Protein AF-A0A1H9I0F0-F1 (afdb_monomer_lite)

Sequence (388 aa):
MNNTLPYGNIDKQLNIGSDKSKDCIEISDKMSLHPHDIFDRIFKRIITLSSTTIVRFINGIFGTDYSLDSTITYNWTENVDDKLKKTIADTIITINGTDSYHLEAQMYKDDESILLRVFDYGYNHSKRHPEDIFDENGVRCGVKLLFPKQVVIYLDAAEYIPDEYQITLVVNEEKEFSFEITTIKFQNESMQEIISKHMIILLPFKLLKVRDKFRRAYEATIKEEQGSGLDCNPDNNCDNGSSTNSDNCSYNYSDYNSPGKSLQEAIQELRDIYQRDIIKTIEDSYKSSDITRNDMNLLLQLTTKLFDYLYSKYSSIEEVDTMLHDESLDLDVDRYIDTIEDLKTELNETNKTLDETNKALDESNKANVELMEEILRLKKELEQIKNS

Radius of gyration: 33.89 Å; chains: 1; bounding box: 85×113×98 Å

pLDDT: mean 76.88, std 23.53, range [24.97, 97.94]

Secondary structure (DSSP, 8-state):
-------------------TTHHHHHHHHTT---HHHHHHHHHHHHTTS-HHHHHHHHHHHHT----TT--EEEEE-TTS-S---S-SEEEEEEETTTEEEEEEEESS--SSHHHHHHHHHHHHHHHHSPEEEE-TTS-EEEEE--PPEEEEEE-S---S--SEEEEEEEETTTEEEEEEEEEEEGGGS-HHHHHHTTGGGGGGGGGHHHHHHHHHHHHHHHHHHHHSS----S-----------------------S-PPPHHHHHHHHHIIIIIIIIHHHHHHHHTTSS-HHHHHHHHHHHHHHHHHHHGGGTTSHHHHHHHS-TT--HHHHHHHHHHHHHHHHHHHHHHHHHHHHHHHHHHHHHHHHHHHHHHHHHHHHHHHHT-

Foldseek 3Di:
DDDDDDDDDDDDDPPPDDDPPVVVVVVVVVPPPPPLNLLLVLVVLLCPADQLLNVLLCCLVVVDDDDSPWDKDKDAPVPDDDDDDFFSGWIWIDTNNPAIEIETEGQEDDDPVPVVVLVVSQQVVQVVPWDFDADPVRHGDDTDGDGHQAEYEHLADYPPDDQKDKDWDQDPNPDIDIDIYGYHDPLPDDLVSCVNSSVLSSLLSVLRNLLVLLVVQVVVVVCVVVVPDDDDDPDDDDDDDDDDDPDDPPPPPPDPDDPRDHNVRSLVVSVCSLVPSRLVVLVVCCVVVSHDPVSSLSSLVSSLVSLCVRCVVVCVDVSSVCSNPVVPNPSVVVVVVVVVVVVVVVVVVVVVVVVVVVVVVVVVVVVVVVVVVVVVVVVVVVVVVVVD

Structure (mmCIF, N/CA/C/O backbone):
data_AF-A0A1H9I0F0-F1
#
_entry.id   AF-A0A1H9I0F0-F1
#
loop_
_atom_site.group_PDB
_atom_site.id
_atom_site.type_symbol
_atom_site.label_atom_id
_atom_site.label_alt_id
_atom_site.label_comp_id
_atom_site.label_asym_id
_atom_site.label_entity_id
_atom_site.label_seq_id
_atom_site.pdbx_PDB_ins_code
_atom_site.Cartn_x
_atom_site.Cartn_y
_atom_site.Cartn_z
_atom_site.occupancy
_atom_site.B_iso_or_equiv
_atom_site.auth_seq_id
_atom_site.auth_comp_id
_atom_site.auth_asym_id
_atom_site.auth_atom_id
_atom_site.pdbx_PDB_model_num
ATOM 1 N N . MET A 1 1 ? 57.409 26.199 65.746 1.00 39.25 1 MET A N 1
ATOM 2 C CA . MET A 1 1 ? 57.695 26.894 64.476 1.00 39.25 1 MET A CA 1
ATOM 3 C C . MET A 1 1 ? 56.408 27.570 64.049 1.00 39.25 1 MET A C 1
ATOM 5 O O . MET A 1 1 ? 55.471 26.891 63.660 1.00 39.25 1 MET A O 1
ATOM 9 N N . ASN A 1 2 ? 56.346 28.877 64.292 1.00 25.39 2 ASN A N 1
ATOM 10 C CA . ASN A 1 2 ? 55.283 29.772 63.847 1.00 25.39 2 ASN A CA 1
ATOM 11 C C . ASN A 1 2 ? 55.549 30.228 62.408 1.00 25.39 2 ASN A C 1
ATOM 13 O O . ASN A 1 2 ? 56.709 30.232 61.994 1.00 25.39 2 ASN A O 1
ATOM 17 N N . ASN A 1 3 ? 54.470 30.723 61.788 1.00 26.19 3 ASN A N 1
ATOM 18 C CA . ASN A 1 3 ? 54.355 31.766 60.754 1.00 26.19 3 ASN A CA 1
ATOM 19 C C . ASN A 1 3 ? 53.785 31.266 59.418 1.00 26.19 3 ASN A C 1
ATOM 21 O O . ASN A 1 3 ? 54.289 30.290 58.884 1.00 26.19 3 ASN A O 1
ATOM 25 N N . THR A 1 4 ? 52.819 31.896 58.743 1.00 27.66 4 THR A N 1
ATOM 26 C CA . THR A 1 4 ? 51.766 32.896 59.033 1.00 27.66 4 THR A CA 1
ATOM 27 C C . THR A 1 4 ? 50.861 32.879 57.778 1.00 27.66 4 THR A C 1
ATOM 29 O O . THR A 1 4 ? 51.366 32.668 56.677 1.00 27.66 4 THR A O 1
ATOM 32 N N . LEU A 1 5 ? 49.549 33.092 57.929 1.00 30.53 5 LEU A N 1
ATOM 33 C CA . LEU A 1 5 ? 48.552 33.378 56.861 1.00 30.53 5 LEU A CA 1
ATOM 34 C C . LEU A 1 5 ? 48.839 34.767 56.182 1.00 30.53 5 LEU A C 1
ATOM 36 O O . LEU A 1 5 ? 49.830 35.364 56.615 1.00 30.53 5 LEU A O 1
ATOM 40 N N . PRO A 1 6 ? 48.018 35.405 55.280 1.00 42.53 6 PRO A N 1
ATOM 41 C CA . PRO A 1 6 ? 46.635 35.105 54.807 1.00 42.53 6 PRO A CA 1
ATOM 42 C C . PRO A 1 6 ? 46.196 35.628 53.376 1.00 42.53 6 PRO A C 1
ATOM 44 O O . PRO A 1 6 ? 46.972 36.248 52.661 1.00 42.53 6 PRO A O 1
ATOM 47 N N . TYR A 1 7 ? 44.892 35.448 53.051 1.00 24.97 7 TYR A N 1
ATOM 48 C CA . TYR A 1 7 ? 43.980 36.190 52.120 1.00 24.97 7 TYR A CA 1
ATOM 49 C C . TYR A 1 7 ? 44.235 36.174 50.582 1.00 24.97 7 TYR A C 1
ATOM 51 O O . TYR A 1 7 ? 45.361 36.290 50.132 1.00 24.97 7 TYR A O 1
ATOM 59 N N . GLY A 1 8 ? 43.225 36.089 49.695 1.00 26.69 8 GLY A N 1
ATOM 60 C CA . GLY A 1 8 ? 41.782 36.266 49.893 1.00 26.69 8 GLY A CA 1
ATOM 61 C C . GLY A 1 8 ? 40.867 35.939 48.689 1.00 26.69 8 GLY A C 1
ATOM 62 O O . GLY A 1 8 ? 41.307 35.491 47.634 1.00 26.69 8 GLY A O 1
ATOM 63 N N . ASN A 1 9 ? 39.575 36.164 48.959 1.00 27.98 9 ASN A N 1
ATOM 64 C CA . ASN A 1 9 ? 38.357 36.136 48.133 1.00 27.98 9 ASN A CA 1
ATOM 65 C C . ASN A 1 9 ? 38.489 36.496 46.648 1.00 27.98 9 ASN A C 1
ATOM 67 O O . ASN A 1 9 ? 39.020 37.562 46.356 1.00 27.98 9 ASN A O 1
ATOM 71 N N . ILE A 1 10 ? 37.765 35.756 45.788 1.00 31.45 10 ILE A N 1
ATOM 72 C CA . ILE A 1 10 ? 36.778 36.340 44.855 1.00 31.45 10 ILE A CA 1
ATOM 73 C C . ILE A 1 10 ? 35.561 35.403 44.749 1.00 31.45 10 ILE A C 1
ATOM 75 O O . ILE A 1 10 ? 35.659 34.278 44.263 1.00 31.45 10 ILE A O 1
ATOM 79 N N . ASP A 1 11 ? 34.416 35.912 45.198 1.00 30.38 11 ASP A N 1
ATOM 80 C CA . ASP A 1 11 ? 33.072 35.393 44.966 1.00 30.38 11 ASP A CA 1
ATOM 81 C C . ASP A 1 11 ? 32.750 35.237 43.472 1.00 30.38 11 ASP A C 1
ATOM 83 O O . ASP A 1 11 ? 32.863 36.194 42.706 1.00 30.38 11 ASP A O 1
ATOM 87 N N . LYS A 1 12 ? 32.193 34.088 43.080 1.00 32.16 12 LYS A N 1
ATOM 88 C CA . LYS A 1 12 ? 31.104 34.038 42.092 1.00 32.16 12 LYS A CA 1
ATOM 89 C C . LYS A 1 12 ? 30.092 32.995 42.543 1.00 32.16 12 LYS A C 1
ATOM 91 O O . LYS A 1 12 ? 30.232 31.803 42.289 1.00 32.16 12 LYS A O 1
ATOM 96 N N . GLN A 1 13 ? 29.082 33.484 43.255 1.00 28.94 13 GLN A N 1
ATOM 97 C CA . GLN A 1 13 ? 27.859 32.756 43.547 1.00 28.94 13 GLN A CA 1
ATOM 98 C C . GLN A 1 13 ? 27.240 32.260 42.235 1.00 28.94 13 GLN A C 1
ATOM 100 O O . GLN A 1 13 ? 26.971 33.041 41.320 1.00 28.94 13 GLN A O 1
ATOM 105 N N . LEU A 1 14 ? 27.022 30.948 42.165 1.00 28.25 14 LEU A N 1
ATOM 106 C CA . LEU A 1 14 ? 26.086 30.312 41.249 1.00 28.25 14 LEU A CA 1
ATOM 107 C C . LEU A 1 14 ? 24.698 30.866 41.566 1.00 28.25 14 LEU A C 1
ATOM 109 O O . LEU A 1 14 ? 24.073 30.492 42.557 1.00 28.25 14 LEU A O 1
ATOM 113 N N . ASN A 1 15 ? 24.252 31.811 40.746 1.00 27.44 15 ASN A N 1
ATOM 114 C CA . ASN A 1 15 ? 22.908 32.349 40.817 1.00 27.44 15 ASN A CA 1
ATOM 115 C C . ASN A 1 15 ? 21.960 31.284 40.248 1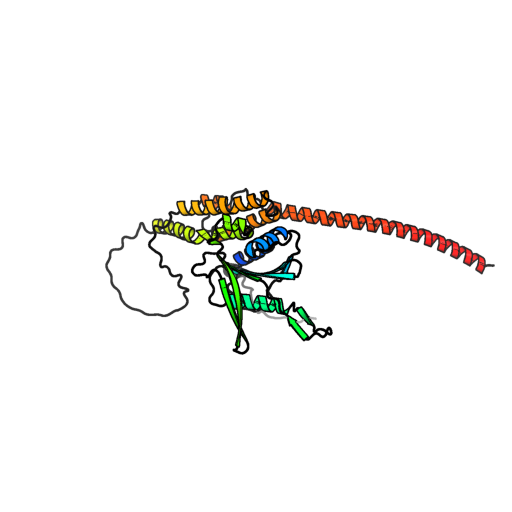.00 27.44 15 ASN A C 1
ATOM 117 O O . ASN A 1 15 ? 21.811 31.155 39.034 1.00 27.44 15 ASN A O 1
ATOM 121 N N . ILE A 1 16 ? 21.372 30.472 41.130 1.00 34.50 16 ILE A N 1
ATOM 122 C CA . ILE A 1 16 ? 20.272 29.560 40.803 1.00 34.50 16 ILE A CA 1
ATOM 123 C C . ILE A 1 16 ? 19.024 30.436 40.648 1.00 34.50 16 ILE A C 1
ATOM 125 O O . ILE A 1 16 ? 18.217 30.588 41.561 1.00 34.50 16 ILE A O 1
ATOM 129 N N . GLY A 1 17 ? 18.927 31.088 39.491 1.00 29.06 17 GLY A N 1
ATOM 130 C CA . GLY A 1 17 ? 17.730 31.766 39.020 1.00 29.06 17 GLY A CA 1
ATOM 131 C C . GLY A 1 17 ? 16.922 30.786 38.185 1.00 29.06 17 GLY A C 1
ATOM 132 O O . GLY A 1 17 ? 17.320 30.422 37.084 1.00 29.06 17 GLY A O 1
ATOM 133 N N . SER A 1 18 ? 15.809 30.326 38.743 1.00 40.84 18 SER A N 1
ATOM 134 C CA . SER A 1 18 ? 14.813 29.494 38.082 1.00 40.84 18 SER A CA 1
ATOM 135 C C . SER A 1 18 ? 14.245 30.186 36.840 1.00 40.84 18 SER A C 1
ATOM 137 O O . SER A 1 18 ? 13.458 31.121 36.977 1.00 40.84 18 SER A O 1
ATOM 139 N N . ASP A 1 19 ? 14.574 29.686 35.651 1.00 35.22 19 ASP A N 1
ATOM 140 C CA . ASP A 1 19 ? 13.853 30.015 34.421 1.00 35.22 19 ASP A CA 1
ATOM 141 C C . ASP A 1 19 ? 13.358 28.726 33.751 1.00 35.22 19 ASP A C 1
ATOM 143 O O . ASP A 1 19 ? 13.813 28.318 32.688 1.00 35.22 19 ASP A O 1
ATOM 147 N N . LYS A 1 20 ? 12.390 28.066 34.406 1.00 35.09 20 LYS A N 1
ATOM 148 C CA . LYS A 1 20 ? 11.655 26.908 33.858 1.00 35.09 20 LYS A CA 1
ATOM 149 C C . LYS A 1 20 ? 10.842 27.252 32.596 1.00 35.09 20 LYS A C 1
ATOM 151 O O . LYS A 1 20 ? 10.162 26.381 32.070 1.00 35.09 20 LYS A O 1
ATOM 156 N N . SER A 1 21 ? 10.856 28.506 32.136 1.00 32.88 21 SER A N 1
ATOM 157 C CA . SER A 1 21 ? 10.120 28.931 30.945 1.00 32.88 21 SER A CA 1
ATOM 158 C C . SER A 1 21 ? 10.908 28.722 29.649 1.00 32.88 21 SER A C 1
ATOM 160 O O . SER A 1 21 ? 10.292 28.493 28.616 1.00 32.88 21 SER A O 1
ATOM 162 N N . LYS A 1 22 ? 12.250 28.719 29.695 1.00 31.72 22 LYS A N 1
ATOM 163 C CA . LYS A 1 22 ? 13.092 28.555 28.495 1.00 31.72 22 LYS A CA 1
ATOM 164 C C . LYS A 1 22 ? 13.331 27.098 28.111 1.00 31.72 22 LYS A C 1
ATOM 166 O O . LYS A 1 22 ? 13.237 26.772 26.933 1.00 31.72 22 LYS A O 1
ATOM 171 N N . ASP A 1 23 ? 13.503 26.217 29.094 1.00 29.86 23 ASP A N 1
ATOM 172 C CA . ASP A 1 23 ? 13.644 24.776 28.836 1.00 29.86 23 ASP A CA 1
ATOM 173 C C . ASP A 1 23 ? 12.344 24.160 28.284 1.00 29.86 23 ASP A C 1
ATOM 175 O O . ASP A 1 23 ? 12.385 23.216 27.502 1.00 29.86 23 ASP A O 1
ATOM 179 N N . CYS A 1 24 ? 11.176 24.723 28.616 1.00 29.86 24 CYS A N 1
ATOM 180 C CA . CYS A 1 24 ? 9.896 24.288 28.044 1.00 29.86 24 CYS A CA 1
ATOM 181 C C . CYS A 1 24 ? 9.704 24.722 26.580 1.00 29.86 24 CYS A C 1
ATOM 183 O O . CYS A 1 24 ? 8.957 24.065 25.860 1.00 29.86 24 CYS A O 1
ATOM 185 N N . ILE A 1 25 ? 10.376 25.792 26.135 1.00 32.03 25 ILE A N 1
ATOM 186 C CA . ILE A 1 25 ? 10.288 26.298 24.755 1.00 32.03 25 ILE A CA 1
ATOM 187 C C . ILE A 1 25 ? 11.252 25.525 23.838 1.00 32.03 25 ILE A C 1
ATOM 189 O O . ILE A 1 25 ? 10.883 25.162 22.725 1.00 32.03 25 ILE A O 1
ATOM 193 N N . GLU A 1 26 ? 12.446 25.154 24.316 1.00 27.73 26 GLU A N 1
ATOM 194 C CA . GLU A 1 26 ? 13.366 24.317 23.523 1.00 27.73 26 GLU A CA 1
ATO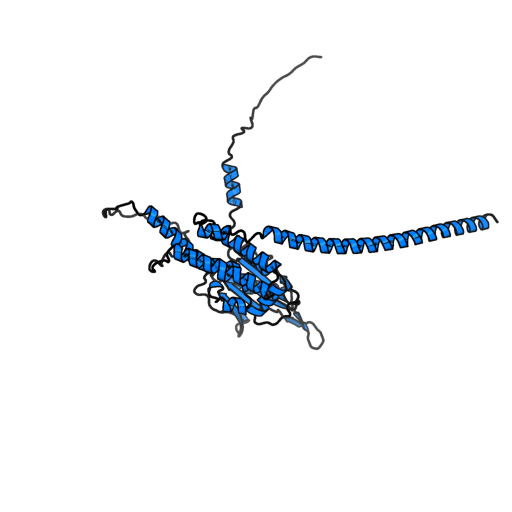M 195 C C . GLU A 1 26 ? 12.898 22.856 23.371 1.00 27.73 26 GLU A C 1
ATOM 197 O O . GLU A 1 26 ? 13.269 22.187 22.403 1.00 27.73 26 GLU A O 1
ATOM 202 N N . ILE A 1 27 ? 12.059 22.353 24.285 1.00 32.41 27 ILE A N 1
ATOM 203 C CA . ILE A 1 27 ? 11.468 21.009 24.175 1.00 32.41 27 ILE A CA 1
ATOM 204 C C . ILE A 1 27 ? 10.257 21.000 23.223 1.00 32.41 27 ILE A C 1
ATOM 206 O O . ILE A 1 27 ? 10.040 19.993 22.549 1.00 32.41 27 ILE A O 1
ATOM 210 N N . SER A 1 28 ? 9.501 22.102 23.095 1.00 28.94 28 SER A N 1
ATOM 211 C CA . SER A 1 28 ? 8.370 22.165 22.152 1.00 28.94 28 SER A CA 1
ATOM 212 C C . SER A 1 28 ? 8.811 22.276 20.692 1.00 28.94 28 SER A C 1
ATOM 214 O O . SER A 1 28 ? 8.168 21.692 19.821 1.00 28.94 28 SER A O 1
ATOM 216 N N . ASP A 1 29 ? 9.931 22.949 20.415 1.00 28.95 29 ASP A N 1
ATOM 217 C CA . ASP A 1 29 ? 10.409 23.143 19.038 1.00 28.95 29 ASP A CA 1
ATOM 218 C C . ASP A 1 29 ? 11.064 21.887 18.438 1.00 28.95 29 ASP A C 1
ATOM 220 O O . ASP A 1 29 ? 11.022 21.689 17.223 1.00 28.95 29 ASP A O 1
ATOM 224 N N . LYS A 1 30 ? 11.593 20.974 19.267 1.00 30.62 30 LYS A N 1
ATOM 225 C CA . LYS A 1 30 ? 12.171 19.693 18.807 1.00 30.62 30 LYS A CA 1
ATOM 226 C C . LYS A 1 30 ? 11.151 18.581 18.553 1.00 30.62 30 LYS A C 1
ATOM 228 O O . LYS A 1 30 ? 11.544 17.507 18.104 1.00 30.62 30 LYS A O 1
ATOM 233 N N . MET A 1 31 ? 9.866 18.820 18.818 1.00 32.31 31 MET A N 1
ATOM 234 C CA . MET A 1 31 ? 8.805 17.822 18.644 1.00 32.31 31 MET A CA 1
ATOM 235 C C . MET A 1 31 ? 7.650 18.317 17.768 1.00 32.31 31 MET A C 1
ATOM 237 O O . MET A 1 31 ? 6.554 17.758 17.805 1.00 32.31 31 MET A O 1
ATOM 241 N N . SER A 1 32 ? 7.900 19.332 16.934 1.00 31.91 32 SER A N 1
ATOM 242 C CA . SER A 1 32 ? 7.026 19.610 15.797 1.00 31.91 32 SER A CA 1
ATOM 243 C C . SER A 1 32 ? 7.268 18.542 14.722 1.00 31.91 32 SER A C 1
ATOM 245 O O . SER A 1 32 ? 8.105 18.698 13.840 1.00 31.91 32 SER A O 1
ATOM 247 N N . LEU A 1 33 ? 6.564 17.407 14.825 1.00 38.91 33 LEU A N 1
ATOM 248 C CA . LEU A 1 33 ? 6.409 16.502 13.683 1.00 38.91 33 LEU A CA 1
ATOM 249 C C . LEU A 1 33 ? 5.872 17.353 12.528 1.00 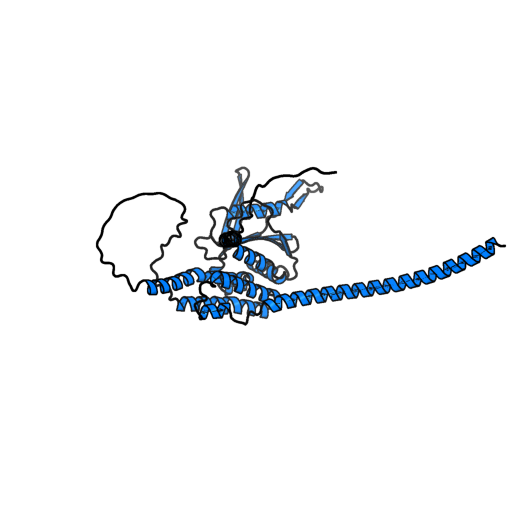38.91 33 LEU A C 1
ATOM 251 O O . LEU A 1 33 ? 4.780 17.924 12.639 1.00 38.91 33 LEU A O 1
ATOM 255 N N . HIS A 1 34 ? 6.615 17.461 11.430 1.00 52.91 34 HIS A N 1
ATOM 256 C CA . HIS A 1 34 ? 6.067 18.080 10.235 1.00 52.91 34 HIS A CA 1
ATOM 257 C C . HIS A 1 34 ? 4.861 17.225 9.810 1.00 52.91 34 HIS A C 1
ATOM 259 O O . HIS A 1 34 ? 4.940 16.000 9.885 1.00 52.91 34 HIS A O 1
ATOM 265 N N . PRO A 1 35 ? 3.738 17.802 9.342 1.00 52.97 35 PRO A N 1
ATOM 266 C CA . PRO A 1 35 ? 2.597 17.012 8.880 1.00 52.97 35 PRO A CA 1
ATOM 267 C C . PRO A 1 35 ? 2.926 15.867 7.915 1.00 52.97 35 PRO A C 1
ATOM 269 O O . PRO A 1 35 ? 2.242 14.852 7.918 1.00 52.97 35 PRO A O 1
ATOM 272 N N . HIS A 1 36 ? 3.993 15.993 7.125 1.00 60.38 36 HIS A N 1
ATOM 273 C CA . HIS A 1 36 ? 4.454 14.940 6.223 1.00 60.38 36 HIS A CA 1
ATOM 274 C C . HIS A 1 36 ? 5.020 13.714 6.958 1.00 60.38 36 HIS A C 1
ATOM 276 O O . HIS A 1 36 ? 4.857 12.605 6.461 1.00 60.38 36 HIS A O 1
ATOM 282 N N . ASP A 1 37 ? 5.570 13.874 8.163 1.00 71.69 37 ASP A N 1
ATOM 283 C CA . ASP A 1 37 ? 6.251 12.810 8.908 1.00 71.69 37 ASP A CA 1
ATOM 284 C C . ASP A 1 37 ? 5.284 11.729 9.402 1.00 71.69 37 ASP A C 1
ATOM 286 O O . ASP A 1 37 ? 5.638 10.553 9.474 1.00 71.69 37 ASP A O 1
ATOM 290 N N . ILE A 1 38 ? 4.044 12.089 9.756 1.00 81.25 38 ILE A N 1
ATOM 291 C CA . ILE A 1 38 ? 3.062 11.088 10.192 1.00 81.25 38 ILE A CA 1
ATOM 292 C C . ILE A 1 38 ? 2.496 10.305 9.008 1.00 81.25 38 ILE A C 1
ATOM 294 O O . ILE A 1 38 ? 2.383 9.082 9.095 1.00 81.25 38 ILE A O 1
ATOM 298 N N . PHE A 1 39 ? 2.182 10.979 7.896 1.00 85.88 39 PHE A N 1
ATOM 299 C CA . PHE A 1 39 ? 1.703 10.300 6.694 1.00 85.88 39 PHE A CA 1
ATOM 300 C C . PHE A 1 39 ? 2.794 9.385 6.125 1.00 85.88 39 PHE A C 1
ATOM 302 O O . PHE A 1 39 ? 2.482 8.256 5.753 1.00 85.88 39 PHE A O 1
ATOM 309 N N . ASP A 1 40 ? 4.059 9.829 6.146 1.00 80.12 40 ASP A N 1
ATOM 310 C CA . ASP A 1 40 ? 5.227 9.031 5.751 1.00 80.12 40 ASP A CA 1
ATOM 311 C C . ASP A 1 40 ? 5.343 7.756 6.577 1.00 80.12 40 ASP A C 1
ATOM 313 O O . ASP A 1 40 ? 5.302 6.641 6.051 1.00 80.12 40 ASP A O 1
ATOM 317 N N . ARG A 1 41 ? 5.361 7.908 7.902 1.00 82.62 41 ARG A N 1
ATOM 318 C CA . ARG A 1 41 ? 5.467 6.776 8.823 1.00 82.62 41 ARG A CA 1
ATOM 319 C C . ARG A 1 41 ? 4.308 5.797 8.690 1.00 82.62 41 ARG A C 1
ATOM 321 O O . ARG A 1 41 ? 4.532 4.590 8.769 1.00 82.62 41 ARG A O 1
ATOM 328 N N . ILE A 1 42 ? 3.082 6.290 8.504 1.00 86.69 42 ILE A N 1
ATOM 329 C CA . ILE A 1 42 ? 1.918 5.426 8.280 1.00 86.69 42 ILE A CA 1
ATOM 330 C C . ILE A 1 42 ? 2.072 4.681 6.956 1.00 86.69 42 ILE A C 1
ATOM 332 O O . ILE A 1 42 ? 1.898 3.464 6.946 1.00 86.69 42 ILE A O 1
ATOM 336 N N . PHE A 1 43 ? 2.442 5.366 5.870 1.00 89.94 43 PHE A N 1
ATOM 337 C CA . PHE A 1 43 ? 2.599 4.733 4.563 1.00 89.94 43 PHE A CA 1
ATOM 338 C C . PHE A 1 43 ? 3.692 3.651 4.579 1.00 89.94 43 PHE A C 1
ATOM 340 O O . PHE A 1 43 ? 3.457 2.511 4.179 1.00 89.94 43 PHE A O 1
ATOM 347 N N . LYS A 1 44 ? 4.874 3.961 5.125 1.00 84.56 44 LYS A N 1
ATOM 348 C CA . LYS A 1 44 ? 5.965 2.983 5.287 1.00 84.56 44 LYS A CA 1
ATOM 349 C C . LYS A 1 44 ? 5.543 1.787 6.141 1.00 84.56 44 LYS A C 1
ATOM 351 O O . LYS A 1 44 ? 5.982 0.659 5.909 1.00 84.56 44 LYS A O 1
ATOM 356 N N . ARG A 1 45 ? 4.662 2.000 7.123 1.00 87.62 45 ARG A N 1
ATOM 357 C CA . ARG A 1 45 ? 4.152 0.915 7.963 1.00 87.62 45 ARG A CA 1
ATOM 358 C C . ARG A 1 45 ? 3.106 0.048 7.257 1.00 87.62 45 ARG A C 1
ATOM 360 O O . ARG A 1 45 ? 3.150 -1.162 7.437 1.00 87.62 45 ARG A O 1
ATOM 367 N N . ILE A 1 46 ? 2.211 0.612 6.441 1.00 92.06 46 ILE A N 1
ATOM 368 C CA . ILE A 1 46 ? 1.254 -0.199 5.662 1.00 92.06 46 ILE A CA 1
ATOM 369 C C . ILE A 1 46 ? 1.931 -0.963 4.522 1.00 92.06 46 ILE A C 1
ATOM 371 O O . ILE A 1 46 ? 1.506 -2.065 4.198 1.00 92.06 46 ILE A O 1
ATOM 375 N N . ILE A 1 47 ? 3.006 -0.433 3.929 1.00 90.19 47 ILE A N 1
ATOM 376 C CA . ILE A 1 47 ? 3.714 -1.140 2.854 1.00 90.19 47 ILE A CA 1
ATOM 377 C C . ILE A 1 47 ? 4.618 -2.265 3.378 1.00 90.19 47 ILE A C 1
ATOM 379 O O . ILE A 1 47 ? 5.197 -3.007 2.597 1.00 90.19 47 ILE A O 1
ATOM 383 N N . THR A 1 48 ? 4.705 -2.420 4.702 1.00 86.56 48 THR A N 1
ATOM 384 C CA . THR A 1 48 ? 5.427 -3.500 5.391 1.00 86.56 48 THR A CA 1
ATOM 385 C C . THR A 1 48 ? 4.486 -4.456 6.131 1.00 86.56 48 THR A C 1
ATOM 387 O O . THR A 1 48 ? 4.897 -5.124 7.081 1.00 86.56 48 THR A O 1
ATOM 390 N N . LEU A 1 49 ? 3.218 -4.522 5.702 1.00 90.62 49 LEU A N 1
ATOM 391 C CA . LEU A 1 49 ? 2.281 -5.583 6.087 1.00 90.62 49 LEU A CA 1
ATOM 392 C C . LEU A 1 49 ? 2.790 -6.963 5.630 1.00 90.62 49 LEU A C 1
ATOM 394 O O . LEU A 1 49 ? 3.837 -7.080 4.986 1.00 90.62 49 LEU A O 1
ATOM 398 N N . SER A 1 50 ? 2.057 -8.024 5.970 1.00 92.25 50 SER A N 1
ATOM 399 C CA . SER A 1 50 ? 2.436 -9.390 5.600 1.00 92.25 50 SER A CA 1
ATOM 400 C C . SER A 1 50 ? 2.688 -9.545 4.094 1.00 92.25 50 SER A C 1
ATOM 402 O O . SER A 1 50 ? 2.036 -8.903 3.263 1.00 92.25 50 SER A O 1
ATOM 404 N N . SER A 1 51 ? 3.614 -10.441 3.728 1.00 92.88 51 SER A N 1
ATOM 405 C CA . SER A 1 51 ? 3.975 -10.678 2.324 1.00 92.88 51 SER A CA 1
ATOM 406 C C . SER A 1 51 ? 2.758 -11.012 1.464 1.00 92.88 51 SER A C 1
ATOM 408 O O . SER A 1 51 ? 2.598 -10.447 0.389 1.00 92.88 51 SER A O 1
ATOM 410 N N . THR A 1 52 ? 1.845 -11.844 1.970 1.00 94.81 52 THR A N 1
ATOM 411 C CA . THR A 1 52 ? 0.579 -12.175 1.303 1.00 94.81 52 THR A CA 1
ATOM 412 C C . THR A 1 52 ? -0.217 -10.924 0.932 1.00 94.81 52 THR A C 1
ATOM 414 O O . THR A 1 52 ? -0.651 -10.779 -0.211 1.00 94.81 52 THR A O 1
ATOM 417 N N . THR A 1 53 ? -0.388 -10.001 1.880 1.00 96.50 53 THR A N 1
ATOM 418 C CA . THR A 1 53 ? -1.145 -8.759 1.681 1.00 96.50 53 THR A CA 1
ATOM 419 C C . THR A 1 53 ? -0.463 -7.844 0.663 1.00 96.50 53 THR A C 1
ATOM 421 O O . THR A 1 53 ? -1.126 -7.300 -0.222 1.00 96.50 53 THR A O 1
ATOM 424 N N . ILE A 1 54 ? 0.864 -7.712 0.726 1.00 96.81 54 ILE A N 1
ATOM 425 C CA . ILE A 1 54 ? 1.619 -6.876 -0.217 1.00 96.81 54 ILE A CA 1
ATOM 426 C C . ILE A 1 54 ? 1.648 -7.488 -1.623 1.00 96.81 54 ILE A C 1
ATOM 428 O O . ILE A 1 54 ? 1.467 -6.759 -2.596 1.00 96.81 54 ILE A O 1
ATOM 432 N N . VAL A 1 55 ? 1.786 -8.811 -1.764 1.00 97.69 55 VAL A N 1
ATOM 433 C CA . VAL A 1 55 ? 1.678 -9.485 -3.069 1.00 97.69 55 VAL A CA 1
ATOM 434 C C . VAL A 1 55 ? 0.296 -9.256 -3.684 1.00 97.69 55 VAL A C 1
ATOM 436 O O . VAL A 1 55 ? 0.214 -8.911 -4.862 1.00 97.69 55 VAL A O 1
ATOM 439 N N . ARG A 1 56 ? -0.790 -9.377 -2.903 1.00 97.50 56 ARG A N 1
ATOM 440 C CA . ARG A 1 56 ? -2.150 -9.069 -3.387 1.00 97.50 56 ARG A CA 1
ATOM 441 C C . ARG A 1 56 ? -2.266 -7.632 -3.878 1.00 97.50 56 ARG A C 1
ATOM 443 O O . ARG A 1 56 ? -2.821 -7.407 -4.950 1.00 97.50 56 ARG A O 1
ATOM 450 N N . PHE A 1 57 ? -1.730 -6.678 -3.120 1.00 97.69 57 PHE A N 1
ATOM 451 C CA . PHE A 1 57 ? -1.720 -5.271 -3.507 1.00 97.69 57 PHE A CA 1
ATOM 452 C C . PHE A 1 57 ? -0.962 -5.048 -4.825 1.00 97.69 57 PHE A C 1
ATOM 454 O O . PHE A 1 57 ? -1.505 -4.426 -5.736 1.00 97.69 57 PHE A O 1
ATOM 461 N N . ILE A 1 58 ? 0.241 -5.615 -4.975 1.00 97.75 58 ILE A N 1
ATOM 462 C CA . ILE A 1 58 ? 1.029 -5.538 -6.218 1.00 97.75 58 ILE A CA 1
ATOM 463 C C . ILE A 1 58 ? 0.276 -6.166 -7.397 1.00 97.75 58 ILE A C 1
ATOM 465 O O . ILE A 1 58 ? 0.170 -5.537 -8.451 1.00 97.75 58 ILE A O 1
ATOM 469 N N . ASN A 1 59 ? -0.303 -7.355 -7.212 1.00 97.94 59 ASN A N 1
ATOM 470 C CA . ASN A 1 59 ? -1.142 -8.006 -8.219 1.00 97.94 59 ASN A CA 1
ATOM 471 C C . ASN A 1 59 ? -2.313 -7.120 -8.648 1.00 97.94 59 ASN A C 1
ATOM 473 O O . ASN A 1 59 ? -2.545 -6.948 -9.844 1.00 97.94 59 ASN A O 1
ATOM 477 N N . GLY A 1 60 ? -3.004 -6.508 -7.685 1.00 97.00 60 GLY A N 1
ATOM 478 C CA . GLY A 1 60 ? -4.157 -5.652 -7.939 1.00 97.00 60 GLY A CA 1
ATOM 479 C C . GLY A 1 60 ? -3.818 -4.366 -8.696 1.00 97.00 60 GLY A C 1
ATOM 480 O O . GLY A 1 60 ? -4.501 -4.036 -9.664 1.00 97.00 60 GLY A O 1
ATOM 481 N N . ILE A 1 61 ? -2.759 -3.651 -8.302 1.00 96.19 61 ILE A N 1
ATOM 482 C CA . ILE A 1 61 ? -2.432 -2.349 -8.910 1.00 96.19 61 ILE A CA 1
ATOM 483 C C . ILE A 1 61 ? -1.634 -2.465 -10.216 1.00 96.19 61 ILE A C 1
ATOM 485 O O . ILE A 1 61 ? -1.745 -1.584 -11.064 1.00 96.19 61 ILE A O 1
ATOM 489 N N . PHE A 1 62 ? -0.849 -3.533 -10.404 1.00 96.31 62 PHE A N 1
ATOM 490 C CA . PHE A 1 62 ? -0.051 -3.748 -11.621 1.00 96.31 62 PHE A CA 1
ATOM 491 C C . PHE A 1 62 ? -0.632 -4.805 -12.569 1.00 96.31 62 PHE A C 1
ATOM 493 O O . PHE A 1 62 ? -0.029 -5.077 -13.610 1.00 96.31 62 PHE A O 1
ATOM 500 N N . GLY A 1 63 ? -1.774 -5.409 -12.226 1.00 96.06 63 GLY A N 1
ATOM 501 C CA . GLY A 1 63 ? -2.419 -6.444 -13.037 1.00 96.06 63 GLY A CA 1
ATOM 502 C C . GLY A 1 63 ? -1.564 -7.703 -13.193 1.00 96.06 63 GLY A C 1
ATOM 503 O O . GLY A 1 63 ? -1.535 -8.299 -14.270 1.00 96.06 63 GLY A O 1
ATOM 504 N N . THR A 1 64 ? -0.815 -8.071 -12.153 1.00 96.94 64 THR A N 1
ATOM 505 C CA . THR A 1 64 ? -0.004 -9.297 -12.122 1.00 96.94 64 THR A CA 1
ATOM 506 C C . THR A 1 64 ? -0.701 -10.419 -11.362 1.00 96.94 64 THR A C 1
ATOM 508 O O . THR A 1 64 ? -1.732 -10.207 -10.733 1.00 96.94 64 THR A O 1
ATOM 511 N N . ASP A 1 65 ? -0.136 -11.623 -11.433 1.00 97.06 65 ASP A N 1
ATOM 512 C CA . ASP A 1 65 ? -0.695 -12.830 -10.815 1.00 97.06 65 ASP A CA 1
ATOM 513 C C . ASP A 1 65 ? 0.410 -13.654 -10.137 1.00 97.06 65 ASP A C 1
ATOM 515 O O . ASP A 1 65 ? 0.660 -14.817 -10.453 1.00 97.06 65 ASP A O 1
ATOM 519 N N . TYR A 1 66 ? 1.172 -13.009 -9.251 1.00 97.88 66 TYR A N 1
ATOM 520 C CA . TYR A 1 66 ? 2.150 -13.711 -8.424 1.00 97.88 66 TYR A CA 1
ATOM 521 C C . TYR A 1 66 ? 1.454 -14.574 -7.378 1.00 97.88 66 TYR A C 1
ATOM 523 O O . TYR A 1 66 ? 0.449 -14.167 -6.789 1.00 97.88 66 TYR A O 1
ATOM 531 N N . SER A 1 67 ? 2.051 -15.728 -7.082 1.00 97.25 67 SER A N 1
ATOM 532 C CA . SER A 1 67 ? 1.613 -16.570 -5.972 1.00 97.25 67 SER A CA 1
ATOM 533 C C . SER A 1 67 ? 1.734 -15.820 -4.646 1.00 97.25 67 SER A C 1
ATOM 535 O O . SER A 1 67 ? 2.704 -15.097 -4.424 1.00 97.25 67 SER A O 1
ATOM 537 N N . LEU A 1 68 ? 0.768 -16.006 -3.749 1.00 95.00 68 LEU A N 1
ATOM 538 C CA . LEU A 1 68 ? 0.685 -15.277 -2.479 1.00 95.00 68 LEU A CA 1
ATOM 539 C C . LEU A 1 68 ? 1.807 -15.614 -1.485 1.00 95.00 68 LEU A C 1
ATOM 541 O O . LEU A 1 68 ? 2.028 -14.864 -0.540 1.00 95.00 68 LEU A O 1
ATOM 545 N N . ASP A 1 69 ? 2.520 -16.716 -1.707 1.00 93.81 69 ASP A N 1
ATOM 546 C CA . ASP A 1 69 ? 3.723 -17.120 -0.973 1.00 93.81 69 ASP A CA 1
ATOM 547 C C . ASP A 1 69 ? 5.025 -16.572 -1.591 1.00 93.81 69 ASP A C 1
ATOM 549 O O . ASP A 1 69 ? 6.117 -16.920 -1.137 1.00 93.81 69 ASP A O 1
ATOM 553 N N . SER A 1 70 ? 4.926 -15.711 -2.614 1.00 95.81 70 SER A N 1
ATOM 554 C CA . SER A 1 70 ? 6.093 -15.100 -3.254 1.00 95.81 70 SER A CA 1
ATOM 555 C C . SER A 1 70 ? 6.929 -14.314 -2.251 1.00 95.81 70 SER A C 1
ATOM 557 O O . SER A 1 70 ? 6.417 -13.630 -1.359 1.00 95.81 70 SER A O 1
ATOM 559 N N . THR A 1 71 ? 8.246 -14.377 -2.427 1.00 93.81 71 THR A N 1
ATOM 560 C CA . THR A 1 71 ? 9.171 -13.649 -1.561 1.00 93.81 71 THR A CA 1
ATOM 561 C C . THR A 1 71 ? 9.203 -12.176 -1.945 1.00 93.81 71 THR A C 1
ATOM 563 O O . THR A 1 71 ? 9.148 -11.822 -3.125 1.00 93.81 71 THR A O 1
ATOM 566 N N . ILE A 1 72 ? 9.304 -11.313 -0.935 1.00 92.88 72 ILE A N 1
ATOM 567 C CA . ILE A 1 72 ? 9.372 -9.865 -1.114 1.00 92.88 72 ILE A CA 1
ATOM 568 C C . ILE A 1 72 ? 10.718 -9.355 -0.618 1.00 92.88 72 ILE A C 1
ATOM 570 O O . ILE A 1 72 ? 11.130 -9.649 0.501 1.00 92.88 72 ILE A O 1
ATOM 574 N N . THR A 1 73 ? 11.379 -8.544 -1.441 1.00 91.31 73 THR A N 1
ATOM 575 C CA . THR A 1 73 ? 12.548 -7.754 -1.043 1.00 91.31 73 THR A CA 1
ATOM 576 C C . THR A 1 73 ? 12.211 -6.270 -1.104 1.00 91.31 73 THR A C 1
ATOM 578 O O . THR A 1 73 ? 11.808 -5.766 -2.152 1.00 91.31 73 THR A O 1
ATOM 581 N N . TYR A 1 74 ? 12.409 -5.564 0.008 1.00 87.75 74 TYR A N 1
ATOM 582 C CA . TYR A 1 74 ? 12.228 -4.115 0.095 1.00 87.75 74 TYR A CA 1
ATOM 583 C C . TYR A 1 74 ? 13.563 -3.408 -0.136 1.00 87.75 74 TYR A C 1
ATOM 585 O O . TYR A 1 74 ? 14.516 -3.587 0.621 1.00 87.75 74 TYR A O 1
ATOM 593 N N . ASN A 1 75 ? 13.630 -2.588 -1.180 1.00 81.75 75 ASN A N 1
ATOM 594 C CA . ASN A 1 75 ? 14.802 -1.807 -1.555 1.00 81.75 75 ASN A CA 1
ATOM 595 C C . ASN A 1 75 ? 14.553 -0.337 -1.203 1.00 81.75 75 ASN A C 1
ATOM 597 O O . ASN A 1 75 ? 14.171 0.461 -2.061 1.00 81.75 75 ASN A O 1
ATOM 601 N N . TRP A 1 76 ? 14.742 0.007 0.071 1.00 69.94 76 TRP A N 1
ATOM 602 C CA . TRP A 1 76 ? 14.605 1.383 0.546 1.00 69.94 76 TRP A CA 1
ATOM 603 C C . TRP A 1 76 ? 15.598 2.311 -0.162 1.00 69.94 76 TRP A C 1
ATOM 605 O O . TRP A 1 76 ? 16.772 1.984 -0.365 1.00 69.94 76 TRP A O 1
ATOM 615 N N . THR A 1 77 ? 15.114 3.479 -0.551 1.00 59.03 77 THR A N 1
ATOM 616 C CA . THR A 1 77 ? 15.805 4.460 -1.398 1.00 59.03 77 THR A CA 1
ATOM 617 C C . THR A 1 77 ? 16.553 5.533 -0.602 1.00 59.03 77 THR A C 1
ATOM 619 O O . THR A 1 77 ? 17.177 6.395 -1.217 1.00 59.03 77 THR A O 1
ATOM 622 N N . GLU A 1 78 ? 16.617 5.421 0.734 1.00 55.50 78 GLU A N 1
ATOM 623 C CA . GLU A 1 78 ? 17.178 6.400 1.698 1.00 55.50 78 GLU A CA 1
ATOM 624 C C . GLU A 1 78 ? 18.683 6.744 1.536 1.00 55.50 78 GLU A C 1
ATOM 626 O O . GLU A 1 78 ? 19.265 7.423 2.375 1.00 55.50 78 GLU A O 1
ATOM 631 N N . ASN A 1 79 ? 19.339 6.333 0.448 1.00 43.62 79 ASN A N 1
ATOM 632 C CA . ASN A 1 79 ? 20.747 6.624 0.162 1.00 43.62 79 ASN A CA 1
ATOM 633 C C . ASN A 1 79 ? 20.969 7.704 -0.920 1.00 43.62 79 ASN A C 1
ATOM 635 O O . ASN A 1 79 ? 22.025 7.696 -1.558 1.00 43.62 79 ASN A O 1
ATOM 639 N N . VAL A 1 80 ? 20.020 8.618 -1.173 1.00 41.72 80 VAL A N 1
ATOM 640 C CA . VAL A 1 80 ? 20.222 9.708 -2.152 1.00 41.72 80 VAL A CA 1
ATOM 641 C C . VAL A 1 80 ? 19.642 11.057 -1.676 1.00 41.72 80 VAL A C 1
ATOM 643 O O . VAL A 1 80 ? 18.443 11.288 -1.753 1.00 41.72 80 VAL A O 1
ATOM 646 N N . ASP A 1 81 ? 20.560 11.942 -1.270 1.00 41.28 81 ASP A N 1
ATOM 647 C CA . ASP A 1 81 ? 20.518 13.419 -1.259 1.00 41.28 81 ASP A CA 1
ATOM 648 C C . ASP A 1 81 ? 19.701 14.206 -0.200 1.00 41.28 81 ASP A C 1
ATOM 650 O O . ASP A 1 81 ? 18.543 13.937 0.114 1.00 41.28 81 ASP A O 1
ATOM 654 N N . ASP A 1 82 ? 20.336 15.279 0.293 1.00 41.16 82 ASP A N 1
ATOM 655 C CA . ASP A 1 82 ? 20.001 16.142 1.444 1.00 41.16 82 ASP A CA 1
ATOM 656 C C . ASP A 1 82 ? 18.773 17.069 1.234 1.00 41.16 82 ASP A C 1
ATOM 658 O O . ASP A 1 82 ? 18.647 18.132 1.854 1.00 41.16 82 ASP A O 1
ATOM 662 N N . LYS A 1 83 ? 17.838 16.718 0.341 1.00 45.94 83 LYS A N 1
ATOM 663 C CA . LYS A 1 83 ? 16.655 17.548 0.028 1.00 45.94 83 LYS A CA 1
ATOM 664 C C . LYS A 1 83 ? 15.359 16.748 -0.137 1.00 45.94 83 LYS A C 1
ATOM 666 O O . LYS A 1 83 ? 14.601 16.962 -1.079 1.00 45.94 83 LYS A O 1
ATOM 671 N N . LEU A 1 84 ? 15.033 15.899 0.831 1.00 50.78 84 LEU A N 1
ATOM 672 C CA . LEU A 1 84 ? 13.682 15.347 0.983 1.00 50.78 84 LEU A CA 1
ATOM 673 C C . LEU A 1 84 ? 12.798 16.361 1.723 1.00 50.78 84 LEU A C 1
ATOM 675 O O . LEU A 1 84 ? 12.873 16.477 2.942 1.00 50.78 84 LEU A O 1
ATOM 679 N N . LYS A 1 85 ? 11.983 17.145 1.002 1.00 48.81 85 LYS A N 1
ATOM 680 C CA . LYS A 1 85 ? 11.059 18.107 1.643 1.00 48.81 85 LYS A CA 1
ATOM 681 C C . LYS A 1 85 ? 9.570 17.945 1.329 1.00 48.81 85 LYS A C 1
ATOM 683 O O . LYS A 1 85 ? 8.801 18.754 1.837 1.00 48.81 85 LYS A O 1
ATOM 688 N N . LYS A 1 86 ? 9.120 16.957 0.540 1.00 52.97 86 LYS A N 1
ATOM 689 C CA . LYS A 1 86 ? 7.694 16.918 0.125 1.00 52.97 86 LYS A CA 1
ATOM 690 C C . LYS A 1 86 ? 7.025 15.549 -0.074 1.00 52.97 86 LYS A C 1
ATOM 692 O O . LYS A 1 86 ? 5.835 15.526 -0.374 1.00 52.97 86 LYS A O 1
ATOM 697 N N . THR A 1 87 ? 7.717 14.427 0.107 1.00 52.06 87 THR A N 1
ATOM 698 C CA . THR A 1 87 ? 7.166 13.089 -0.193 1.00 52.06 87 THR A CA 1
ATOM 699 C C . THR A 1 87 ? 6.997 12.245 1.048 1.00 52.06 87 THR A C 1
ATOM 701 O O . THR A 1 87 ? 7.748 12.416 2.001 1.00 52.06 87 THR A O 1
ATOM 704 N N . ILE A 1 88 ? 5.976 11.382 1.025 1.00 55.59 88 ILE A N 1
ATOM 705 C CA . ILE A 1 88 ? 5.622 10.515 2.154 1.00 55.59 88 ILE A CA 1
ATOM 706 C C . ILE A 1 88 ? 6.236 9.121 2.006 1.00 55.59 88 ILE A C 1
ATOM 708 O O . ILE A 1 88 ? 6.432 8.454 3.004 1.00 55.59 88 ILE A O 1
ATOM 712 N N . ALA A 1 89 ? 6.516 8.623 0.802 1.00 62.41 89 ALA A N 1
ATOM 713 C CA . ALA A 1 89 ? 7.297 7.394 0.663 1.00 62.41 89 ALA A CA 1
ATOM 714 C C . ALA A 1 89 ? 7.725 7.146 -0.778 1.00 62.41 89 ALA A C 1
ATOM 716 O O . ALA A 1 89 ? 6.937 7.326 -1.705 1.00 62.41 89 ALA A O 1
ATOM 717 N N . ASP A 1 90 ? 8.930 6.620 -0.907 1.00 75.38 90 ASP A N 1
ATOM 718 C CA . ASP A 1 90 ? 9.543 6.057 -2.094 1.00 75.38 90 ASP A CA 1
ATOM 719 C C . ASP A 1 90 ? 10.003 4.635 -1.733 1.00 75.38 90 ASP A C 1
ATOM 721 O O . ASP A 1 90 ? 10.813 4.411 -0.833 1.00 75.38 90 ASP A O 1
ATOM 725 N N . THR A 1 91 ? 9.396 3.610 -2.328 1.00 85.06 91 THR A N 1
ATOM 726 C CA . THR A 1 91 ? 9.745 2.218 -2.000 1.00 85.06 91 THR A CA 1
ATOM 727 C C . THR A 1 91 ? 9.779 1.368 -3.247 1.00 85.06 91 THR A C 1
ATOM 729 O O . THR A 1 91 ? 8.809 1.312 -4.002 1.00 85.06 91 THR A O 1
ATOM 732 N N . ILE A 1 92 ? 10.895 0.661 -3.443 1.00 90.56 92 ILE A N 1
ATOM 733 C CA . ILE A 1 92 ? 11.013 -0.333 -4.506 1.00 90.56 92 ILE A CA 1
ATOM 734 C C . ILE A 1 92 ? 10.864 -1.732 -3.921 1.00 90.56 92 ILE A C 1
ATOM 736 O O . ILE A 1 92 ? 11.664 -2.170 -3.096 1.00 90.56 92 ILE A O 1
ATOM 740 N N . ILE A 1 93 ? 9.855 -2.450 -4.391 1.00 93.44 93 ILE A N 1
ATOM 741 C CA . ILE A 1 93 ? 9.520 -3.811 -3.988 1.00 93.44 93 ILE A CA 1
ATOM 742 C C . ILE A 1 93 ? 9.942 -4.758 -5.106 1.00 93.44 93 ILE A C 1
ATOM 744 O O . ILE A 1 93 ? 9.544 -4.568 -6.250 1.00 93.44 93 ILE A O 1
ATOM 748 N N . THR A 1 94 ? 10.732 -5.782 -4.788 1.00 94.88 94 THR A N 1
ATOM 749 C CA . THR A 1 94 ? 11.069 -6.856 -5.732 1.00 94.88 94 THR A CA 1
ATOM 750 C C . THR A 1 94 ? 10.365 -8.141 -5.326 1.00 94.88 94 THR A C 1
ATOM 752 O O . THR A 1 94 ? 10.540 -8.606 -4.198 1.00 94.88 94 THR A O 1
ATOM 755 N N . ILE A 1 95 ? 9.611 -8.729 -6.254 1.00 96.12 95 ILE A N 1
ATOM 756 C CA . ILE A 1 95 ? 8.943 -10.020 -6.082 1.00 96.12 95 ILE A CA 1
ATOM 757 C C . ILE A 1 95 ? 9.836 -11.127 -6.650 1.00 96.12 95 ILE A C 1
ATOM 759 O O . ILE A 1 95 ? 10.363 -10.998 -7.754 1.00 96.12 95 ILE A O 1
ATOM 763 N N . ASN A 1 96 ? 10.044 -12.199 -5.877 1.00 93.88 96 ASN A N 1
ATOM 764 C CA . ASN A 1 96 ? 10.841 -13.380 -6.249 1.00 93.88 96 ASN A CA 1
ATOM 765 C C . ASN A 1 96 ? 12.276 -13.082 -6.729 1.00 93.88 96 ASN A C 1
ATOM 767 O O . ASN A 1 96 ? 12.896 -13.894 -7.412 1.00 93.88 96 ASN A O 1
ATOM 771 N N . GLY A 1 97 ? 12.820 -11.920 -6.360 1.00 89.25 97 GLY A N 1
ATOM 772 C CA . GLY A 1 97 ? 14.152 -11.476 -6.774 1.00 89.25 97 GLY A CA 1
ATOM 773 C C . GLY A 1 97 ? 14.268 -11.060 -8.246 1.00 89.25 97 GLY A C 1
ATOM 774 O O . GLY A 1 97 ? 15.377 -10.758 -8.678 1.00 89.25 97 GLY A O 1
ATOM 775 N N . THR A 1 98 ? 13.167 -11.027 -9.005 1.00 87.88 98 THR A N 1
ATOM 776 C CA . THR A 1 98 ? 13.178 -10.775 -10.456 1.00 87.88 98 THR A CA 1
ATOM 777 C C . THR A 1 98 ? 12.486 -9.474 -10.833 1.00 87.88 98 THR A C 1
ATOM 779 O O . THR A 1 98 ? 13.085 -8.620 -11.480 1.00 87.88 98 THR A O 1
ATOM 782 N N . ASP A 1 99 ? 11.232 -9.306 -10.419 1.00 94.25 99 ASP A N 1
ATOM 783 C CA . ASP A 1 99 ? 10.371 -8.237 -10.916 1.00 94.25 99 ASP A CA 1
ATOM 784 C C . ASP A 1 99 ? 10.264 -7.114 -9.892 1.00 94.25 99 ASP A C 1
ATOM 786 O O . ASP A 1 99 ? 9.825 -7.329 -8.760 1.00 94.25 99 ASP A O 1
ATOM 790 N N . SER A 1 100 ? 10.672 -5.907 -10.286 1.00 95.00 100 SER A N 1
ATOM 791 C CA . SER A 1 100 ? 10.716 -4.743 -9.400 1.00 95.00 100 SER A CA 1
ATOM 792 C C . SER A 1 100 ? 9.612 -3.730 -9.692 1.00 95.00 100 SER A C 1
ATOM 794 O O . SER A 1 100 ? 9.304 -3.413 -10.843 1.00 95.00 100 SER A O 1
ATOM 796 N N . TYR A 1 101 ? 9.062 -3.179 -8.615 1.00 95.50 101 TYR A N 1
ATOM 797 C CA . TYR A 1 101 ? 7.942 -2.249 -8.589 1.00 95.50 101 TYR A CA 1
ATOM 798 C C . TYR A 1 101 ? 8.298 -1.044 -7.740 1.00 95.50 101 TYR A C 1
ATOM 800 O O . TYR A 1 101 ? 8.657 -1.200 -6.579 1.00 95.50 101 TYR A O 1
ATOM 808 N N . HIS A 1 102 ? 8.196 0.151 -8.302 1.00 93.81 102 HIS A N 1
ATOM 809 C CA . HIS A 1 102 ? 8.436 1.396 -7.598 1.00 93.81 102 HIS A CA 1
ATOM 810 C C . HIS A 1 102 ? 7.102 2.049 -7.235 1.00 93.81 102 HIS A C 1
ATOM 812 O O . HIS A 1 102 ? 6.296 2.365 -8.114 1.00 93.81 102 HIS A O 1
ATOM 818 N N . LEU A 1 103 ? 6.886 2.230 -5.936 1.00 93.00 103 LEU A N 1
ATOM 819 C CA . LEU A 1 103 ? 5.723 2.888 -5.364 1.00 93.00 103 LEU A CA 1
ATOM 820 C C . LEU A 1 103 ? 6.145 4.252 -4.823 1.00 93.00 103 LEU A C 1
ATOM 822 O O . LEU A 1 103 ? 6.991 4.324 -3.932 1.00 93.00 103 LEU A O 1
ATOM 826 N N . GLU A 1 104 ? 5.520 5.307 -5.331 1.00 90.19 104 GLU A N 1
ATOM 827 C CA . GLU A 1 104 ? 5.794 6.686 -4.931 1.00 90.19 104 GLU A CA 1
ATOM 828 C C . GLU A 1 104 ? 4.510 7.321 -4.379 1.00 90.19 104 GLU A C 1
ATOM 830 O O . GLU A 1 104 ? 3.545 7.524 -5.117 1.00 90.19 104 GLU A O 1
ATOM 835 N N . ALA A 1 105 ? 4.471 7.650 -3.088 1.00 89.56 105 ALA A N 1
ATOM 836 C CA . ALA A 1 105 ? 3.285 8.195 -2.427 1.00 89.56 105 ALA A CA 1
ATOM 837 C C . ALA A 1 105 ? 3.388 9.707 -2.170 1.00 89.56 105 ALA A C 1
ATOM 839 O O . ALA A 1 105 ? 4.337 10.193 -1.549 1.00 89.56 105 ALA A O 1
ATOM 840 N N . GLN A 1 106 ? 2.367 10.457 -2.595 1.00 85.62 106 GLN A N 1
ATOM 841 C CA . GLN A 1 106 ? 2.295 11.917 -2.486 1.00 85.62 106 GLN A CA 1
ATOM 842 C C . GLN A 1 106 ? 1.021 12.378 -1.771 1.00 85.62 106 GLN A C 1
ATOM 844 O O . GLN A 1 106 ? -0.054 11.812 -1.966 1.00 85.62 106 GLN A O 1
ATOM 849 N N . MET A 1 107 ? 1.118 13.460 -0.989 1.00 83.00 107 MET A N 1
ATOM 850 C CA . MET A 1 107 ? -0.075 14.131 -0.449 1.00 83.00 107 MET A CA 1
ATOM 851 C C . MET A 1 107 ? -0.712 15.030 -1.507 1.00 83.00 107 MET A C 1
ATOM 853 O O . MET A 1 107 ? -1.922 15.017 -1.688 1.00 83.00 107 MET A O 1
ATOM 857 N N . TYR A 1 108 ? 0.108 15.814 -2.204 1.00 75.50 108 TYR A N 1
ATOM 858 C CA . TYR A 1 108 ? -0.340 16.876 -3.100 1.00 75.50 108 TYR A CA 1
ATOM 859 C C . TYR A 1 108 ? 0.438 16.823 -4.412 1.00 75.50 108 TYR A C 1
ATOM 861 O O . TYR A 1 108 ? 1.483 16.177 -4.506 1.00 75.50 108 TYR A O 1
ATOM 869 N N . LYS A 1 109 ? -0.060 17.533 -5.427 1.00 70.25 109 LYS A N 1
ATOM 870 C CA . LYS A 1 109 ? 0.702 17.786 -6.649 1.00 70.25 109 LYS A CA 1
ATOM 871 C C . LYS A 1 109 ? 1.973 18.560 -6.290 1.00 70.25 109 LYS A C 1
ATOM 873 O O . LYS A 1 109 ? 1.881 19.616 -5.671 1.00 70.25 109 LYS A O 1
ATOM 878 N N . ASP A 1 110 ? 3.129 18.037 -6.678 1.00 66.12 110 ASP A N 1
ATOM 879 C CA . ASP A 1 110 ? 4.389 18.779 -6.641 1.00 66.12 110 ASP A CA 1
ATOM 880 C C . ASP A 1 110 ? 4.773 19.201 -8.061 1.00 66.12 110 ASP A C 1
ATOM 882 O O . ASP A 1 110 ? 4.483 18.494 -9.034 1.00 66.12 110 ASP A O 1
ATOM 886 N N . ASP A 1 111 ? 5.407 20.363 -8.166 1.00 57.09 111 ASP A N 1
ATOM 887 C CA . ASP A 1 111 ? 5.804 20.966 -9.433 1.00 57.09 111 ASP A CA 1
ATOM 888 C C . ASP A 1 111 ? 7.043 20.235 -9.974 1.00 57.09 111 ASP A C 1
ATOM 890 O O . ASP A 1 111 ? 8.128 20.340 -9.407 1.00 57.09 111 ASP A O 1
ATOM 894 N N . GLU A 1 112 ? 6.850 19.456 -11.047 1.00 60.19 112 GLU A N 1
ATOM 895 C CA . GLU A 1 112 ? 7.841 18.812 -11.943 1.00 60.19 112 GLU A CA 1
ATOM 896 C C . GLU A 1 112 ? 8.856 17.820 -11.323 1.00 60.19 112 GLU A C 1
ATOM 898 O O . GLU A 1 112 ? 9.321 16.910 -12.011 1.00 60.19 112 GLU A O 1
ATOM 903 N N . SER A 1 113 ? 9.143 17.898 -10.020 1.00 74.56 113 SER A N 1
ATOM 904 C CA . SER A 1 113 ? 10.146 17.076 -9.327 1.00 74.56 113 SER A CA 1
ATOM 905 C C . SER A 1 113 ? 9.790 15.587 -9.294 1.00 74.56 113 SER A C 1
ATOM 907 O O . SER A 1 113 ? 10.673 14.737 -9.207 1.00 74.56 113 SER A O 1
ATOM 909 N N . ILE A 1 114 ? 8.497 15.256 -9.347 1.00 82.94 114 ILE A N 1
ATOM 910 C CA . ILE A 1 114 ? 8.010 13.888 -9.153 1.00 82.94 114 ILE A CA 1
ATOM 911 C C . ILE A 1 114 ? 8.492 12.944 -10.256 1.00 82.94 114 ILE A C 1
ATOM 913 O O . ILE A 1 114 ? 8.945 11.844 -9.963 1.00 82.94 114 ILE A O 1
ATOM 917 N N . LEU A 1 115 ? 8.471 13.394 -11.514 1.00 85.94 115 LEU A N 1
ATOM 918 C CA . LEU A 1 115 ? 8.890 12.578 -12.656 1.00 85.94 115 LEU A CA 1
ATOM 919 C C . LEU A 1 115 ? 10.388 12.314 -12.630 1.00 85.94 115 LEU A C 1
ATOM 921 O O . LEU A 1 115 ? 10.817 11.184 -12.847 1.00 85.94 115 LEU A O 1
ATOM 925 N N . LEU A 1 116 ? 11.173 13.340 -12.300 1.00 85.38 116 LEU A N 1
ATOM 926 C CA . LEU A 1 116 ? 12.618 13.203 -12.169 1.00 85.38 116 LEU A CA 1
ATOM 927 C C . LEU A 1 116 ? 12.981 12.253 -11.029 1.00 85.38 116 LEU A C 1
ATOM 929 O O . LEU A 1 116 ? 13.818 11.384 -11.223 1.00 85.38 116 LEU A O 1
ATOM 933 N N . ARG A 1 117 ? 12.301 12.336 -9.881 1.00 84.19 117 ARG A N 1
ATOM 934 C CA . ARG A 1 117 ? 12.551 11.431 -8.749 1.00 84.19 117 ARG A CA 1
ATOM 935 C C . ARG A 1 117 ? 12.175 9.991 -9.052 1.00 84.19 117 ARG A C 1
ATOM 937 O O . ARG A 1 117 ? 12.971 9.088 -8.815 1.00 84.19 117 ARG A O 1
ATOM 944 N N . VAL A 1 118 ? 11.001 9.781 -9.640 1.00 87.69 118 VAL A N 1
ATOM 945 C CA . VAL A 1 118 ? 10.540 8.453 -10.056 1.00 87.69 118 VAL A CA 1
ATOM 946 C C . VAL A 1 118 ? 11.523 7.820 -11.048 1.00 87.69 118 VAL A C 1
ATOM 948 O O . VAL A 1 118 ? 11.915 6.662 -10.868 1.00 87.69 118 VAL A O 1
ATOM 951 N N . PHE A 1 119 ? 12.018 8.607 -12.007 1.00 89.50 119 PHE A N 1
ATOM 952 C CA . PHE A 1 119 ? 13.078 8.184 -12.918 1.00 89.50 119 PHE A CA 1
ATOM 953 C C . PHE A 1 119 ? 14.409 7.909 -12.208 1.00 89.50 119 PHE A C 1
ATOM 955 O O . PHE A 1 119 ? 15.002 6.853 -12.425 1.00 89.50 119 PHE A O 1
ATOM 962 N N . ASP A 1 120 ? 14.875 8.816 -11.349 1.00 87.38 120 ASP A N 1
ATOM 963 C CA . ASP A 1 120 ? 16.158 8.712 -10.649 1.00 87.38 120 ASP A CA 1
ATOM 964 C C . ASP A 1 120 ? 16.207 7.483 -9.738 1.00 87.38 120 ASP A C 1
ATOM 966 O O . ASP A 1 120 ? 17.214 6.767 -9.709 1.00 87.38 120 ASP A O 1
ATOM 970 N N . TYR A 1 121 ? 15.125 7.192 -9.015 1.00 87.19 121 TYR A N 1
ATOM 971 C CA . TYR A 1 121 ? 15.035 5.997 -8.180 1.00 87.19 121 TYR A CA 1
ATOM 972 C C . TYR A 1 121 ? 15.015 4.722 -9.024 1.00 87.19 121 TYR A C 1
ATOM 974 O O . TYR A 1 121 ? 15.786 3.798 -8.741 1.00 87.19 121 TYR A O 1
ATOM 982 N N . GLY A 1 122 ? 14.225 4.691 -10.104 1.00 89.88 122 GLY A N 1
ATOM 983 C CA . GLY A 1 122 ? 14.205 3.566 -11.040 1.00 89.88 122 GLY A CA 1
ATOM 984 C C . GLY A 1 122 ? 15.573 3.307 -11.678 1.00 89.88 122 GLY A C 1
ATOM 985 O O . GLY A 1 122 ? 16.054 2.169 -11.704 1.00 89.88 122 GLY A O 1
ATOM 986 N N . TYR A 1 123 ? 16.259 4.368 -12.105 1.00 89.75 123 TYR A N 1
ATOM 987 C CA . TYR A 1 123 ? 17.603 4.293 -12.667 1.00 89.75 123 TYR A CA 1
ATOM 988 C C . TYR A 1 123 ? 18.622 3.792 -11.643 1.00 89.75 123 TYR A C 1
ATOM 990 O O . TYR A 1 123 ? 19.404 2.884 -11.930 1.00 89.75 123 TYR A O 1
ATOM 998 N N . ASN A 1 124 ? 18.619 4.357 -10.432 1.00 87.62 124 ASN A N 1
ATOM 999 C CA . ASN A 1 124 ? 19.553 3.968 -9.380 1.00 87.62 124 ASN A CA 1
ATOM 1000 C C . ASN A 1 124 ? 19.357 2.516 -8.937 1.00 87.62 124 ASN A C 1
ATOM 1002 O O . ASN A 1 124 ? 20.348 1.842 -8.652 1.00 87.62 124 ASN A O 1
ATOM 1006 N N . HIS A 1 125 ? 18.119 2.020 -8.906 1.00 88.81 125 HIS A N 1
ATOM 1007 C CA . HIS A 1 125 ? 17.835 0.608 -8.652 1.00 88.81 125 HIS A CA 1
ATOM 1008 C C . HIS A 1 125 ? 18.366 -0.290 -9.772 1.00 88.81 125 HIS A C 1
ATOM 1010 O O . HIS A 1 125 ? 19.146 -1.202 -9.489 1.00 88.81 125 HIS A O 1
ATOM 1016 N N . SER A 1 126 ? 18.057 0.042 -11.028 1.00 90.88 126 SER A N 1
ATOM 1017 C CA . SER A 1 126 ? 18.522 -0.706 -12.206 1.00 90.88 126 SER A CA 1
ATOM 1018 C C . SER A 1 126 ? 20.049 -0.769 -12.276 1.00 90.88 126 SER A C 1
ATOM 1020 O O . SER A 1 126 ? 20.638 -1.807 -12.557 1.00 90.88 126 SER A O 1
ATOM 1022 N N . LYS A 1 127 ? 20.720 0.348 -11.970 1.00 90.19 127 LYS A N 1
ATOM 1023 C CA . LYS A 1 127 ? 22.185 0.465 -11.959 1.00 90.19 127 LYS A CA 1
ATOM 1024 C C . LYS A 1 127 ? 22.849 -0.442 -10.919 1.00 90.19 127 LYS A C 1
ATOM 1026 O O . LYS A 1 127 ? 23.991 -0.847 -11.123 1.00 90.19 127 LYS A O 1
ATOM 1031 N N . ARG A 1 128 ? 22.174 -0.744 -9.803 1.00 87.88 128 ARG A N 1
ATOM 1032 C CA . ARG A 1 128 ? 22.674 -1.682 -8.779 1.00 87.88 128 ARG A CA 1
ATOM 1033 C C . ARG A 1 128 ? 22.495 -3.149 -9.190 1.00 87.88 128 ARG A C 1
ATOM 1035 O O . ARG A 1 128 ? 23.209 -3.992 -8.659 1.00 87.88 128 ARG A O 1
ATOM 1042 N N . HIS A 1 129 ? 21.609 -3.431 -10.147 1.00 85.00 129 HIS A N 1
ATOM 1043 C CA . HIS A 1 129 ? 21.276 -4.780 -10.618 1.00 85.00 129 HIS A CA 1
ATOM 1044 C C . HIS A 1 129 ? 21.353 -4.895 -12.156 1.00 85.00 129 HIS A C 1
ATOM 1046 O O . HIS A 1 129 ? 20.350 -5.190 -12.806 1.00 85.00 129 HIS A O 1
ATOM 1052 N N . PRO A 1 130 ? 22.521 -4.632 -12.774 1.00 90.50 130 PRO A N 1
ATOM 1053 C CA . PRO A 1 130 ? 22.675 -4.764 -14.217 1.00 90.50 130 PRO A CA 1
ATOM 1054 C C . PRO A 1 130 ? 22.634 -6.234 -14.658 1.00 90.50 130 PRO A C 1
ATOM 1056 O O . PRO A 1 130 ? 23.271 -7.087 -14.041 1.00 90.50 130 PRO A O 1
ATOM 1059 N N . GLU A 1 131 ? 21.964 -6.517 -15.775 1.00 91.88 131 GLU A N 1
ATOM 1060 C CA . GLU A 1 131 ? 22.076 -7.805 -16.465 1.00 91.88 131 GLU A CA 1
ATOM 1061 C C . GLU A 1 131 ? 23.196 -7.742 -17.507 1.00 91.88 131 GLU A C 1
ATOM 1063 O O . GLU A 1 131 ? 23.243 -6.823 -18.328 1.00 91.88 131 GLU A O 1
ATOM 1068 N N . ASP A 1 132 ? 24.093 -8.725 -17.512 1.00 95.00 132 ASP A N 1
ATOM 1069 C CA . ASP A 1 132 ? 25.148 -8.806 -18.519 1.00 95.00 132 ASP A CA 1
ATOM 1070 C C . ASP A 1 132 ? 24.613 -9.332 -19.855 1.00 95.00 132 ASP A C 1
ATOM 1072 O O . ASP A 1 132 ? 23.873 -10.314 -19.916 1.00 95.00 132 ASP A O 1
ATOM 1076 N N . ILE A 1 133 ? 25.033 -8.690 -20.945 1.00 95.94 133 ILE A N 1
ATOM 1077 C CA . ILE A 1 133 ? 24.778 -9.148 -22.312 1.00 95.94 133 ILE A CA 1
ATOM 1078 C C . ILE A 1 133 ? 26.038 -9.852 -22.810 1.00 95.94 133 ILE A C 1
ATOM 1080 O O . ILE A 1 133 ? 27.132 -9.280 -22.761 1.00 95.94 133 ILE A O 1
ATOM 1084 N N . PHE A 1 134 ? 25.874 -11.075 -23.311 1.00 96.25 134 PHE A N 1
ATOM 1085 C CA . PHE A 1 134 ? 26.943 -11.886 -23.889 1.00 96.25 134 PHE A CA 1
ATOM 1086 C C . PHE A 1 134 ? 26.707 -12.086 -25.387 1.00 96.25 134 PHE A C 1
ATOM 1088 O O . PHE A 1 134 ? 25.564 -12.203 -25.830 1.00 96.25 134 PHE A O 1
ATOM 1095 N N . ASP A 1 135 ? 27.785 -12.115 -26.167 1.00 95.44 135 ASP A N 1
ATOM 1096 C CA . ASP A 1 135 ? 27.726 -12.505 -27.575 1.00 95.44 135 ASP A CA 1
ATOM 1097 C C . ASP A 1 135 ? 27.610 -14.033 -27.751 1.00 95.44 135 ASP A C 1
ATOM 1099 O O . ASP A 1 135 ? 27.597 -14.802 -26.786 1.00 95.44 135 ASP A O 1
ATOM 1103 N N . GLU A 1 136 ? 27.543 -14.487 -29.004 1.00 94.44 136 GLU A N 1
ATOM 1104 C CA . GLU A 1 136 ? 27.449 -15.912 -29.359 1.00 94.44 136 GLU A CA 1
ATOM 1105 C C . GLU A 1 136 ? 28.638 -16.765 -28.879 1.00 94.44 136 GLU A C 1
ATOM 1107 O O . GLU A 1 136 ? 28.514 -17.984 -28.768 1.00 94.44 136 GLU A O 1
ATOM 1112 N N . ASN A 1 137 ? 29.773 -16.138 -28.556 1.00 95.12 137 ASN A N 1
ATOM 1113 C CA . ASN A 1 137 ? 30.983 -16.795 -28.066 1.00 95.12 137 ASN A CA 1
ATOM 1114 C C . ASN A 1 137 ? 31.112 -16.727 -26.533 1.00 95.12 137 ASN A C 1
ATOM 1116 O O . ASN A 1 137 ? 32.120 -17.174 -25.982 1.00 95.12 137 ASN A O 1
ATOM 1120 N N . GLY A 1 138 ? 30.115 -16.174 -25.833 1.00 94.19 138 GLY A N 1
ATOM 1121 C CA . GLY A 1 138 ? 30.125 -16.015 -24.379 1.00 94.19 138 GLY A CA 1
ATOM 1122 C C . GLY A 1 138 ? 30.977 -14.844 -23.881 1.00 94.19 138 GLY A C 1
ATOM 1123 O O . GLY A 1 138 ? 31.311 -14.793 -22.697 1.00 94.19 138 GLY A O 1
ATOM 1124 N N . VAL A 1 139 ? 31.345 -13.896 -24.748 1.00 95.75 139 VAL A N 1
ATOM 1125 C CA . VAL A 1 139 ? 32.074 -12.684 -24.353 1.00 95.75 139 VAL A CA 1
ATOM 1126 C C . VAL A 1 139 ? 31.078 -11.621 -23.904 1.00 95.75 139 VAL A C 1
ATOM 1128 O O . VAL A 1 139 ? 30.144 -11.284 -24.630 1.00 95.75 139 VAL A O 1
ATOM 1131 N N . ARG A 1 140 ? 31.288 -11.058 -22.708 1.00 95.44 140 ARG A N 1
ATOM 1132 C CA . ARG A 1 140 ? 30.485 -9.936 -22.203 1.00 95.44 140 ARG A CA 1
ATOM 1133 C C . ARG A 1 140 ? 30.660 -8.726 -23.123 1.00 95.44 140 ARG A C 1
ATOM 1135 O O . ARG A 1 140 ? 31.759 -8.183 -23.225 1.00 95.44 140 ARG A O 1
ATOM 1142 N N . CYS A 1 141 ? 29.581 -8.293 -23.763 1.00 95.50 141 CYS A N 1
ATOM 1143 C CA . CYS A 1 141 ? 29.583 -7.237 -24.776 1.00 95.50 141 CYS A CA 1
ATOM 1144 C C . CYS A 1 141 ? 28.641 -6.069 -24.447 1.00 95.50 141 CYS A C 1
ATOM 1146 O O . CYS A 1 141 ? 28.635 -5.067 -25.161 1.00 95.50 141 CYS A O 1
ATOM 1148 N N . GLY A 1 142 ? 27.880 -6.153 -23.353 1.00 94.88 142 GLY A N 1
ATOM 1149 C CA . GLY A 1 142 ? 27.012 -5.063 -22.923 1.00 94.88 142 GLY A CA 1
ATOM 1150 C C . GLY A 1 142 ? 26.377 -5.281 -21.557 1.00 94.88 142 GLY A C 1
ATOM 1151 O O . GLY A 1 142 ? 26.643 -6.270 -20.873 1.00 94.88 142 GLY A O 1
ATOM 1152 N N . VAL A 1 143 ? 25.527 -4.327 -21.184 1.00 94.94 143 VAL A N 1
ATOM 1153 C CA . VAL A 1 143 ? 24.709 -4.346 -19.971 1.00 94.94 143 VAL A CA 1
ATOM 1154 C C . VAL A 1 143 ? 23.285 -3.950 -20.341 1.00 94.94 143 VAL A C 1
ATOM 1156 O O . VAL A 1 143 ? 23.079 -3.023 -21.125 1.00 94.94 143 VAL A O 1
ATOM 1159 N N . LYS A 1 144 ? 22.309 -4.630 -19.750 1.00 93.44 144 LYS A N 1
ATOM 1160 C CA . LYS A 1 144 ? 20.889 -4.308 -19.812 1.00 93.44 144 LYS A CA 1
ATOM 1161 C C . LYS A 1 144 ? 20.430 -3.827 -18.437 1.00 93.44 144 LYS A C 1
ATOM 1163 O O . LYS A 1 144 ? 20.683 -4.469 -17.422 1.00 93.44 144 LYS A O 1
ATOM 1168 N N . LEU A 1 145 ? 19.778 -2.668 -18.420 1.00 92.56 145 LEU A N 1
ATOM 1169 C CA . LEU A 1 145 ? 19.191 -2.078 -17.221 1.00 92.56 145 LEU A CA 1
ATOM 1170 C C . LEU A 1 145 ? 17.683 -2.319 -17.253 1.00 92.56 145 LEU A C 1
ATOM 1172 O O . LEU A 1 145 ? 17.008 -1.881 -18.184 1.00 92.56 145 LEU A O 1
ATOM 1176 N N . LEU A 1 146 ? 17.173 -3.031 -16.252 1.00 90.94 146 LEU A N 1
ATOM 1177 C CA . LEU A 1 146 ? 15.749 -3.294 -16.091 1.00 90.94 146 LEU A CA 1
ATOM 1178 C C . LEU A 1 146 ? 15.143 -2.278 -15.130 1.00 90.94 146 LEU A C 1
ATOM 1180 O O . LEU A 1 146 ? 15.352 -2.366 -13.924 1.00 90.94 146 LEU A O 1
ATOM 1184 N N . PHE A 1 147 ? 14.386 -1.326 -15.674 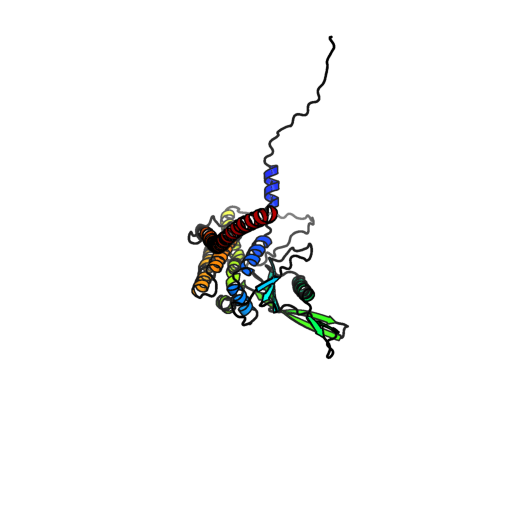1.00 91.38 147 PHE A N 1
ATOM 1185 C CA . PHE A 1 147 ? 13.653 -0.366 -14.855 1.00 91.38 147 PHE A CA 1
ATOM 1186 C C . PHE A 1 147 ? 12.473 -1.030 -14.139 1.00 91.38 147 PHE A C 1
ATOM 1188 O O . PHE A 1 147 ? 11.771 -1.839 -14.753 1.00 91.38 147 PHE A O 1
ATOM 1195 N N . PRO A 1 148 ? 12.202 -0.655 -12.874 1.00 93.44 148 PRO A N 1
ATOM 1196 C CA . PRO A 1 148 ? 11.007 -1.111 -12.186 1.00 93.44 148 PRO A CA 1
ATOM 1197 C C . PRO A 1 148 ? 9.745 -0.556 -12.857 1.00 93.44 148 PRO A C 1
ATOM 1199 O O . PRO A 1 148 ? 9.742 0.562 -13.388 1.00 93.44 148 PRO A O 1
ATOM 1202 N N . LYS A 1 149 ? 8.641 -1.305 -12.780 1.00 94.31 149 LYS A N 1
ATOM 1203 C CA . LYS A 1 149 ? 7.309 -0.766 -13.095 1.00 94.31 149 LYS A CA 1
ATOM 1204 C C . LYS A 1 149 ? 6.942 0.270 -12.038 1.00 94.31 149 LYS A C 1
ATOM 1206 O O . LYS A 1 149 ? 7.138 0.020 -10.855 1.00 94.31 149 LYS A O 1
ATOM 1211 N N . GLN A 1 150 ? 6.449 1.432 -12.446 1.00 92.62 150 GLN A N 1
ATOM 1212 C CA . GLN A 1 150 ? 6.308 2.593 -11.563 1.00 92.62 150 GLN A CA 1
ATOM 1213 C C . GLN A 1 150 ? 4.842 3.000 -11.414 1.00 92.62 150 GLN A C 1
ATOM 1215 O O . GLN A 1 150 ? 4.094 2.986 -12.390 1.00 92.62 150 GLN A O 1
ATOM 1220 N N . VAL A 1 151 ? 4.452 3.398 -10.202 1.00 94.50 151 VAL A N 1
ATOM 1221 C CA . VAL A 1 151 ? 3.144 3.999 -9.918 1.00 94.50 151 VAL A CA 1
ATOM 1222 C C . VAL A 1 151 ? 3.293 5.153 -8.931 1.00 94.50 151 VAL A C 1
ATOM 1224 O O . VAL A 1 151 ? 4.028 5.051 -7.946 1.00 94.50 151 VAL A O 1
ATOM 1227 N N . VAL A 1 152 ? 2.573 6.245 -9.186 1.00 93.38 152 VAL A N 1
ATOM 1228 C CA . VAL A 1 152 ? 2.464 7.381 -8.263 1.00 93.38 152 VAL A CA 1
ATOM 1229 C C . VAL A 1 152 ? 1.086 7.367 -7.611 1.00 93.38 152 VAL A C 1
ATOM 1231 O O . VAL A 1 152 ? 0.066 7.436 -8.292 1.00 93.38 152 VAL A O 1
ATOM 1234 N N . ILE A 1 153 ? 1.038 7.296 -6.286 1.00 93.81 153 ILE A N 1
ATOM 1235 C CA . ILE A 1 153 ? -0.198 7.224 -5.507 1.00 93.81 153 ILE A CA 1
ATOM 1236 C C . ILE A 1 153 ? -0.414 8.559 -4.797 1.00 93.81 153 ILE A C 1
ATOM 1238 O O . ILE A 1 153 ? 0.335 8.931 -3.896 1.00 93.81 153 ILE A O 1
ATOM 1242 N N . TYR A 1 154 ? -1.474 9.267 -5.170 1.00 92.62 154 TYR A N 1
ATOM 1243 C CA . TYR A 1 154 ? -1.924 10.469 -4.478 1.00 92.62 154 TYR A CA 1
ATOM 1244 C C . TYR A 1 154 ? -2.897 10.085 -3.362 1.00 92.62 154 TYR A C 1
ATOM 1246 O O . TYR A 1 154 ? -3.996 9.586 -3.625 1.00 92.62 154 TYR A O 1
ATOM 1254 N N . LEU A 1 155 ? -2.472 10.299 -2.114 1.00 92.00 155 LEU A N 1
ATOM 1255 C CA . LEU A 1 155 ? -3.209 9.897 -0.915 1.00 92.00 155 LEU A CA 1
ATOM 1256 C C . LEU A 1 155 ? -4.290 10.897 -0.499 1.00 92.00 155 LEU A C 1
ATOM 1258 O O . LEU A 1 155 ? -5.222 10.489 0.184 1.00 92.00 155 LEU A O 1
ATOM 1262 N N . ASP A 1 156 ? -4.202 12.171 -0.884 1.00 88.81 156 ASP A N 1
ATOM 1263 C CA . ASP A 1 156 ? -5.216 13.198 -0.591 1.00 88.81 156 ASP A CA 1
ATOM 1264 C C . ASP A 1 156 ? -5.965 13.628 -1.869 1.00 88.81 156 ASP A C 1
ATOM 1266 O O . ASP A 1 156 ? -5.789 13.049 -2.945 1.00 88.81 156 ASP A O 1
ATOM 1270 N N . ALA A 1 157 ? -6.846 14.624 -1.752 1.00 79.94 157 ALA A N 1
ATOM 1271 C CA . ALA A 1 157 ? -7.534 15.236 -2.877 1.00 79.94 157 ALA A CA 1
ATOM 1272 C C . ALA A 1 157 ? -6.524 15.762 -3.907 1.00 79.94 157 ALA A C 1
ATOM 1274 O O . ALA A 1 157 ? -5.700 16.632 -3.623 1.00 79.94 157 ALA A O 1
ATOM 1275 N N . ALA A 1 158 ? -6.616 15.229 -5.123 1.00 72.44 158 ALA A N 1
ATOM 1276 C CA . ALA A 1 158 ? -5.695 15.531 -6.201 1.00 72.44 158 ALA A CA 1
ATOM 1277 C C . ALA A 1 158 ? -6.483 15.980 -7.437 1.00 72.44 158 ALA A C 1
ATOM 1279 O O . ALA A 1 158 ? -6.968 15.168 -8.230 1.00 72.44 158 ALA A O 1
ATOM 1280 N N . GLU A 1 159 ? -6.647 17.294 -7.572 1.00 75.56 159 GLU A N 1
ATOM 1281 C CA . GLU A 1 159 ? -7.231 17.904 -8.764 1.00 75.56 159 GLU A CA 1
ATOM 1282 C C . GLU A 1 159 ? -6.157 18.095 -9.842 1.00 75.56 159 GLU A C 1
ATOM 1284 O O . GLU A 1 159 ? -4.984 18.334 -9.547 1.00 75.56 159 GLU A O 1
ATOM 1289 N N . TYR A 1 160 ? -6.553 18.003 -11.115 1.00 81.88 160 TYR A N 1
ATOM 1290 C CA . TYR A 1 160 ? -5.665 18.254 -12.261 1.00 81.88 160 TYR A CA 1
ATOM 1291 C C . TYR A 1 160 ? -4.393 17.376 -12.292 1.00 81.88 160 TYR A C 1
ATOM 1293 O O . TYR A 1 160 ? -3.320 17.827 -12.720 1.00 81.88 160 TYR A O 1
ATOM 1301 N N . ILE A 1 161 ? -4.515 16.125 -11.835 1.00 86.75 161 ILE A N 1
ATOM 1302 C CA . ILE A 1 161 ? -3.530 15.052 -12.033 1.00 86.75 161 ILE A CA 1
ATOM 1303 C C . ILE A 1 161 ? -3.956 14.225 -13.259 1.00 86.75 161 ILE A C 1
ATOM 1305 O O . ILE A 1 161 ? -5.121 13.815 -13.315 1.00 86.75 161 ILE A O 1
ATOM 1309 N N . PRO A 1 162 ? -3.081 13.999 -14.256 1.00 90.75 162 PRO A N 1
ATOM 1310 C CA . PRO A 1 162 ? -3.387 13.116 -15.384 1.00 90.75 162 PRO A CA 1
ATOM 1311 C C . PRO A 1 162 ? -3.446 11.659 -14.915 1.00 90.75 162 PRO A C 1
ATOM 1313 O O . PRO A 1 162 ? -2.862 11.348 -13.891 1.00 90.75 162 PRO A O 1
ATOM 1316 N N . ASP A 1 163 ? -4.140 10.768 -15.625 1.00 92.06 163 ASP A N 1
ATOM 1317 C CA . ASP A 1 163 ? -4.168 9.341 -15.248 1.00 92.06 163 ASP A CA 1
ATOM 1318 C C . ASP A 1 163 ? -2.792 8.680 -15.412 1.00 92.06 163 ASP A C 1
ATOM 1320 O O . ASP A 1 163 ? -2.419 7.818 -14.618 1.00 92.06 163 ASP A O 1
ATOM 1324 N N . GLU A 1 164 ? -2.000 9.167 -16.364 1.00 93.62 164 GLU A N 1
ATOM 1325 C CA . GLU A 1 164 ? -0.638 8.721 -16.630 1.00 93.62 164 GLU A CA 1
ATOM 1326 C C . GLU A 1 164 ? 0.280 9.926 -16.834 1.00 93.62 164 GLU A C 1
ATOM 1328 O O . GLU A 1 164 ? -0.089 10.932 -17.448 1.00 93.62 164 GLU A O 1
ATOM 1333 N N . TYR A 1 165 ? 1.500 9.811 -16.328 1.00 92.25 165 TYR A N 1
ATOM 1334 C CA . TYR A 1 165 ? 2.607 10.666 -16.724 1.00 92.25 165 TYR A CA 1
ATOM 1335 C C . TYR A 1 165 ? 3.454 9.978 -17.789 1.00 92.25 165 TYR A C 1
ATOM 1337 O O . TYR A 1 165 ? 3.476 8.754 -17.876 1.00 92.25 165 TYR A O 1
ATOM 1345 N N . GLN A 1 166 ? 4.205 10.762 -18.558 1.00 91.94 166 GLN A N 1
ATOM 1346 C CA . GLN A 1 166 ? 5.136 10.250 -19.556 1.00 91.94 166 GLN A CA 1
ATOM 1347 C C . GLN A 1 166 ? 6.514 10.873 -19.355 1.00 91.94 166 GLN A C 1
ATOM 1349 O O . GLN A 1 166 ? 6.634 12.083 -19.154 1.00 91.94 166 GLN A O 1
ATOM 1354 N N . ILE A 1 167 ? 7.549 10.040 -19.438 1.00 90.56 167 ILE A N 1
ATOM 1355 C CA . ILE A 1 167 ? 8.941 10.481 -19.518 1.00 90.56 167 ILE A CA 1
ATOM 1356 C C . ILE A 1 167 ? 9.491 10.039 -20.866 1.00 90.56 167 ILE A C 1
ATOM 1358 O O . ILE A 1 167 ? 9.441 8.856 -21.202 1.00 90.56 167 ILE A O 1
ATOM 1362 N N . THR A 1 168 ? 10.036 10.995 -21.616 1.00 91.62 168 THR A N 1
ATOM 1363 C CA . THR A 1 168 ? 10.662 10.762 -22.919 1.00 91.62 168 THR A CA 1
ATOM 1364 C C . THR A 1 168 ? 12.148 11.069 -22.838 1.00 91.62 168 THR A C 1
ATOM 1366 O O . THR A 1 168 ? 12.556 12.186 -22.524 1.00 91.62 168 THR A O 1
ATOM 1369 N N . LEU A 1 169 ? 12.963 10.065 -23.142 1.00 90.56 169 LEU A N 1
ATOM 1370 C CA . LEU A 1 169 ? 14.407 10.175 -23.269 1.00 90.56 169 LEU A CA 1
ATOM 1371 C C . LEU A 1 169 ? 14.766 10.305 -24.747 1.00 90.56 169 LEU A C 1
ATOM 1373 O O . LEU A 1 169 ? 14.494 9.400 -25.535 1.00 90.56 169 LEU A O 1
ATOM 1377 N N . VAL A 1 170 ? 15.415 11.409 -25.109 1.00 90.06 170 VAL A N 1
ATOM 1378 C CA . VAL A 1 170 ? 15.949 11.625 -26.458 1.00 90.06 170 VAL A CA 1
ATOM 1379 C C . VAL A 1 170 ? 17.447 11.337 -26.435 1.00 90.06 170 VAL A C 1
ATOM 1381 O O . VAL A 1 170 ? 18.215 12.033 -25.772 1.00 90.06 170 VAL A O 1
ATOM 1384 N N . VAL A 1 171 ? 17.875 10.298 -27.150 1.00 87.44 171 VAL A N 1
ATOM 1385 C CA . VAL A 1 171 ? 19.274 9.861 -27.222 1.00 87.44 171 VAL A CA 1
ATOM 1386 C C . VAL A 1 171 ? 19.830 10.154 -28.612 1.00 87.44 171 VAL A C 1
ATOM 1388 O O . VAL A 1 171 ? 19.302 9.672 -29.616 1.00 87.44 171 VAL A O 1
ATOM 1391 N N . ASN A 1 172 ? 20.933 10.909 -28.663 1.00 85.44 172 ASN A N 1
ATOM 1392 C CA . ASN A 1 172 ? 21.637 11.293 -29.895 1.00 85.44 172 ASN A CA 1
ATOM 1393 C C . ASN A 1 172 ? 20.725 11.938 -30.959 1.00 85.44 172 ASN A C 1
ATOM 1395 O O . ASN A 1 172 ? 20.896 11.667 -32.141 1.00 85.44 172 ASN A O 1
ATOM 1399 N N . GLU A 1 173 ? 19.743 12.742 -30.534 1.00 77.81 173 GLU A N 1
ATOM 1400 C CA . GLU A 1 173 ? 18.830 13.532 -31.391 1.00 77.81 173 GLU A CA 1
ATOM 1401 C C . GLU A 1 173 ? 17.957 12.741 -32.394 1.00 77.81 173 GLU A C 1
ATOM 1403 O O . GLU A 1 173 ? 17.187 13.343 -33.135 1.00 77.81 173 GLU A O 1
ATOM 1408 N N . GLU A 1 174 ? 18.008 11.404 -32.394 1.00 77.69 174 GLU A N 1
ATOM 1409 C CA . GLU A 1 174 ? 17.280 10.564 -33.364 1.00 77.69 174 GLU A CA 1
ATOM 1410 C C . GLU A 1 174 ? 16.496 9.408 -32.729 1.00 77.69 174 GLU A C 1
ATOM 1412 O O . GLU A 1 174 ? 15.580 8.867 -33.351 1.00 77.69 174 GLU A O 1
ATOM 1417 N N . LYS A 1 175 ? 16.852 8.987 -31.507 1.00 84.19 175 LYS A N 1
ATOM 1418 C CA . LYS A 1 175 ? 16.193 7.868 -30.824 1.00 84.19 175 LYS A CA 1
ATOM 1419 C C . LYS A 1 175 ? 15.429 8.360 -29.613 1.00 84.19 175 LYS A C 1
ATOM 1421 O O . LYS A 1 175 ? 16.028 8.754 -28.617 1.00 84.19 175 LYS A O 1
ATOM 1426 N N . GLU A 1 176 ? 14.112 8.274 -29.700 1.00 89.31 176 GLU A N 1
ATOM 1427 C CA . GLU A 1 176 ? 13.214 8.558 -28.590 1.00 89.31 176 GLU A CA 1
ATOM 1428 C C . GLU A 1 176 ? 12.797 7.256 -27.910 1.00 89.31 176 GLU A C 1
ATOM 1430 O O . GLU A 1 176 ? 12.425 6.277 -28.563 1.00 89.31 176 GLU A O 1
ATOM 1435 N N . PHE A 1 177 ? 12.868 7.248 -26.585 1.00 88.69 177 PHE A N 1
ATOM 1436 C CA . PHE A 1 177 ? 12.302 6.206 -25.746 1.00 88.69 177 PHE A CA 1
ATOM 1437 C C . PHE A 1 177 ? 11.358 6.856 -24.744 1.00 88.69 177 PHE A C 1
ATOM 1439 O O . PHE A 1 177 ? 11.797 7.643 -23.906 1.00 88.69 177 PHE A O 1
ATOM 1446 N N . SER A 1 178 ? 10.076 6.520 -24.830 1.00 90.62 178 SER A N 1
ATOM 1447 C CA . SER A 1 178 ? 9.051 7.010 -23.912 1.00 90.62 178 SER A CA 1
ATOM 1448 C C . SER A 1 178 ? 8.522 5.864 -23.068 1.00 90.62 178 SER A C 1
ATOM 1450 O O . SER A 1 178 ? 8.298 4.769 -23.584 1.00 90.62 178 SER A O 1
ATOM 1452 N N . PHE A 1 179 ? 8.287 6.126 -21.788 1.00 90.25 179 PHE A N 1
ATOM 1453 C CA . PHE A 1 179 ? 7.572 5.205 -20.914 1.00 90.25 179 PHE A CA 1
ATOM 1454 C C . PHE A 1 179 ? 6.559 5.955 -20.051 1.00 90.25 179 PHE A C 1
ATOM 1456 O O . PHE A 1 179 ? 6.721 7.143 -19.751 1.00 90.25 179 PHE A O 1
ATOM 1463 N N . GLU A 1 180 ? 5.499 5.239 -19.696 1.00 92.50 180 GLU A N 1
ATOM 1464 C CA . GLU A 1 180 ? 4.355 5.755 -18.953 1.00 92.50 180 GLU A CA 1
ATOM 1465 C C . GLU A 1 180 ? 4.458 5.377 -17.475 1.00 92.50 180 GLU A C 1
ATOM 1467 O O . GLU A 1 180 ? 4.976 4.318 -17.110 1.00 92.50 180 GLU A O 1
ATOM 1472 N N . ILE A 1 181 ? 3.969 6.272 -16.623 1.00 93.19 181 ILE A N 1
ATOM 1473 C CA . ILE A 1 181 ? 3.899 6.097 -15.177 1.00 93.19 181 ILE A CA 1
ATOM 1474 C C . ILE A 1 181 ? 2.442 6.285 -14.775 1.00 93.19 181 ILE A C 1
ATOM 1476 O O . ILE A 1 181 ? 1.906 7.393 -14.854 1.00 93.19 181 ILE A O 1
ATOM 1480 N N . THR A 1 182 ? 1.807 5.206 -14.329 1.00 94.44 182 THR A N 1
ATOM 1481 C CA . THR A 1 182 ? 0.414 5.232 -13.879 1.00 94.44 182 THR A CA 1
ATOM 1482 C C . THR A 1 182 ? 0.274 6.067 -12.611 1.00 94.44 182 THR A C 1
ATOM 1484 O O . THR A 1 182 ? 1.125 6.020 -11.717 1.00 94.44 182 THR A O 1
ATOM 1487 N N . THR A 1 183 ? -0.826 6.807 -12.504 1.00 94.44 183 THR A N 1
ATOM 1488 C CA . THR A 1 183 ? -1.199 7.515 -11.281 1.00 94.44 183 THR A CA 1
ATOM 1489 C C . THR A 1 183 ? -2.461 6.921 -10.666 1.00 94.44 183 THR A C 1
ATOM 1491 O O . THR A 1 183 ? -3.397 6.537 -11.363 1.00 94.44 183 THR A O 1
ATOM 1494 N N . ILE A 1 184 ? -2.504 6.873 -9.338 1.00 94.88 184 ILE A N 1
ATOM 1495 C CA . ILE A 1 184 ? -3.682 6.465 -8.572 1.00 94.88 184 ILE A CA 1
ATOM 1496 C C . ILE A 1 184 ? -4.129 7.656 -7.732 1.00 94.88 184 ILE A C 1
ATOM 1498 O O . ILE A 1 184 ? -3.393 8.126 -6.866 1.00 94.88 184 ILE A O 1
ATOM 1502 N N . LYS A 1 185 ? -5.354 8.140 -7.961 1.00 94.81 185 LYS A N 1
ATOM 1503 C CA . LYS A 1 185 ? -5.984 9.195 -7.149 1.00 94.81 185 LYS A CA 1
ATOM 1504 C C . LYS A 1 185 ? -6.858 8.545 -6.083 1.00 94.81 185 LYS A C 1
ATOM 1506 O O . LYS A 1 185 ? -8.074 8.450 -6.246 1.00 94.81 185 LYS A O 1
ATOM 1511 N N . PHE A 1 186 ? -6.257 8.093 -4.985 1.00 95.31 186 PHE A N 1
ATOM 1512 C CA . PHE A 1 186 ? -6.912 7.192 -4.028 1.00 95.31 186 PHE A CA 1
ATOM 1513 C C . PHE A 1 186 ? -8.255 7.718 -3.481 1.00 95.31 186 PHE A C 1
ATOM 1515 O O . PHE A 1 186 ? -9.216 6.965 -3.286 1.00 95.31 186 PHE A O 1
ATOM 1522 N N . GLN A 1 187 ? -8.377 9.032 -3.273 1.00 94.38 187 GLN A N 1
ATOM 1523 C CA . GLN A 1 187 ? -9.622 9.625 -2.775 1.00 94.38 187 GLN A CA 1
ATOM 1524 C C . GLN A 1 187 ? -10.784 9.550 -3.779 1.00 94.38 187 GLN A C 1
ATOM 1526 O O . GLN A 1 187 ? -11.946 9.450 -3.351 1.00 94.38 187 GLN A O 1
ATOM 1531 N N . ASN A 1 188 ? -10.466 9.517 -5.077 1.00 93.56 188 ASN A N 1
ATOM 1532 C CA . ASN A 1 188 ? -11.418 9.433 -6.186 1.00 93.56 188 ASN A CA 1
ATOM 1533 C C . ASN A 1 188 ? -11.868 7.993 -6.460 1.00 93.56 188 ASN A C 1
ATOM 1535 O O . ASN A 1 188 ? -12.924 7.796 -7.059 1.00 93.56 188 ASN A O 1
ATOM 1539 N N . GLU A 1 189 ? -11.119 7.001 -5.979 1.00 94.44 189 GLU A N 1
ATOM 1540 C CA . GLU A 1 189 ? -11.478 5.594 -6.121 1.00 94.44 189 GLU A CA 1
ATOM 1541 C C . GLU A 1 189 ? -12.752 5.259 -5.336 1.00 94.44 189 GLU A C 1
ATOM 1543 O O . GLU A 1 189 ? -12.950 5.671 -4.176 1.00 94.44 189 GLU A O 1
ATOM 1548 N N . SER A 1 190 ? -13.625 4.492 -5.992 1.00 96.06 190 SER A N 1
ATOM 1549 C CA . SER A 1 190 ? -14.819 3.929 -5.370 1.00 96.06 190 SER A CA 1
ATOM 1550 C C . SER A 1 190 ? -14.436 2.793 -4.418 1.00 96.06 190 SER A C 1
ATOM 1552 O O . SER A 1 190 ? -13.390 2.167 -4.572 1.00 96.06 190 SER A O 1
ATOM 1554 N N . MET A 1 191 ? -15.301 2.473 -3.452 1.00 96.31 191 MET A N 1
ATOM 1555 C CA . MET A 1 191 ? -15.051 1.331 -2.560 1.00 96.31 191 MET A CA 1
ATOM 1556 C C . MET A 1 191 ? -14.945 0.003 -3.324 1.00 96.31 191 MET A C 1
ATOM 1558 O O . MET A 1 191 ? -14.162 -0.859 -2.941 1.00 96.31 191 MET A O 1
ATOM 1562 N N . GLN A 1 192 ? -15.683 -0.148 -4.429 1.00 96.38 192 GLN A N 1
ATOM 1563 C CA . GLN A 1 192 ? -15.602 -1.331 -5.292 1.00 96.38 192 GLN A CA 1
ATOM 1564 C C . GLN A 1 192 ? -14.231 -1.438 -5.967 1.00 96.38 192 GLN A C 1
ATOM 1566 O O . GLN A 1 192 ? -13.619 -2.503 -5.936 1.00 96.38 192 GLN A O 1
ATOM 1571 N N . GLU A 1 193 ? -13.723 -0.329 -6.512 1.00 96.62 193 GLU A N 1
ATOM 1572 C CA . GLU A 1 193 ? -12.389 -0.272 -7.122 1.00 96.62 193 GLU A CA 1
ATOM 1573 C C . GLU A 1 193 ? -11.295 -0.560 -6.089 1.00 96.62 193 GLU A C 1
ATOM 1575 O O . GLU A 1 193 ? -10.434 -1.400 -6.337 1.00 96.62 193 GLU A O 1
ATOM 1580 N N . ILE A 1 194 ? -11.382 0.045 -4.898 1.00 97.69 194 ILE A N 1
ATOM 1581 C CA . ILE A 1 194 ? -10.438 -0.188 -3.793 1.00 97.69 194 ILE A CA 1
ATOM 1582 C C . ILE A 1 194 ? -10.347 -1.673 -3.437 1.00 97.69 194 ILE A C 1
ATOM 1584 O O . ILE A 1 194 ? -9.243 -2.196 -3.296 1.00 97.69 194 ILE A O 1
ATOM 1588 N N . ILE A 1 195 ? -11.484 -2.360 -3.315 1.00 96.44 195 ILE A N 1
ATOM 1589 C CA . ILE A 1 195 ? -11.514 -3.789 -2.984 1.00 96.44 195 ILE A CA 1
ATOM 1590 C C . ILE A 1 195 ? -10.984 -4.621 -4.158 1.00 96.44 195 ILE A C 1
ATOM 1592 O O . ILE A 1 195 ? -10.111 -5.463 -3.965 1.00 96.44 195 ILE A O 1
ATOM 1596 N N . SER A 1 196 ? -11.465 -4.363 -5.379 1.00 95.44 196 SER A N 1
ATOM 1597 C CA . SER A 1 196 ? -11.111 -5.161 -6.563 1.00 95.44 196 SER A CA 1
ATOM 1598 C C . SER A 1 196 ? -9.632 -5.071 -6.950 1.00 95.44 196 SER A C 1
ATOM 1600 O O . SER A 1 196 ? -9.054 -6.063 -7.381 1.00 95.44 196 SER A O 1
ATOM 1602 N N . LYS A 1 197 ? -9.002 -3.908 -6.746 1.00 96.12 197 LYS A N 1
ATOM 1603 C CA . LYS A 1 197 ? -7.566 -3.686 -6.971 1.00 96.12 197 LYS A CA 1
ATOM 1604 C C . LYS A 1 197 ? -6.727 -3.930 -5.715 1.00 96.12 197 LYS A C 1
ATOM 1606 O O . LYS A 1 197 ? -5.565 -3.538 -5.675 1.00 96.12 197 LYS A O 1
ATOM 1611 N N . HIS A 1 198 ? -7.306 -4.537 -4.677 1.00 96.38 198 HIS A N 1
ATOM 1612 C CA . HIS A 1 198 ? -6.631 -4.864 -3.419 1.00 96.38 198 HIS A CA 1
ATOM 1613 C C . HIS A 1 198 ? -5.930 -3.670 -2.740 1.00 96.38 198 HIS A C 1
ATOM 1615 O O . HIS A 1 198 ? -4.942 -3.834 -2.030 1.00 96.38 198 HIS A O 1
ATOM 1621 N N . MET A 1 199 ? -6.473 -2.458 -2.883 1.00 97.56 199 MET A N 1
ATOM 1622 C CA . MET A 1 199 ? -5.947 -1.220 -2.285 1.00 97.56 199 MET A CA 1
ATOM 1623 C C . MET A 1 199 ? -6.365 -1.029 -0.815 1.00 97.56 199 MET A C 1
ATOM 1625 O O . MET A 1 199 ? -6.272 0.072 -0.274 1.00 97.56 199 MET A O 1
ATOM 1629 N N . ILE A 1 200 ? -6.827 -2.094 -0.153 1.00 96.81 200 ILE A N 1
ATOM 1630 C CA . ILE A 1 200 ? -7.331 -2.095 1.233 1.00 96.81 200 ILE A CA 1
ATOM 1631 C C . ILE A 1 200 ? -6.283 -1.545 2.212 1.00 96.81 200 ILE A C 1
ATOM 1633 O O . ILE A 1 200 ? -6.633 -0.862 3.173 1.00 96.81 200 ILE A O 1
ATOM 1637 N N . ILE A 1 201 ? -4.992 -1.754 1.929 1.00 96.56 201 ILE A N 1
ATOM 1638 C CA . ILE A 1 201 ? -3.892 -1.249 2.761 1.00 96.56 201 ILE A CA 1
ATOM 1639 C C . ILE A 1 201 ? -3.878 0.287 2.874 1.00 96.56 201 ILE A C 1
ATOM 1641 O O . ILE A 1 201 ? -3.360 0.827 3.846 1.00 96.56 201 ILE A O 1
ATOM 1645 N N . LEU A 1 202 ? -4.463 0.998 1.901 1.00 97.44 202 LEU A N 1
ATOM 1646 C CA . LEU A 1 202 ? -4.519 2.462 1.854 1.00 97.44 202 LEU A CA 1
ATOM 1647 C C . LEU A 1 202 ? -5.738 3.041 2.596 1.00 97.44 202 LEU A C 1
ATOM 1649 O O . LEU A 1 202 ? -5.821 4.258 2.760 1.00 97.44 202 LEU A O 1
ATOM 1653 N N . LEU A 1 203 ? -6.676 2.208 3.072 1.00 97.38 203 LEU A N 1
ATOM 1654 C CA . LEU A 1 203 ? -7.915 2.657 3.726 1.00 97.38 203 LEU A CA 1
ATOM 1655 C C . LEU A 1 203 ? -7.739 3.651 4.881 1.00 97.38 203 LEU A C 1
ATOM 1657 O O . LEU A 1 203 ? -8.572 4.558 4.946 1.00 97.38 203 LEU A O 1
ATOM 1661 N N . PRO A 1 204 ? -6.688 3.590 5.730 1.00 96.06 204 PRO A N 1
ATOM 1662 C CA . PRO A 1 204 ? -6.472 4.621 6.745 1.00 96.06 204 PRO A CA 1
ATOM 1663 C C . PRO A 1 204 ? -6.517 6.041 6.157 1.00 96.06 204 PRO A C 1
ATOM 1665 O O . PRO A 1 204 ? -7.139 6.944 6.717 1.00 96.06 204 PRO A O 1
ATOM 1668 N N . PHE A 1 205 ? -5.951 6.239 4.961 1.00 96.06 205 PHE A N 1
ATOM 1669 C CA . PHE A 1 205 ? -5.911 7.539 4.292 1.00 96.06 205 PHE A CA 1
ATOM 1670 C C . PHE A 1 205 ? -7.278 8.016 3.786 1.00 96.06 205 PHE A C 1
ATOM 1672 O O . PHE A 1 205 ? -7.418 9.192 3.451 1.00 96.06 205 PHE A O 1
ATOM 1679 N N . LYS A 1 206 ? -8.331 7.185 3.771 1.00 95.88 206 LYS A N 1
ATOM 1680 C CA . LYS A 1 206 ? -9.684 7.617 3.365 1.00 95.88 206 LYS A CA 1
ATOM 1681 C C . LYS A 1 206 ? -10.260 8.685 4.308 1.00 95.88 206 LYS A C 1
ATOM 1683 O O . LYS A 1 206 ? -11.096 9.479 3.882 1.00 95.88 206 LYS A O 1
ATOM 1688 N N . LEU A 1 207 ? -9.734 8.790 5.535 1.00 94.44 207 LEU A N 1
ATOM 1689 C CA . LEU A 1 207 ? -10.022 9.874 6.486 1.00 94.44 207 LEU A CA 1
ATOM 1690 C C . LEU A 1 207 ? -9.737 11.277 5.930 1.00 94.44 207 LEU A C 1
ATOM 1692 O O . LEU A 1 207 ? -10.378 12.247 6.342 1.00 94.44 207 LEU A O 1
ATOM 1696 N N . LEU A 1 208 ? -8.802 11.398 4.985 1.00 93.31 208 LEU A N 1
ATOM 1697 C CA . LEU A 1 208 ? -8.443 12.673 4.362 1.00 93.31 208 LEU A CA 1
ATOM 1698 C C . LEU A 1 208 ? -9.579 13.251 3.510 1.00 93.31 208 LEU A C 1
ATOM 1700 O O . LEU A 1 208 ? -9.735 14.470 3.454 1.00 93.31 208 LEU A O 1
ATOM 1704 N N . LYS A 1 209 ? -10.444 12.396 2.941 1.00 92.50 209 LYS A N 1
ATOM 1705 C CA . LYS A 1 209 ? -11.540 12.787 2.038 1.00 92.50 209 LYS A CA 1
ATOM 1706 C C . LYS A 1 209 ? -12.458 13.874 2.598 1.00 92.50 209 LYS A C 1
ATOM 1708 O O . LYS A 1 209 ? -13.010 14.676 1.843 1.00 92.50 209 LYS A O 1
ATOM 1713 N N . VAL A 1 210 ? -12.675 13.860 3.913 1.00 90.25 210 VAL A N 1
ATOM 1714 C CA . VAL A 1 210 ? -13.618 14.755 4.601 1.00 90.25 210 VAL A CA 1
ATOM 1715 C C . VAL A 1 210 ? -12.942 15.805 5.465 1.00 90.25 210 VAL A C 1
ATOM 1717 O O . VAL A 1 210 ? -13.615 16.759 5.850 1.00 90.25 210 VAL A O 1
ATOM 1720 N N . ARG A 1 211 ? -11.626 15.710 5.691 1.00 90.44 211 ARG A N 1
ATOM 1721 C CA . ARG A 1 211 ? -10.858 16.589 6.589 1.00 90.44 211 ARG A CA 1
ATOM 1722 C C . ARG A 1 211 ? -11.169 18.069 6.370 1.00 90.44 211 ARG A C 1
ATOM 1724 O O . ARG A 1 211 ? -11.547 18.777 7.302 1.00 90.44 211 ARG A O 1
ATOM 1731 N N . ASP A 1 212 ? -11.050 18.539 5.130 1.00 88.31 212 ASP A N 1
ATOM 1732 C CA . ASP A 1 212 ? -11.197 19.965 4.816 1.00 88.31 212 ASP A CA 1
ATOM 1733 C C . ASP A 1 212 ? -12.657 20.435 4.817 1.00 88.31 212 ASP A C 1
ATOM 1735 O O . ASP A 1 212 ? -12.932 21.608 5.079 1.00 88.31 212 ASP A O 1
ATOM 1739 N N . LYS A 1 213 ? -13.613 19.541 4.538 1.00 89.38 213 LYS A N 1
ATOM 1740 C CA . LYS A 1 213 ? -15.047 19.845 4.675 1.00 89.38 213 LYS A CA 1
ATOM 1741 C C . LYS A 1 213 ? -15.434 19.935 6.147 1.00 89.38 213 LYS A C 1
ATOM 1743 O O . LYS A 1 213 ? -16.083 20.900 6.536 1.00 89.38 213 LYS A O 1
ATOM 1748 N N . PHE A 1 214 ? -14.973 18.979 6.951 1.00 91.00 214 PHE A N 1
ATOM 1749 C CA . PHE A 1 214 ? -15.205 18.929 8.388 1.00 91.00 214 PHE A CA 1
ATOM 1750 C C . PHE A 1 214 ? -14.649 20.172 9.083 1.00 91.00 214 PHE A C 1
ATOM 1752 O O . PHE A 1 214 ? -15.389 20.875 9.768 1.00 91.00 214 PHE A O 1
ATOM 1759 N N . ARG A 1 215 ? -13.376 20.511 8.822 1.00 91.44 215 ARG A N 1
ATOM 1760 C CA . ARG A 1 215 ? -12.739 21.728 9.349 1.00 91.44 215 ARG A CA 1
ATOM 1761 C C . ARG A 1 215 ? -13.568 22.975 9.046 1.00 91.44 215 ARG A C 1
ATOM 1763 O O . ARG A 1 215 ? -13.829 23.763 9.946 1.00 91.44 215 ARG A O 1
ATOM 1770 N N . ARG A 1 216 ? -14.001 23.146 7.790 1.00 89.94 216 ARG A N 1
ATOM 1771 C CA . ARG A 1 216 ? -14.798 24.311 7.372 1.00 89.94 216 ARG A CA 1
ATOM 1772 C C . ARG A 1 216 ? -16.154 24.374 8.073 1.00 89.94 216 ARG A C 1
ATOM 1774 O O . ARG A 1 216 ? -16.548 25.454 8.500 1.00 89.94 216 ARG A O 1
ATOM 1781 N N . ALA A 1 217 ? -16.845 23.241 8.198 1.00 90.00 217 ALA A N 1
ATOM 1782 C CA . ALA A 1 217 ? -18.133 23.177 8.881 1.00 90.00 217 ALA A CA 1
ATOM 1783 C C . ALA A 1 217 ? -17.998 23.532 10.372 1.00 90.00 217 ALA A C 1
ATOM 1785 O O . ALA A 1 217 ? -18.805 24.292 10.893 1.00 90.00 217 ALA A O 1
ATOM 1786 N N . TYR A 1 218 ? -16.938 23.057 11.032 1.00 88.94 218 TYR A N 1
ATOM 1787 C CA . TYR A 1 218 ? -16.641 23.389 12.426 1.00 88.94 218 TYR A CA 1
ATOM 1788 C C . TYR A 1 218 ? -16.238 24.858 12.627 1.00 88.94 218 TYR A C 1
ATOM 1790 O O . TYR A 1 218 ? -16.690 25.526 13.548 1.00 88.94 218 TYR A O 1
ATOM 1798 N N . GLU A 1 219 ? -15.400 25.411 11.751 1.00 88.50 219 GLU A N 1
ATOM 1799 C CA . GLU A 1 219 ? -15.004 26.821 11.844 1.00 88.50 219 GLU A CA 1
ATOM 1800 C C . GLU A 1 219 ? -16.178 27.782 11.601 1.00 88.50 219 GLU A C 1
ATOM 1802 O O . GLU A 1 219 ? -16.181 28.892 12.137 1.00 88.50 219 GLU A O 1
ATOM 1807 N N . ALA A 1 220 ? -17.176 27.374 10.810 1.00 87.81 220 ALA A N 1
ATOM 1808 C CA . ALA A 1 220 ? -18.390 28.154 10.595 1.00 87.81 220 ALA A CA 1
ATOM 1809 C C . ALA A 1 220 ? -19.227 28.291 11.879 1.00 87.81 220 ALA A C 1
ATOM 1811 O O . ALA A 1 220 ? -19.676 29.398 12.170 1.00 87.81 220 ALA A O 1
ATOM 1812 N N . THR A 1 221 ? -19.356 27.234 12.693 1.00 84.81 221 THR A N 1
ATOM 1813 C CA . THR A 1 221 ? -20.131 27.299 13.949 1.00 84.81 221 THR A CA 1
ATOM 1814 C C . THR A 1 221 ? -19.496 28.253 14.959 1.00 84.81 221 THR A C 1
ATOM 1816 O O . THR A 1 221 ? -20.191 29.054 15.575 1.00 84.81 221 THR A O 1
ATOM 1819 N N . ILE A 1 222 ? -18.163 28.263 15.057 1.00 82.94 222 ILE A N 1
ATOM 1820 C CA . ILE A 1 222 ? -17.435 29.198 15.931 1.00 82.94 222 ILE A CA 1
ATOM 1821 C C . ILE A 1 222 ? -17.639 30.655 15.480 1.00 82.94 222 ILE A C 1
ATOM 1823 O O . ILE A 1 222 ? -17.768 31.557 16.308 1.00 82.94 222 ILE A O 1
ATOM 1827 N N . LYS A 1 223 ? -17.669 30.913 14.165 1.00 78.50 223 LYS A N 1
ATOM 1828 C CA . LYS A 1 223 ? -17.887 32.265 13.621 1.00 78.50 223 LYS A CA 1
ATOM 1829 C C . LYS A 1 223 ? -19.314 32.763 13.849 1.00 78.50 223 LYS A C 1
ATOM 1831 O O . LYS A 1 223 ? -19.488 33.953 14.096 1.00 78.50 223 LYS A O 1
ATOM 1836 N N . GLU A 1 224 ? -20.314 31.887 13.793 1.00 69.38 224 GLU A N 1
ATOM 1837 C CA . GLU A 1 224 ? -21.705 32.229 14.122 1.00 69.38 224 GLU A CA 1
ATOM 1838 C C . GLU A 1 224 ? -21.860 32.606 15.603 1.00 69.38 224 GLU A C 1
ATOM 1840 O O . GLU A 1 224 ? -22.519 33.597 15.918 1.00 69.38 224 GLU A O 1
ATOM 1845 N N . GLU A 1 225 ? -21.171 31.897 16.502 1.00 60.88 225 GLU A N 1
ATOM 1846 C CA . GLU A 1 225 ? -21.148 32.197 17.941 1.00 60.88 225 GLU A CA 1
ATOM 1847 C C . GLU A 1 225 ? -20.406 33.505 18.281 1.00 60.88 225 GLU A C 1
ATOM 1849 O O . GLU A 1 225 ? -20.753 34.185 19.247 1.00 60.88 225 GLU A O 1
ATOM 1854 N N . GLN A 1 226 ? -19.399 33.889 17.487 1.00 59.16 226 GLN A N 1
ATOM 1855 C CA . GLN A 1 226 ? -18.607 35.115 17.688 1.00 59.16 226 GLN A CA 1
ATOM 1856 C C . GLN A 1 226 ? -19.141 36.339 16.916 1.00 59.16 226 GLN A C 1
ATOM 1858 O O . GLN A 1 226 ? -18.784 37.472 17.239 1.00 59.16 226 GLN A O 1
ATOM 1863 N N . GLY A 1 227 ? -19.992 36.137 15.904 1.00 51.88 227 GLY A N 1
ATOM 1864 C CA . GLY A 1 227 ? -20.531 37.179 15.021 1.00 51.88 227 GLY A CA 1
ATOM 1865 C C . GLY A 1 227 ? -21.839 37.831 15.487 1.00 51.88 227 GLY A C 1
ATOM 1866 O O . GLY A 1 227 ? -22.277 38.810 14.887 1.00 51.88 227 GLY A O 1
ATOM 1867 N N . SER A 1 228 ? -22.467 37.355 16.566 1.00 43.38 228 SER A N 1
ATOM 1868 C CA . SER A 1 228 ? -23.744 37.884 17.074 1.00 43.38 228 SER A CA 1
ATOM 1869 C C . SER A 1 228 ? -23.602 39.130 17.965 1.00 43.38 228 SER A C 1
ATOM 1871 O O . SER A 1 228 ? -24.382 39.320 18.901 1.00 43.38 228 SER A O 1
ATOM 1873 N N . GLY A 1 229 ? -22.601 39.979 17.720 1.00 42.88 229 GLY A N 1
ATOM 1874 C CA . GLY A 1 229 ? -22.337 41.122 18.589 1.00 42.88 229 GLY A CA 1
ATOM 1875 C C . GLY A 1 229 ? -21.350 42.143 18.051 1.00 42.88 229 GLY A C 1
ATOM 1876 O O . GLY A 1 229 ? -20.438 42.486 18.782 1.00 42.88 229 GLY A O 1
ATOM 1877 N N . LEU A 1 230 ? -21.521 42.644 16.826 1.00 34.56 230 LEU A N 1
ATOM 1878 C CA . LEU A 1 230 ? -20.935 43.918 16.384 1.00 34.56 230 LEU A CA 1
ATOM 1879 C C . LEU A 1 230 ? -21.803 44.497 15.254 1.00 34.56 230 LEU A C 1
ATOM 1881 O O . LEU A 1 230 ? -21.708 44.098 14.096 1.00 34.56 230 LEU A O 1
ATOM 1885 N N . ASP A 1 231 ? -22.685 45.422 15.630 1.00 38.84 231 ASP A N 1
ATOM 1886 C CA . ASP A 1 231 ? -23.361 46.341 14.716 1.00 38.84 231 ASP A CA 1
ATOM 1887 C C . ASP A 1 231 ? -22.325 47.376 14.249 1.00 38.84 231 ASP A C 1
ATOM 1889 O O . ASP A 1 231 ? -21.855 48.200 15.039 1.00 38.84 231 ASP A O 1
ATOM 1893 N N . CYS A 1 232 ? -21.900 47.291 12.987 1.00 30.69 232 CYS A N 1
ATOM 1894 C CA . CYS A 1 232 ? -20.949 48.226 12.391 1.00 30.69 232 CYS A CA 1
ATOM 1895 C C . CYS A 1 232 ? -21.677 49.108 11.374 1.00 30.69 232 CYS A C 1
ATOM 1897 O O . CYS A 1 232 ? -21.892 48.725 10.224 1.00 30.69 232 CYS A O 1
ATOM 1899 N N . ASN A 1 233 ? -22.015 50.310 11.829 1.00 31.72 233 ASN A N 1
ATOM 1900 C CA . ASN A 1 233 ? -22.440 51.464 11.043 1.00 31.72 233 ASN A CA 1
ATOM 1901 C C . ASN A 1 233 ? -21.482 51.722 9.847 1.00 31.72 233 ASN A C 1
ATOM 1903 O O . ASN A 1 233 ? -20.264 51.721 10.055 1.00 31.72 233 ASN A O 1
ATOM 1907 N N . PRO A 1 234 ? -21.969 51.967 8.614 1.00 38.03 234 PRO A N 1
ATOM 1908 C CA . PRO A 1 234 ? -21.111 52.121 7.448 1.00 38.03 234 PRO A CA 1
ATOM 1909 C C . PRO A 1 234 ? -20.731 53.590 7.265 1.00 38.03 234 PRO A C 1
ATOM 1911 O O . PRO A 1 234 ? -21.350 54.282 6.475 1.00 38.03 234 PRO A O 1
ATOM 1914 N N . ASP A 1 235 ? -19.718 54.064 7.985 1.00 36.34 235 ASP A N 1
ATOM 1915 C CA . ASP A 1 235 ? -19.047 55.329 7.671 1.00 36.34 235 ASP A CA 1
ATOM 1916 C C . ASP A 1 235 ? -17.654 55.341 8.308 1.00 36.34 235 ASP A C 1
ATOM 1918 O O . ASP A 1 235 ? -17.513 55.552 9.512 1.00 36.34 235 ASP A O 1
ATOM 1922 N N . ASN A 1 236 ? -16.616 55.081 7.506 1.00 32.41 236 ASN A N 1
ATOM 1923 C CA . ASN A 1 236 ? -15.428 55.936 7.417 1.00 32.41 236 ASN A CA 1
ATOM 1924 C C . ASN A 1 236 ? -14.391 55.358 6.445 1.00 32.41 236 ASN A C 1
ATOM 1926 O O . ASN A 1 236 ? -13.793 54.304 6.645 1.00 32.41 236 ASN A O 1
ATOM 1930 N N . ASN A 1 237 ? -14.188 56.137 5.393 1.00 33.25 237 ASN A N 1
ATOM 1931 C CA . ASN A 1 237 ? -13.107 56.084 4.428 1.00 33.25 237 ASN A CA 1
ATOM 1932 C C . ASN A 1 237 ? -11.770 56.441 5.104 1.00 33.25 237 ASN A C 1
ATOM 1934 O O . ASN A 1 237 ? -11.729 57.466 5.779 1.00 33.25 237 ASN A O 1
ATOM 1938 N N . CYS A 1 238 ? -10.698 55.672 4.883 1.00 29.17 238 CYS A N 1
ATOM 1939 C CA . CYS A 1 238 ? -9.313 56.131 5.044 1.00 29.17 238 CYS A CA 1
ATOM 1940 C C . CYS A 1 238 ? -8.350 55.302 4.184 1.00 29.17 238 CYS A C 1
ATOM 1942 O O . CYS A 1 238 ? -8.485 54.093 4.025 1.00 29.17 238 CYS A O 1
ATOM 1944 N N . ASP A 1 239 ? -7.378 56.026 3.656 1.00 28.78 239 ASP A N 1
ATOM 1945 C CA . ASP A 1 239 ? -6.603 55.806 2.447 1.00 28.78 239 ASP A CA 1
ATOM 1946 C C . ASP A 1 239 ? -5.121 55.515 2.785 1.00 28.78 239 ASP A C 1
ATOM 1948 O O . ASP A 1 239 ? -4.619 55.982 3.807 1.00 28.78 239 ASP A O 1
ATOM 1952 N N . ASN A 1 240 ? -4.435 54.822 1.867 1.00 30.11 240 ASN A N 1
ATOM 1953 C CA . ASN A 1 240 ? -2.978 54.683 1.658 1.00 30.11 240 ASN A CA 1
ATOM 1954 C C . ASN A 1 240 ? -2.038 54.019 2.695 1.00 30.11 240 ASN A C 1
ATOM 1956 O O . ASN A 1 240 ? -1.909 54.446 3.838 1.00 30.11 240 ASN A O 1
ATOM 1960 N N . GLY A 1 241 ? -1.180 53.112 2.188 1.00 27.09 241 GLY A N 1
ATOM 1961 C CA . GLY A 1 241 ? 0.160 52.875 2.755 1.00 27.09 241 GLY A CA 1
ATOM 1962 C C . GLY A 1 241 ? 0.794 51.505 2.483 1.00 27.09 241 GLY A C 1
ATOM 1963 O O . GLY A 1 241 ? 0.637 50.579 3.265 1.00 27.09 241 GLY A O 1
ATOM 1964 N N . SER A 1 242 ? 1.569 51.403 1.404 1.00 31.33 242 SER A N 1
ATOM 1965 C CA . SER A 1 242 ? 2.422 50.275 0.987 1.00 31.33 242 SER A CA 1
ATOM 1966 C C . SER A 1 242 ? 3.415 49.753 2.042 1.00 31.33 242 SER A C 1
ATOM 1968 O O . SER A 1 242 ? 4.138 50.550 2.639 1.00 31.33 242 SER A O 1
ATOM 1970 N N . SER A 1 243 ? 3.583 48.427 2.135 1.00 30.08 243 SER A N 1
ATOM 1971 C CA . SER A 1 243 ? 4.841 47.775 2.542 1.00 30.08 243 SER A CA 1
ATOM 1972 C C . SER A 1 243 ? 4.830 46.288 2.167 1.00 30.08 243 SER A C 1
ATOM 1974 O O . SER A 1 243 ? 3.890 45.557 2.463 1.00 30.08 243 SER A O 1
ATOM 1976 N N . THR A 1 244 ? 5.879 45.874 1.468 1.00 34.28 244 THR A N 1
ATOM 1977 C CA . THR A 1 244 ? 6.162 44.542 0.930 1.00 34.28 244 THR A CA 1
ATOM 1978 C C . THR A 1 244 ? 6.601 43.555 2.012 1.00 34.28 244 THR A C 1
ATOM 1980 O O . THR A 1 244 ? 7.539 43.851 2.748 1.00 34.28 244 THR A O 1
ATOM 1983 N N . ASN A 1 245 ? 6.021 42.353 2.029 1.00 27.88 245 ASN A N 1
ATOM 1984 C CA . ASN A 1 245 ? 6.746 41.131 2.384 1.00 27.88 245 ASN A CA 1
ATOM 1985 C C . ASN A 1 245 ? 6.061 39.920 1.738 1.00 27.88 245 ASN A C 1
ATOM 1987 O O . ASN A 1 245 ? 4.961 39.517 2.113 1.00 27.88 245 ASN A O 1
ATOM 1991 N N . SER A 1 246 ? 6.717 39.395 0.708 1.00 34.69 246 SER A N 1
ATOM 1992 C CA . SER A 1 246 ? 6.399 38.143 0.037 1.00 34.69 246 SER A CA 1
ATOM 1993 C C . SER A 1 246 ? 6.972 36.998 0.862 1.00 34.69 246 SER A C 1
ATOM 1995 O O . SER A 1 246 ? 8.163 36.745 0.775 1.00 34.69 246 SER A O 1
ATOM 1997 N N . ASP A 1 247 ? 6.131 36.376 1.681 1.00 29.88 247 ASP A N 1
ATOM 1998 C CA . ASP A 1 247 ? 6.261 34.996 2.164 1.00 29.88 247 ASP A CA 1
ATOM 1999 C C . ASP A 1 247 ? 4.917 34.621 2.792 1.00 29.88 247 ASP A C 1
ATOM 2001 O O . ASP A 1 247 ? 4.733 34.546 4.001 1.00 29.88 247 ASP A O 1
ATOM 2005 N N . ASN A 1 248 ? 3.920 34.470 1.927 1.00 27.86 248 ASN A N 1
ATOM 2006 C CA . ASN A 1 248 ? 2.661 33.834 2.266 1.00 27.86 248 ASN A CA 1
ATOM 2007 C C . ASN A 1 248 ? 2.337 32.923 1.090 1.00 27.86 248 ASN A C 1
ATOM 2009 O O . ASN A 1 248 ? 1.987 33.402 0.011 1.00 27.86 248 ASN A O 1
ATOM 2013 N N . CYS A 1 249 ? 2.471 31.611 1.294 1.00 26.94 249 CYS A N 1
ATOM 2014 C CA . CYS A 1 249 ? 1.756 30.645 0.473 1.00 26.94 249 CYS A CA 1
ATOM 2015 C C . CYS A 1 249 ? 0.273 30.994 0.598 1.00 26.94 249 CYS A C 1
ATOM 2017 O O . CYS A 1 249 ? -0.370 30.680 1.602 1.00 26.94 249 CYS A O 1
ATOM 2019 N N . SER A 1 250 ? -0.248 31.723 -0.388 1.00 25.22 250 SER A N 1
ATOM 2020 C CA . SER A 1 250 ? -1.660 32.032 -0.469 1.00 25.22 250 SER A CA 1
ATOM 2021 C C . SER A 1 250 ? -2.382 30.722 -0.750 1.00 25.22 250 SER A C 1
ATOM 2023 O O . SER A 1 250 ? -2.460 30.264 -1.889 1.00 25.22 250 SER A O 1
ATOM 2025 N N . TYR A 1 251 ? -2.916 30.107 0.300 1.00 28.48 251 TYR A N 1
ATOM 2026 C CA . TYR A 1 251 ? -4.081 29.257 0.141 1.00 28.48 251 TYR A CA 1
ATOM 2027 C C . TYR A 1 251 ? -5.139 30.127 -0.536 1.00 28.48 251 TYR A C 1
ATOM 2029 O O . TYR A 1 251 ? -5.642 31.071 0.074 1.00 28.48 251 TYR A O 1
ATOM 2037 N N . ASN A 1 252 ? -5.400 29.878 -1.820 1.00 26.55 252 ASN A N 1
ATOM 2038 C CA . ASN A 1 252 ? -6.448 30.571 -2.554 1.00 26.55 252 ASN A CA 1
ATOM 2039 C C . ASN A 1 252 ? -7.792 30.248 -1.889 1.00 26.55 252 ASN A C 1
ATOM 2041 O O . ASN A 1 252 ? -8.415 29.222 -2.142 1.00 26.55 252 ASN A O 1
ATOM 2045 N N . TYR A 1 253 ? -8.217 31.145 -1.000 1.00 36.25 253 TYR A N 1
ATOM 2046 C CA . TYR A 1 253 ? -9.560 31.237 -0.443 1.00 36.25 253 TYR A CA 1
ATOM 2047 C C . TYR A 1 253 ? -10.489 31.823 -1.511 1.00 36.25 253 TYR A C 1
ATOM 2049 O O . TYR A 1 253 ? -10.920 32.970 -1.427 1.00 36.25 253 TYR A O 1
ATOM 2057 N N . SER A 1 254 ? -10.784 31.051 -2.550 1.00 31.39 254 SER A N 1
ATOM 2058 C CA . SER A 1 254 ? -11.752 31.444 -3.574 1.00 31.39 254 SER A CA 1
ATOM 2059 C C . SER A 1 254 ? -12.676 30.279 -3.896 1.00 31.39 254 SER A C 1
ATOM 2061 O O . SER A 1 254 ? -12.636 29.745 -4.992 1.00 31.39 254 SER A O 1
ATOM 2063 N N . ASP A 1 255 ? -13.481 29.875 -2.914 1.00 31.50 255 ASP A N 1
ATOM 2064 C CA . ASP A 1 255 ? -14.689 29.076 -3.149 1.00 31.50 255 ASP A CA 1
ATOM 2065 C C . ASP A 1 255 ? -15.691 29.304 -2.005 1.00 31.50 255 ASP A C 1
ATOM 2067 O O . ASP A 1 255 ? -16.029 28.428 -1.209 1.00 31.50 255 ASP A O 1
ATOM 2071 N N . TYR A 1 256 ? -16.143 30.553 -1.891 1.00 42.09 256 TYR A N 1
ATOM 2072 C CA . TYR A 1 256 ? -17.327 30.924 -1.120 1.00 42.09 256 TYR A CA 1
ATOM 2073 C C . TYR A 1 256 ? -18.481 31.090 -2.103 1.00 42.09 256 TYR A C 1
ATOM 2075 O O . TYR A 1 256 ? -18.680 32.199 -2.580 1.00 42.09 256 TYR A O 1
ATOM 2083 N N . ASN A 1 257 ? -19.166 29.999 -2.469 1.00 38.84 257 ASN A N 1
ATOM 2084 C CA . ASN A 1 257 ? -20.551 30.009 -2.986 1.00 38.84 257 ASN A CA 1
ATOM 2085 C C . ASN A 1 257 ? -21.090 28.589 -3.262 1.00 38.84 257 ASN A C 1
ATOM 2087 O O . ASN A 1 257 ? -21.649 28.291 -4.315 1.00 38.84 257 ASN A O 1
ATOM 2091 N N . SER A 1 258 ? -20.976 27.700 -2.281 1.00 42.84 258 SER A N 1
ATOM 2092 C CA . SER A 1 258 ? -21.923 26.590 -2.128 1.00 42.84 258 SER A CA 1
ATOM 2093 C C . SER A 1 258 ? -22.454 26.650 -0.700 1.00 42.84 258 SER A C 1
ATOM 2095 O O . SER A 1 258 ? -21.663 26.995 0.183 1.00 42.84 258 SER A O 1
ATOM 2097 N N . PRO A 1 259 ? -23.743 26.358 -0.436 1.00 46.41 259 PRO A N 1
ATOM 2098 C CA . PRO A 1 259 ? -24.201 26.206 0.937 1.00 46.41 259 PRO A CA 1
ATOM 2099 C C . PRO A 1 259 ? -23.346 25.102 1.558 1.00 46.41 259 PRO A C 1
ATOM 2101 O O . PRO A 1 259 ? -23.414 23.946 1.139 1.00 46.41 259 PRO A O 1
ATOM 2104 N N . GLY A 1 260 ? -22.435 25.484 2.455 1.00 60.41 260 GLY A N 1
ATOM 2105 C CA . GLY A 1 260 ? -21.555 24.535 3.119 1.00 60.41 260 GLY A CA 1
ATOM 2106 C C . GLY A 1 260 ? -22.410 23.519 3.865 1.00 60.41 260 GLY A C 1
ATOM 2107 O O . GLY A 1 260 ? -23.428 23.890 4.447 1.00 60.41 260 GLY A O 1
ATOM 2108 N N . LYS A 1 261 ? -22.013 22.242 3.828 1.00 67.81 261 LYS A N 1
ATOM 2109 C CA . LYS A 1 261 ? -22.623 21.222 4.687 1.00 67.81 261 LYS A CA 1
ATOM 2110 C C . LYS A 1 261 ? -22.623 21.719 6.132 1.00 67.81 261 LYS A C 1
ATOM 2112 O O . LYS A 1 261 ? -21.619 22.268 6.592 1.00 67.81 261 LYS A O 1
ATOM 2117 N N . SER A 1 262 ? -23.727 21.503 6.835 1.00 88.12 262 SER A N 1
ATOM 2118 C CA . SER A 1 262 ? -23.808 21.750 8.274 1.00 88.12 262 SER A CA 1
ATOM 2119 C C . SER A 1 262 ? -22.782 20.895 9.028 1.00 88.12 262 SER A C 1
ATOM 2121 O O . SER A 1 262 ? -22.353 19.844 8.542 1.00 88.12 262 SER A O 1
ATOM 2123 N N . LEU A 1 263 ? -22.408 21.310 10.243 1.00 88.69 263 LEU A N 1
ATOM 2124 C CA . LEU A 1 263 ? -21.511 20.517 11.093 1.00 88.69 263 LEU A CA 1
ATOM 2125 C C . LEU A 1 263 ? -22.055 19.096 11.322 1.00 88.69 263 LEU A C 1
ATOM 2127 O O . LEU A 1 263 ? -21.298 18.135 11.261 1.00 88.69 263 LEU A O 1
ATOM 2131 N N . GLN A 1 264 ? -23.371 18.954 11.482 1.00 89.94 264 GLN A N 1
ATOM 2132 C CA . GLN A 1 264 ? -24.033 17.657 11.647 1.00 89.94 264 GLN A CA 1
ATOM 2133 C C . GLN A 1 264 ? -23.883 16.754 10.412 1.00 89.94 264 GLN A C 1
ATOM 2135 O O . GLN A 1 264 ? -23.543 15.579 10.534 1.00 89.94 264 GLN A O 1
ATOM 2140 N N . GLU A 1 265 ? -24.046 17.298 9.205 1.00 92.12 265 GLU A N 1
ATOM 2141 C CA . GLU A 1 265 ? -23.805 16.539 7.970 1.00 92.12 265 GLU A CA 1
ATOM 2142 C C . GLU A 1 265 ? -22.331 16.148 7.807 1.00 92.12 265 GLU A C 1
ATOM 2144 O O . GLU A 1 265 ? -22.037 15.070 7.290 1.00 92.12 265 GLU A O 1
ATOM 2149 N N . ALA A 1 266 ? -21.400 17.000 8.246 1.00 91.88 266 ALA A N 1
ATOM 2150 C CA . ALA A 1 266 ? -19.972 16.697 8.217 1.00 91.88 266 ALA A CA 1
ATOM 2151 C C . ALA A 1 266 ? -19.589 15.596 9.223 1.00 91.88 266 ALA A C 1
ATOM 2153 O O . ALA A 1 266 ? -18.806 14.710 8.879 1.00 91.88 266 ALA A O 1
ATOM 2154 N N . ILE A 1 267 ? -20.170 15.611 10.429 1.00 91.38 267 ILE A N 1
ATOM 2155 C CA . ILE A 1 267 ? -20.016 14.548 11.436 1.00 91.38 267 ILE A CA 1
ATOM 2156 C C . ILE A 1 267 ? -20.557 13.223 10.901 1.00 91.38 267 ILE A C 1
ATOM 2158 O O . ILE A 1 267 ? -19.887 12.198 11.026 1.00 91.38 267 ILE A O 1
ATOM 2162 N N . GLN A 1 268 ? -21.730 13.230 10.262 1.00 92.50 268 GLN A N 1
ATOM 2163 C CA . GLN A 1 268 ? -22.294 12.012 9.686 1.00 92.50 268 GLN A CA 1
ATOM 2164 C C . GLN A 1 268 ? -21.436 11.468 8.534 1.00 92.50 268 GLN A C 1
ATOM 2166 O O . GLN A 1 268 ? -21.210 10.265 8.460 1.00 92.50 268 GLN A O 1
ATOM 2171 N N . GLU A 1 269 ? -20.909 12.331 7.659 1.00 94.06 269 GLU A N 1
ATOM 2172 C CA . GLU A 1 269 ? -20.012 11.901 6.574 1.00 94.06 269 GLU A CA 1
ATOM 2173 C C . GLU A 1 269 ? -18.708 11.298 7.124 1.00 94.06 269 GLU A C 1
ATOM 2175 O O . GLU A 1 269 ? -18.247 10.273 6.621 1.00 94.06 269 GLU A O 1
ATOM 2180 N N . LEU A 1 270 ? -18.134 11.893 8.178 1.00 94.31 270 LEU A N 1
ATOM 2181 C CA . LEU A 1 270 ? -16.966 11.342 8.868 1.00 94.31 270 LEU A CA 1
ATOM 2182 C C . LEU A 1 270 ? -17.277 9.981 9.502 1.00 94.31 270 LEU A C 1
ATOM 2184 O O . LEU A 1 270 ? -16.497 9.045 9.324 1.00 94.31 270 LEU A O 1
ATOM 2188 N N . ARG A 1 271 ? -18.429 9.850 10.175 1.00 92.69 271 ARG A N 1
ATOM 2189 C CA . ARG A 1 271 ? -18.900 8.584 10.758 1.00 92.69 271 ARG A CA 1
ATOM 2190 C C . ARG A 1 271 ? -19.007 7.491 9.703 1.00 92.69 271 ARG A C 1
ATOM 2192 O O . ARG A 1 271 ? -18.502 6.392 9.912 1.00 92.69 271 ARG A O 1
ATOM 2199 N N . ASP A 1 272 ? -19.649 7.799 8.579 1.00 93.62 272 ASP A N 1
ATOM 2200 C CA . ASP A 1 272 ? -19.852 6.852 7.485 1.00 93.62 272 ASP A CA 1
ATOM 2201 C C . ASP A 1 272 ? -18.509 6.394 6.904 1.00 93.62 272 ASP A C 1
ATOM 2203 O O . ASP A 1 272 ? -18.296 5.197 6.716 1.00 93.62 272 ASP A O 1
ATOM 2207 N N . ILE A 1 273 ? -17.572 7.318 6.669 1.00 94.62 273 ILE A N 1
ATOM 2208 C CA . ILE A 1 273 ? -16.236 6.958 6.181 1.00 94.62 273 ILE A CA 1
ATOM 2209 C C . ILE A 1 273 ? -15.507 6.082 7.195 1.00 94.62 273 ILE A C 1
ATOM 2211 O O . ILE A 1 273 ? -14.977 5.037 6.829 1.00 94.62 273 ILE A O 1
ATOM 2215 N N . TYR A 1 274 ? -15.488 6.484 8.463 1.00 93.06 274 TYR A N 1
ATOM 2216 C CA . TYR A 1 274 ? -14.760 5.756 9.490 1.00 93.06 274 TYR A CA 1
ATOM 2217 C C . TYR A 1 274 ? -15.353 4.360 9.708 1.00 93.06 274 TYR A C 1
ATOM 2219 O O . TYR A 1 274 ? -14.691 3.359 9.451 1.00 93.06 274 TYR A O 1
ATOM 2227 N N . GLN A 1 275 ? -16.623 4.265 10.098 1.00 91.19 275 GLN A N 1
ATOM 2228 C CA . GLN A 1 275 ? -17.226 2.995 10.505 1.00 91.19 275 GLN A CA 1
ATOM 2229 C C . GLN A 1 275 ? -17.529 2.073 9.318 1.00 91.19 275 GLN A C 1
ATOM 2231 O O . GLN A 1 275 ? -17.240 0.876 9.369 1.00 91.19 275 GLN A O 1
ATOM 2236 N N . ARG A 1 276 ? -18.128 2.605 8.244 1.00 92.94 276 ARG A N 1
ATOM 2237 C CA . ARG A 1 276 ? -18.593 1.785 7.117 1.00 92.94 276 ARG A CA 1
ATOM 2238 C C . ARG A 1 276 ? -17.504 1.579 6.073 1.00 92.94 276 ARG A C 1
ATOM 2240 O O . ARG A 1 276 ? -17.321 0.450 5.634 1.00 92.94 276 ARG A O 1
ATOM 2247 N N . ASP A 1 277 ? -16.824 2.639 5.647 1.00 95.44 277 ASP A N 1
ATOM 2248 C CA . ASP A 1 277 ? -15.887 2.526 4.526 1.00 95.44 277 ASP A CA 1
ATOM 2249 C C . ASP A 1 277 ? -14.519 1.987 4.980 1.00 95.44 277 ASP A C 1
ATOM 2251 O O . ASP A 1 277 ? -13.925 1.187 4.261 1.00 95.44 277 ASP A O 1
ATOM 2255 N N . ILE A 1 278 ? -14.030 2.358 6.169 1.00 95.88 278 ILE A N 1
ATOM 2256 C CA . ILE A 1 278 ? -12.719 1.919 6.677 1.00 95.88 278 ILE A CA 1
ATOM 2257 C C . ILE A 1 278 ? -12.844 0.670 7.555 1.00 95.88 278 ILE A C 1
ATOM 2259 O O . ILE A 1 278 ? -12.440 -0.409 7.119 1.00 95.88 278 ILE A O 1
ATOM 2263 N N . ILE A 1 279 ? -13.405 0.796 8.765 1.00 93.81 279 ILE A N 1
ATOM 2264 C CA . ILE A 1 279 ? -13.376 -0.264 9.791 1.00 93.81 279 ILE A CA 1
ATOM 2265 C C . ILE A 1 279 ? -14.029 -1.545 9.265 1.00 93.81 279 ILE A C 1
ATOM 2267 O O . ILE A 1 279 ? -13.384 -2.591 9.199 1.00 93.81 279 ILE A O 1
ATOM 2271 N N . LYS A 1 280 ? -15.276 -1.453 8.788 1.00 94.00 280 LYS A N 1
ATOM 2272 C CA . LYS A 1 280 ? -15.994 -2.616 8.258 1.00 94.00 280 LYS A CA 1
ATOM 2273 C C . LYS A 1 280 ? -15.288 -3.264 7.062 1.00 94.00 280 LYS A C 1
ATOM 2275 O O . LYS A 1 280 ? -15.239 -4.487 6.988 1.00 94.00 280 LYS A O 1
ATOM 2280 N N . THR A 1 281 ? -14.720 -2.483 6.141 1.00 97.19 281 THR A N 1
ATOM 2281 C CA . THR A 1 281 ? -14.001 -3.046 4.983 1.00 97.19 281 THR A CA 1
ATOM 2282 C C . THR A 1 281 ? -12.738 -3.788 5.415 1.00 97.19 281 THR A C 1
ATOM 2284 O O . THR A 1 281 ? -12.456 -4.859 4.882 1.00 97.19 281 THR A O 1
ATOM 2287 N N . ILE A 1 282 ? -11.994 -3.265 6.395 1.00 96.06 282 ILE A N 1
ATOM 2288 C CA . ILE A 1 282 ? -10.820 -3.941 6.967 1.00 96.06 282 ILE A CA 1
ATOM 2289 C C . ILE A 1 282 ? -11.236 -5.272 7.613 1.00 96.06 282 ILE A C 1
ATOM 2291 O O . ILE A 1 282 ? -10.652 -6.313 7.309 1.00 96.06 282 ILE A O 1
ATOM 2295 N N . GLU A 1 283 ? -12.286 -5.271 8.436 1.00 92.88 283 GLU A N 1
ATOM 2296 C CA . GLU A 1 283 ? -12.807 -6.493 9.059 1.00 92.88 283 GLU A CA 1
ATOM 2297 C C . GLU A 1 283 ? -13.303 -7.520 8.036 1.00 92.88 283 GLU A C 1
ATOM 2299 O O . GLU A 1 283 ? -13.047 -8.716 8.173 1.00 92.88 283 GLU A O 1
ATOM 2304 N N . ASP A 1 284 ? -14.031 -7.079 7.011 1.00 95.62 284 ASP A N 1
ATOM 2305 C CA . ASP A 1 284 ? -14.567 -7.963 5.977 1.00 95.62 284 ASP A CA 1
ATOM 2306 C C . ASP A 1 284 ? -13.440 -8.536 5.097 1.00 95.62 284 ASP A C 1
ATOM 2308 O O . ASP A 1 284 ? -13.510 -9.700 4.693 1.00 95.62 284 ASP A O 1
ATOM 2312 N N . SER A 1 285 ? -12.358 -7.778 4.888 1.00 95.38 285 SER A N 1
ATOM 2313 C CA . SER A 1 285 ? -11.140 -8.253 4.214 1.00 95.38 285 SER A CA 1
ATOM 2314 C C . SER A 1 285 ? -10.415 -9.319 5.040 1.00 95.38 285 SER A C 1
ATOM 2316 O O . SER A 1 285 ? -9.936 -10.313 4.493 1.00 95.38 285 SER A O 1
ATOM 2318 N N . TYR A 1 286 ? -10.383 -9.171 6.369 1.00 93.81 286 TYR A N 1
ATOM 2319 C CA . TYR A 1 286 ? -9.869 -10.210 7.264 1.00 93.81 286 TYR A CA 1
ATOM 2320 C C . TYR A 1 286 ? -10.742 -11.470 7.229 1.00 93.81 286 TYR A C 1
ATOM 2322 O O . TYR A 1 286 ? -10.233 -12.573 7.025 1.00 93.81 286 TYR A O 1
ATOM 2330 N N . LYS A 1 287 ? -12.070 -11.323 7.343 1.00 94.00 287 LYS A N 1
ATOM 2331 C CA . LYS A 1 287 ? -13.021 -12.451 7.255 1.00 94.00 287 LYS A CA 1
ATOM 2332 C C . LYS A 1 287 ? -12.903 -13.198 5.923 1.00 94.00 287 LYS A C 1
ATOM 2334 O O . LYS A 1 287 ? -13.072 -14.415 5.892 1.00 94.00 28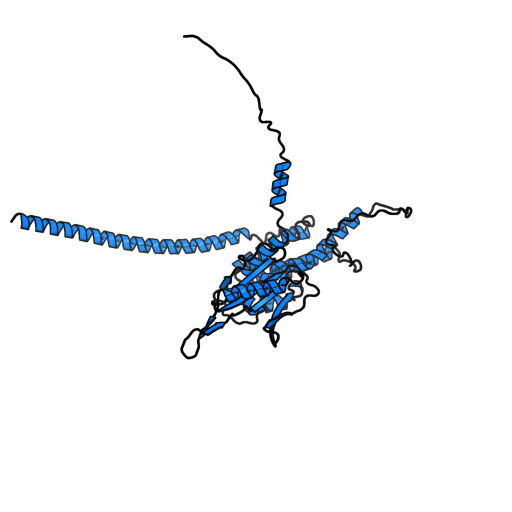7 LYS A O 1
ATOM 2339 N N . SER A 1 288 ? -12.586 -12.482 4.846 1.00 93.56 288 SER A N 1
ATOM 2340 C CA . SER A 1 288 ? -12.389 -13.040 3.502 1.00 93.56 288 SER A CA 1
ATOM 2341 C C . SER A 1 288 ? -10.980 -13.601 3.267 1.00 93.56 288 SER A C 1
ATOM 2343 O O . SER A 1 288 ? -10.719 -14.149 2.202 1.00 93.56 288 SER A O 1
ATOM 2345 N N . SER A 1 289 ? -10.082 -13.532 4.261 1.00 90.50 289 SER A N 1
ATOM 2346 C CA . SER A 1 289 ? -8.675 -13.962 4.157 1.00 90.50 289 SER A CA 1
ATOM 2347 C C . SER A 1 289 ? -7.866 -13.217 3.080 1.00 90.50 289 SER A C 1
ATOM 2349 O O . SER A 1 289 ? -6.888 -13.743 2.534 1.00 90.50 289 SER A O 1
ATOM 2351 N N . ASP A 1 290 ? -8.259 -11.978 2.779 1.00 92.38 290 ASP A N 1
ATOM 2352 C CA . ASP A 1 290 ? -7.485 -11.073 1.926 1.00 92.38 290 ASP A CA 1
ATOM 2353 C C . ASP A 1 290 ? -6.318 -10.449 2.693 1.00 92.38 290 ASP A C 1
ATOM 2355 O O . ASP A 1 290 ? -5.272 -10.183 2.106 1.00 92.38 290 ASP A O 1
ATOM 2359 N N . ILE A 1 291 ? -6.480 -10.278 4.007 1.00 94.62 291 ILE A N 1
ATOM 2360 C CA . ILE A 1 291 ? -5.442 -9.818 4.933 1.00 94.62 291 ILE A CA 1
ATOM 2361 C C . ILE A 1 291 ? -5.348 -10.750 6.145 1.00 94.62 291 ILE A C 1
ATOM 2363 O O . ILE A 1 291 ? -6.307 -11.448 6.487 1.00 94.62 291 ILE A O 1
ATOM 2367 N N . THR A 1 292 ? -4.197 -10.759 6.816 1.00 90.94 292 THR A N 1
ATOM 2368 C CA . THR A 1 292 ? -4.023 -11.514 8.067 1.00 90.94 292 THR A CA 1
ATOM 2369 C C . THR A 1 292 ? -4.667 -10.790 9.254 1.00 90.94 292 THR A C 1
ATOM 2371 O O . THR A 1 292 ? -5.015 -9.611 9.171 1.00 90.94 292 THR A O 1
ATOM 2374 N N . ARG A 1 293 ? -4.804 -11.478 10.396 1.00 86.50 293 ARG A N 1
ATOM 2375 C CA . ARG A 1 293 ? -5.278 -10.841 11.637 1.00 86.50 293 ARG A CA 1
ATOM 2376 C C . ARG A 1 293 ? -4.350 -9.702 12.072 1.00 86.50 293 ARG A C 1
ATOM 2378 O O . ARG A 1 293 ? -4.822 -8.642 12.470 1.00 86.50 293 ARG A O 1
ATOM 2385 N N . ASN A 1 294 ? -3.044 -9.903 11.936 1.00 86.06 294 ASN A N 1
ATOM 2386 C CA . ASN A 1 294 ? -2.036 -8.928 12.345 1.00 86.06 294 ASN A CA 1
ATOM 2387 C C . ASN A 1 294 ? -2.081 -7.706 11.425 1.00 86.06 294 ASN A C 1
ATOM 2389 O O . ASN A 1 294 ? -1.994 -6.575 11.898 1.00 86.06 294 ASN A O 1
ATOM 2393 N N . ASP A 1 295 ? -2.311 -7.924 10.125 1.00 93.69 295 ASP A N 1
ATOM 2394 C CA . ASP A 1 295 ? -2.520 -6.838 9.165 1.00 93.69 295 ASP A CA 1
ATOM 2395 C C . ASP A 1 295 ? -3.777 -6.030 9.492 1.00 93.69 295 ASP A C 1
ATOM 2397 O O . ASP A 1 295 ? -3.729 -4.803 9.494 1.00 93.69 295 ASP A O 1
ATOM 2401 N N . MET A 1 296 ? -4.888 -6.707 9.804 1.00 93.81 296 MET A N 1
ATOM 2402 C CA . MET A 1 296 ? -6.133 -6.068 10.233 1.00 93.81 296 MET A CA 1
ATOM 2403 C C . MET A 1 296 ? -5.883 -5.184 11.457 1.00 93.81 296 MET A C 1
ATOM 2405 O O . MET A 1 296 ? -6.153 -3.987 11.417 1.00 93.81 296 MET A O 1
ATOM 2409 N N . ASN A 1 297 ? -5.291 -5.747 12.511 1.00 87.12 297 ASN A N 1
ATOM 2410 C CA . ASN A 1 297 ? -4.975 -5.028 13.741 1.00 87.12 297 ASN A CA 1
ATOM 2411 C C . ASN A 1 297 ? -4.060 -3.826 13.482 1.00 87.12 297 ASN A C 1
ATOM 2413 O O . ASN A 1 297 ? -4.310 -2.733 13.989 1.00 87.12 297 ASN A O 1
ATOM 2417 N N . LEU A 1 298 ? -3.024 -3.988 12.657 1.00 88.25 298 LEU A N 1
ATOM 2418 C CA . LEU A 1 298 ? -2.119 -2.897 12.316 1.00 88.25 298 LEU A CA 1
ATOM 2419 C C . LEU A 1 298 ? -2.822 -1.801 11.503 1.00 88.25 298 LEU A C 1
ATOM 2421 O O . LEU A 1 298 ? -2.626 -0.621 11.783 1.00 88.25 298 LEU A O 1
ATOM 2425 N N . LEU A 1 299 ? -3.665 -2.156 10.532 1.00 94.69 299 LEU A N 1
ATOM 2426 C CA . LEU A 1 299 ? -4.444 -1.185 9.760 1.00 94.69 299 LEU A CA 1
ATOM 2427 C C . LEU A 1 299 ? -5.419 -0.409 10.647 1.00 94.69 299 LEU A C 1
ATOM 2429 O O . LEU A 1 299 ? -5.527 0.810 10.504 1.00 94.69 299 LEU A O 1
ATOM 2433 N N . LEU A 1 300 ? -6.072 -1.080 11.597 1.00 92.19 300 LEU A N 1
ATOM 2434 C CA . LEU A 1 300 ? -6.921 -0.432 12.593 1.00 92.19 300 LEU A CA 1
ATOM 2435 C C . LEU A 1 300 ? -6.100 0.530 13.475 1.00 92.19 300 LEU A C 1
ATOM 2437 O O . LEU A 1 300 ? -6.458 1.700 13.573 1.00 92.19 300 LEU A O 1
ATOM 2441 N N . GLN A 1 301 ? -4.935 0.110 13.993 1.00 86.75 301 GLN A N 1
ATOM 2442 C CA . GLN A 1 301 ? -4.020 0.974 14.768 1.00 86.75 301 GLN A CA 1
ATOM 2443 C C . GLN A 1 301 ? -3.587 2.220 14.004 1.00 86.75 301 GLN A C 1
ATOM 2445 O O . GLN A 1 301 ? -3.552 3.323 14.552 1.00 86.75 301 GLN A O 1
ATOM 2450 N N . LEU A 1 302 ? -3.204 2.050 12.741 1.00 89.50 302 LEU A N 1
ATOM 2451 C CA . LEU A 1 302 ? -2.768 3.156 11.899 1.00 89.50 302 LEU A CA 1
ATOM 2452 C C . LEU A 1 302 ? -3.933 4.085 11.562 1.00 89.50 302 LEU A C 1
ATOM 2454 O O . LEU A 1 302 ? -3.735 5.298 11.526 1.00 89.50 302 LEU A O 1
ATOM 2458 N N . THR A 1 303 ? -5.138 3.536 11.387 1.00 93.56 303 THR A N 1
ATOM 2459 C CA . THR A 1 303 ? -6.363 4.323 11.215 1.00 93.56 303 THR A CA 1
ATOM 2460 C C . THR A 1 303 ? -6.628 5.179 12.448 1.00 93.56 303 THR A C 1
ATOM 2462 O O . THR A 1 303 ? -6.809 6.382 12.292 1.00 93.56 303 THR A O 1
ATOM 2465 N N . THR A 1 304 ? -6.574 4.614 13.658 1.00 88.81 304 THR A N 1
ATOM 2466 C CA . THR A 1 304 ? -6.754 5.368 14.911 1.00 88.81 304 THR A CA 1
ATOM 2467 C C . THR A 1 304 ? -5.720 6.477 15.044 1.00 88.81 304 THR A C 1
ATOM 2469 O O . THR A 1 304 ? -6.081 7.637 15.197 1.00 88.81 304 THR A O 1
ATOM 2472 N N . LYS A 1 305 ? -4.429 6.162 14.864 1.00 86.88 305 LYS A N 1
ATOM 2473 C CA . LYS A 1 305 ? -3.352 7.168 14.929 1.00 86.88 305 LYS A CA 1
ATOM 2474 C C . LYS A 1 305 ? -3.558 8.310 13.940 1.00 86.88 305 LYS A C 1
ATOM 2476 O O . LYS A 1 305 ? -3.262 9.464 14.249 1.00 86.88 305 LYS A O 1
ATOM 2481 N N . LEU A 1 306 ? -4.021 7.987 12.735 1.00 90.50 306 LEU A N 1
ATOM 2482 C CA . LEU A 1 306 ? -4.303 8.985 11.717 1.00 90.50 306 LEU A CA 1
ATOM 2483 C C . LEU A 1 306 ? -5.543 9.809 12.066 1.00 90.50 306 LEU A C 1
ATOM 2485 O O . LEU A 1 306 ? -5.539 11.022 11.874 1.00 90.50 306 LEU A O 1
ATOM 2489 N N . PHE A 1 307 ? -6.583 9.171 12.598 1.00 91.88 307 PHE A N 1
ATOM 2490 C CA . PHE A 1 307 ? -7.782 9.847 13.069 1.00 91.88 307 PHE A CA 1
ATOM 2491 C C . PHE A 1 307 ? -7.432 10.838 14.183 1.00 91.88 307 PHE A C 1
ATOM 2493 O O . PHE A 1 307 ? -7.767 12.014 14.055 1.00 91.88 307 PHE A O 1
ATOM 2500 N N . ASP A 1 308 ? -6.694 10.410 15.210 1.00 86.94 308 ASP A N 1
ATOM 2501 C CA . ASP A 1 308 ? -6.232 11.260 16.316 1.00 86.94 308 ASP A CA 1
ATOM 2502 C C . ASP A 1 308 ? -5.493 12.491 15.792 1.00 86.94 308 ASP A C 1
ATOM 2504 O O . ASP A 1 308 ? -5.774 13.633 16.167 1.00 86.94 308 ASP A O 1
ATOM 2508 N N . TYR A 1 309 ? -4.560 12.267 14.868 1.00 86.75 309 TYR A N 1
ATOM 2509 C CA . TYR A 1 309 ? -3.781 13.338 14.267 1.00 86.75 309 TYR A CA 1
ATOM 2510 C C . TYR A 1 309 ? -4.651 14.348 13.509 1.00 86.75 309 TYR A C 1
ATOM 2512 O O . TYR A 1 309 ? -4.429 15.555 13.604 1.00 86.75 309 TYR A O 1
ATOM 2520 N N . LEU A 1 310 ? -5.647 13.868 12.763 1.00 89.38 310 LEU A N 1
ATOM 2521 C CA . LEU A 1 310 ? -6.497 14.711 11.925 1.00 89.38 310 LEU A CA 1
ATOM 2522 C C . LEU A 1 310 ? -7.626 15.404 12.702 1.00 89.38 310 LEU A C 1
ATOM 2524 O O . LEU A 1 310 ? -8.015 16.514 12.328 1.00 89.38 310 LEU A O 1
ATOM 2528 N N . TYR A 1 311 ? -8.158 14.769 13.753 1.00 89.69 311 TYR A N 1
ATOM 2529 C CA . TYR A 1 311 ? -9.431 15.156 14.368 1.00 89.69 311 TYR A CA 1
ATOM 2530 C C . TYR A 1 311 ? -9.389 15.412 15.882 1.00 89.69 311 TYR A C 1
ATOM 2532 O O . TYR A 1 311 ? -10.387 15.883 16.422 1.00 89.69 311 TYR A O 1
ATOM 2540 N N . SER A 1 312 ? -8.256 15.225 16.572 1.00 84.81 312 SER A N 1
ATOM 2541 C CA . SER A 1 312 ? -8.140 15.494 18.024 1.00 84.81 312 SER A CA 1
ATOM 2542 C C . SER A 1 312 ? -8.525 16.918 18.441 1.00 84.81 312 SER A C 1
ATOM 2544 O O . SER A 1 312 ? -9.035 17.120 19.538 1.00 84.81 312 SER A O 1
ATOM 2546 N N . LYS A 1 313 ? -8.353 17.920 17.566 1.00 86.69 313 LYS A N 1
ATOM 2547 C CA . LYS A 1 313 ? -8.794 19.308 17.818 1.00 86.69 313 LYS A CA 1
ATOM 2548 C C . LYS A 1 313 ? -10.316 19.431 18.005 1.00 86.69 313 LYS A C 1
ATOM 2550 O O . LYS A 1 313 ? -10.779 20.423 18.563 1.00 86.69 313 LYS A O 1
ATOM 2555 N N . TYR A 1 314 ? -11.084 18.457 17.527 1.00 86.38 314 TYR A N 1
ATOM 2556 C CA . TYR A 1 314 ? -12.543 18.443 17.583 1.00 86.38 314 TYR A CA 1
ATOM 2557 C C . TYR A 1 314 ? -13.083 17.508 18.674 1.00 86.38 314 TYR A C 1
ATOM 2559 O O . TYR A 1 314 ? -14.272 17.211 18.666 1.00 86.38 314 TYR A O 1
ATOM 2567 N N . SER A 1 315 ? -12.246 17.068 19.624 1.00 80.56 315 SER A N 1
ATOM 2568 C CA . SER A 1 315 ? -12.656 16.215 20.755 1.00 80.56 315 SER A CA 1
ATOM 2569 C C . SER A 1 315 ? -13.682 16.866 21.690 1.00 80.56 315 SER A C 1
ATOM 2571 O O . SER A 1 315 ? -14.319 16.190 22.484 1.00 80.56 315 SER A O 1
ATOM 2573 N N . SER A 1 316 ? -13.905 18.180 21.587 1.00 79.75 316 SER A N 1
ATOM 2574 C CA . SER A 1 316 ? -15.026 18.840 22.267 1.00 79.75 316 SER A CA 1
ATOM 2575 C C . SER A 1 316 ? -16.398 18.434 21.716 1.00 79.75 316 SER A C 1
ATOM 2577 O O . SER A 1 316 ? -17.409 18.718 22.354 1.00 79.75 316 SER A O 1
ATOM 2579 N N . ILE A 1 317 ? -16.452 17.813 20.535 1.00 83.25 317 ILE A N 1
ATOM 2580 C CA . ILE A 1 317 ? -17.667 17.254 19.943 1.00 83.25 317 ILE A CA 1
ATOM 2581 C C . ILE A 1 317 ? -17.797 15.806 20.421 1.00 83.25 317 ILE A C 1
ATOM 2583 O O . ILE A 1 317 ? -16.992 14.963 20.028 1.00 83.25 317 ILE A O 1
ATOM 2587 N N . GLU A 1 318 ? -18.822 15.505 21.220 1.00 81.94 318 GLU A N 1
ATOM 2588 C CA . GLU A 1 318 ? -19.048 14.175 21.810 1.00 81.94 318 GLU A CA 1
ATOM 2589 C C . GLU A 1 318 ? -19.095 13.066 20.745 1.00 81.94 318 GLU A C 1
ATOM 2591 O O . GLU A 1 318 ? -18.508 11.998 20.910 1.00 81.94 318 GLU A O 1
ATOM 2596 N N . GLU A 1 319 ? -19.724 13.315 19.596 1.00 82.31 319 GLU A N 1
ATOM 2597 C CA . GLU A 1 319 ? -19.793 12.340 18.509 1.00 82.31 319 GLU A CA 1
ATOM 2598 C C . GLU A 1 319 ? -18.429 12.050 17.871 1.00 82.31 319 GLU A C 1
ATOM 2600 O O . GLU A 1 319 ? -18.232 10.948 17.372 1.00 82.31 319 GLU A O 1
ATOM 2605 N N . VAL A 1 320 ? -17.500 13.009 17.861 1.00 79.38 320 VAL A N 1
ATOM 2606 C CA . VAL A 1 320 ? -16.129 12.794 17.364 1.00 79.38 320 VAL A CA 1
ATOM 2607 C C . VAL A 1 320 ? -15.279 12.137 18.444 1.00 79.38 320 VAL A C 1
ATOM 2609 O O . VAL A 1 320 ? -14.523 11.215 18.152 1.00 79.38 320 VAL A O 1
ATOM 2612 N N . ASP A 1 321 ? -15.439 12.572 19.691 1.00 80.00 321 ASP A N 1
ATOM 2613 C CA . ASP A 1 321 ? -14.738 12.020 20.846 1.00 80.00 321 ASP A CA 1
ATOM 2614 C C . ASP A 1 321 ? -15.057 10.540 21.057 1.00 80.00 321 ASP A C 1
ATOM 2616 O O . ASP A 1 321 ? -14.161 9.730 21.265 1.00 80.00 321 ASP A O 1
ATOM 2620 N N . THR A 1 322 ? -16.319 10.153 20.883 1.00 78.75 322 THR A N 1
ATOM 2621 C CA . THR A 1 322 ? -16.735 8.745 20.926 1.00 78.75 322 THR A CA 1
ATOM 2622 C C . THR A 1 322 ? -16.150 7.910 19.788 1.00 78.75 322 THR A C 1
ATOM 2624 O O . THR A 1 322 ? -15.934 6.726 19.989 1.00 78.75 322 THR A O 1
ATOM 2627 N N . MET A 1 323 ? -15.845 8.485 18.616 1.00 80.00 323 MET A N 1
ATOM 2628 C CA . MET A 1 323 ? -15.125 7.766 17.548 1.00 80.00 323 MET A CA 1
ATOM 2629 C C . MET A 1 323 ? -13.625 7.618 17.844 1.00 80.00 323 MET A C 1
ATOM 2631 O O . MET A 1 323 ? -13.025 6.637 17.407 1.00 80.00 323 MET A O 1
ATOM 2635 N N . LEU A 1 324 ? -13.038 8.583 18.565 1.00 65.69 324 LEU A N 1
ATOM 2636 C CA . LEU A 1 324 ? -11.650 8.550 19.048 1.00 65.69 324 LEU A CA 1
ATOM 2637 C C . LEU A 1 324 ? -11.465 7.516 20.168 1.00 65.69 324 LEU A C 1
ATOM 2639 O O . LEU A 1 324 ? -10.451 6.827 20.215 1.00 65.69 324 LEU A O 1
ATOM 2643 N N . HIS A 1 325 ? -12.456 7.412 21.055 1.00 61.25 325 HIS A N 1
ATOM 2644 C CA . HIS A 1 325 ? -12.396 6.621 22.285 1.00 61.25 325 HIS A CA 1
ATOM 2645 C C . HIS A 1 325 ? -13.277 5.364 22.257 1.00 61.25 325 HIS A C 1
ATOM 2647 O O . HIS A 1 325 ? -13.508 4.779 23.313 1.00 61.25 325 HIS A O 1
ATOM 2653 N N . ASP A 1 326 ? -13.788 4.945 21.091 1.00 56.06 326 ASP A N 1
ATOM 2654 C CA . ASP A 1 326 ? -14.546 3.694 20.982 1.00 56.06 326 ASP A CA 1
ATOM 2655 C C . ASP A 1 326 ? -13.651 2.524 21.427 1.00 56.06 326 ASP A C 1
ATOM 2657 O O . ASP A 1 326 ? -12.687 2.154 20.751 1.00 56.06 326 ASP A O 1
ATOM 2661 N N . GLU A 1 327 ? -13.975 1.960 22.594 1.00 45.44 327 GLU A N 1
ATOM 2662 C CA . GLU A 1 327 ? -13.223 0.943 23.343 1.00 45.44 327 GLU A CA 1
ATOM 2663 C C . GLU A 1 327 ? -13.033 -0.386 22.576 1.00 45.44 327 GLU A C 1
ATOM 2665 O O . GLU A 1 327 ? -12.417 -1.317 23.091 1.00 45.44 327 GLU A O 1
ATOM 2670 N N . SER A 1 328 ? -13.536 -0.515 21.339 1.00 46.28 328 SER A N 1
ATOM 2671 C CA . SER A 1 328 ? -13.337 -1.714 20.504 1.00 46.28 328 SER A CA 1
ATOM 2672 C C . SER A 1 328 ? -11.921 -1.845 19.920 1.00 46.28 328 SER A C 1
ATOM 2674 O O . SER A 1 328 ? -11.549 -2.902 19.410 1.00 46.28 328 SER A O 1
ATOM 2676 N N . LEU A 1 329 ? -11.114 -0.788 20.025 1.00 47.19 329 LEU A N 1
ATOM 2677 C CA . LEU A 1 329 ? -9.744 -0.712 19.526 1.00 47.19 329 LEU A CA 1
ATOM 2678 C C . LEU A 1 329 ? -8.729 -0.877 20.665 1.00 47.19 329 LEU A C 1
ATOM 2680 O O . LEU A 1 329 ? -7.790 -0.094 20.796 1.00 47.19 329 LEU A O 1
ATOM 2684 N N . ASP A 1 330 ? -8.885 -1.927 21.473 1.00 48.19 330 ASP A N 1
ATOM 2685 C CA . ASP A 1 330 ? -7.920 -2.344 22.504 1.00 48.19 330 ASP A CA 1
ATOM 2686 C C . ASP A 1 330 ? -6.678 -3.001 21.844 1.00 48.19 330 ASP A C 1
ATOM 2688 O O . ASP A 1 330 ? -6.300 -4.151 22.064 1.00 48.19 330 ASP A O 1
ATOM 2692 N N . LEU A 1 331 ? -6.062 -2.263 20.921 1.00 51.12 331 LEU A N 1
ATOM 2693 C CA . LEU A 1 331 ? -5.069 -2.733 19.959 1.00 51.12 331 LEU A CA 1
ATOM 2694 C C . LEU A 1 331 ? -3.657 -2.871 20.544 1.00 51.12 331 LEU A C 1
ATOM 2696 O O . LEU A 1 331 ? -2.780 -3.469 19.915 1.00 51.12 331 LEU A O 1
ATOM 2700 N N . ASP A 1 332 ? -3.417 -2.331 21.740 1.00 49.44 332 ASP A N 1
ATOM 2701 C CA . ASP A 1 332 ? -2.127 -2.473 22.413 1.00 49.44 332 ASP A CA 1
ATOM 2702 C C . ASP A 1 332 ? -1.913 -3.895 22.952 1.00 49.44 332 ASP A C 1
ATOM 2704 O O . ASP A 1 332 ? -0.768 -4.347 23.002 1.00 49.44 332 ASP A O 1
ATOM 2708 N N . VAL A 1 333 ? -2.982 -4.630 23.287 1.00 49.62 333 VAL A N 1
ATOM 2709 C CA . VAL A 1 333 ? -2.894 -6.012 23.794 1.00 49.62 333 VAL A CA 1
ATOM 2710 C C . VAL A 1 333 ? -2.498 -6.984 22.681 1.00 49.62 333 VAL A C 1
ATOM 2712 O O . VAL A 1 333 ? -1.634 -7.835 22.890 1.00 49.62 333 VAL A O 1
ATOM 2715 N N . ASP A 1 334 ? -3.036 -6.807 21.475 1.00 49.50 334 ASP A N 1
ATOM 2716 C CA . ASP A 1 334 ? -2.773 -7.701 20.343 1.00 49.50 334 ASP A CA 1
ATOM 2717 C C . ASP A 1 334 ? -1.317 -7.619 19.841 1.00 49.50 334 ASP A C 1
ATOM 2719 O O . ASP A 1 334 ? -0.724 -8.647 19.520 1.00 49.50 334 ASP A O 1
ATOM 2723 N N . ARG A 1 335 ? -0.668 -6.440 19.899 1.00 50.69 335 ARG A N 1
ATOM 2724 C CA . ARG A 1 335 ? 0.781 -6.311 19.616 1.00 50.69 335 ARG A CA 1
ATOM 2725 C C . ARG A 1 335 ? 1.625 -7.163 20.567 1.00 50.69 335 ARG A C 1
ATOM 2727 O O . ARG A 1 335 ? 2.653 -7.713 20.165 1.00 50.69 335 ARG A O 1
ATOM 2734 N N . TYR A 1 336 ? 1.221 -7.252 21.835 1.00 58.16 336 TYR A N 1
ATOM 2735 C CA . TYR A 1 336 ? 1.896 -8.123 22.790 1.00 58.16 336 TYR A CA 1
ATOM 2736 C C . TYR A 1 336 ? 1.584 -9.595 22.527 1.00 58.16 336 TYR A C 1
ATOM 2738 O O . TYR A 1 336 ? 2.470 -10.411 22.738 1.00 58.16 336 TYR A O 1
ATOM 2746 N N . ILE A 1 337 ? 0.392 -9.948 22.036 1.00 61.72 337 ILE A N 1
ATOM 2747 C CA . ILE A 1 337 ? 0.024 -11.343 21.747 1.00 61.72 337 ILE A CA 1
ATOM 2748 C C . ILE A 1 337 ? 0.892 -11.934 20.630 1.00 61.72 337 ILE A C 1
ATOM 2750 O O . ILE A 1 337 ? 1.479 -12.990 20.855 1.00 61.72 337 ILE A O 1
ATOM 2754 N N . ASP A 1 338 ? 1.057 -11.236 19.504 1.00 57.34 338 ASP A N 1
ATOM 2755 C CA . ASP A 1 338 ? 1.892 -11.717 18.389 1.00 57.34 338 ASP A CA 1
ATOM 2756 C C . ASP A 1 338 ? 3.364 -11.827 18.802 1.00 57.34 338 ASP A C 1
ATOM 2758 O O . ASP A 1 338 ? 4.006 -12.856 18.613 1.00 57.34 338 ASP A O 1
ATOM 2762 N N . THR A 1 339 ? 3.873 -10.797 19.492 1.00 69.81 339 THR A N 1
ATOM 2763 C CA . THR A 1 339 ? 5.237 -10.814 20.043 1.00 69.81 339 THR A CA 1
ATOM 2764 C C . THR A 1 339 ? 5.420 -11.982 21.022 1.00 69.81 339 THR A C 1
ATOM 2766 O O . THR A 1 339 ? 6.469 -12.617 21.050 1.00 69.81 339 THR A O 1
ATOM 2769 N N . ILE A 1 340 ? 4.408 -12.291 21.840 1.00 72.19 340 ILE A N 1
ATOM 2770 C CA . ILE A 1 340 ? 4.434 -13.429 22.767 1.00 72.19 340 ILE A CA 1
ATOM 2771 C C . ILE A 1 340 ? 4.406 -14.762 22.007 1.00 72.19 340 ILE A C 1
ATOM 2773 O O . ILE A 1 340 ? 5.018 -15.722 22.474 1.00 72.19 340 ILE A O 1
ATOM 2777 N N . GLU A 1 341 ? 3.696 -14.861 20.887 1.00 71.88 341 GLU A N 1
ATOM 2778 C CA . GLU A 1 341 ? 3.596 -16.088 20.093 1.00 71.88 341 GLU A CA 1
ATOM 2779 C C . GLU A 1 341 ? 4.890 -16.379 19.314 1.00 71.88 341 GLU A C 1
ATOM 2781 O O . GLU A 1 341 ? 5.394 -17.507 19.371 1.00 71.88 341 GLU A O 1
ATOM 2786 N N . ASP A 1 342 ? 5.509 -15.351 18.729 1.00 74.31 342 ASP A N 1
ATOM 2787 C CA . ASP A 1 342 ? 6.829 -15.437 18.094 1.00 74.31 342 ASP A CA 1
ATOM 2788 C C . ASP A 1 342 ? 7.908 -15.820 19.119 1.00 74.31 342 ASP A C 1
ATOM 2790 O O . ASP A 1 342 ? 8.631 -16.804 18.938 1.00 74.31 342 ASP A O 1
ATOM 2794 N N . LEU A 1 343 ? 7.945 -15.135 20.271 1.00 82.81 343 LEU A N 1
ATOM 2795 C CA . LEU A 1 343 ? 8.885 -15.451 21.353 1.00 82.81 343 LEU A CA 1
ATOM 2796 C C . LEU A 1 343 ? 8.683 -16.865 21.917 1.00 82.81 343 LEU A C 1
ATOM 2798 O O . LEU A 1 343 ? 9.651 -17.523 22.296 1.00 82.81 343 LEU A O 1
ATOM 2802 N N . LYS A 1 344 ? 7.441 -17.365 21.989 1.00 87.12 344 LYS A N 1
ATOM 2803 C CA . LYS A 1 344 ? 7.167 -18.757 22.395 1.00 87.12 344 LYS A CA 1
ATOM 2804 C C . LYS A 1 344 ? 7.705 -19.760 21.379 1.00 87.12 344 LYS A C 1
ATOM 2806 O O . LYS A 1 344 ? 8.176 -20.825 21.783 1.00 87.12 344 LYS A O 1
ATOM 2811 N N . THR A 1 345 ? 7.624 -19.439 20.092 1.00 87.62 345 THR A N 1
ATOM 2812 C CA . THR A 1 345 ? 8.123 -20.296 19.013 1.00 87.62 345 THR A CA 1
ATOM 2813 C C . THR A 1 345 ? 9.647 -20.364 19.048 1.00 87.62 345 THR A C 1
ATOM 2815 O O . THR A 1 345 ? 10.194 -21.463 19.163 1.00 87.62 345 THR A O 1
ATOM 2818 N N . GLU A 1 346 ? 10.325 -19.214 19.108 1.00 89.75 346 GLU A N 1
ATOM 2819 C CA . GLU A 1 346 ? 11.786 -19.141 19.260 1.00 89.75 346 GLU A CA 1
ATOM 2820 C C . GLU A 1 346 ? 12.273 -19.865 20.528 1.00 89.75 346 GLU A C 1
ATOM 2822 O O . GLU A 1 346 ? 13.269 -20.597 20.500 1.00 89.75 346 GLU A O 1
ATOM 2827 N N . LEU A 1 347 ? 11.552 -19.722 21.648 1.00 89.81 347 LEU A N 1
ATOM 2828 C CA . LEU A 1 347 ? 11.876 -20.411 22.899 1.00 89.81 347 LEU A CA 1
ATOM 2829 C C . LEU A 1 347 ? 11.774 -21.938 22.757 1.00 89.81 347 LEU A C 1
ATOM 2831 O O . LEU A 1 347 ? 12.635 -22.661 23.260 1.00 89.81 347 LEU A O 1
ATOM 2835 N N . ASN A 1 348 ? 10.749 -22.446 22.070 1.00 89.94 348 ASN A N 1
ATOM 2836 C CA . ASN A 1 348 ? 10.584 -23.882 21.839 1.00 89.94 348 ASN A CA 1
ATOM 2837 C C . ASN A 1 348 ? 11.680 -24.455 20.930 1.00 89.94 348 ASN A C 1
ATOM 2839 O O . ASN A 1 348 ? 12.213 -25.527 21.221 1.00 89.94 348 ASN A O 1
ATOM 2843 N N . GLU A 1 349 ? 12.048 -23.746 19.862 1.00 90.06 349 GLU A N 1
ATOM 2844 C CA . GLU A 1 349 ? 13.141 -24.149 18.966 1.00 90.06 349 GLU A CA 1
ATOM 2845 C C . GLU A 1 349 ? 14.495 -24.149 19.683 1.00 90.06 349 GLU A C 1
ATOM 2847 O O . GLU A 1 349 ? 15.280 -25.098 19.563 1.00 90.06 349 GLU A O 1
ATOM 2852 N N . THR A 1 350 ? 14.737 -23.124 20.502 1.00 88.69 350 THR A N 1
ATOM 2853 C CA . THR A 1 350 ? 15.944 -23.021 21.327 1.00 88.69 350 THR A CA 1
ATOM 2854 C C . THR A 1 350 ? 16.016 -24.165 22.341 1.00 88.69 350 THR A C 1
ATOM 2856 O O . THR A 1 350 ? 17.063 -24.798 22.472 1.00 88.69 350 THR A O 1
ATOM 2859 N N . ASN A 1 351 ? 14.906 -24.498 23.012 1.00 90.88 351 ASN A N 1
ATOM 2860 C CA . ASN A 1 351 ? 14.847 -25.617 23.961 1.00 90.88 351 ASN A CA 1
ATOM 2861 C C . ASN A 1 351 ? 15.085 -26.971 23.283 1.00 90.88 351 ASN A C 1
ATOM 2863 O O . ASN A 1 351 ? 15.836 -27.791 23.805 1.00 90.88 351 ASN A O 1
ATOM 2867 N N . LYS A 1 352 ? 14.511 -27.193 22.095 1.00 91.88 352 LYS A N 1
ATOM 2868 C CA . LYS A 1 352 ? 14.755 -28.417 21.321 1.00 91.88 352 LYS A CA 1
ATOM 2869 C C . LYS A 1 352 ? 16.236 -28.564 20.960 1.00 91.88 352 LYS A C 1
ATOM 2871 O O . LYS A 1 352 ? 16.812 -29.634 21.135 1.00 91.88 352 LYS A O 1
ATOM 2876 N N . THR A 1 353 ? 16.855 -27.477 20.502 1.00 92.12 353 THR A N 1
ATOM 2877 C CA . THR A 1 353 ? 18.291 -27.454 20.191 1.00 92.12 353 THR A CA 1
ATOM 2878 C C . THR A 1 353 ? 19.121 -27.741 21.444 1.00 92.12 353 THR A C 1
ATOM 2880 O O . THR A 1 353 ? 20.060 -28.537 21.403 1.00 92.12 353 THR A O 1
ATOM 2883 N N . LEU A 1 354 ? 18.758 -27.150 22.587 1.00 92.88 354 LEU A N 1
ATOM 2884 C CA . LEU A 1 354 ? 19.441 -27.373 23.861 1.00 92.88 354 LEU A CA 1
ATOM 2885 C C . LEU A 1 354 ? 19.379 -28.846 24.300 1.00 92.88 354 LEU A C 1
ATOM 2887 O O . LEU A 1 354 ? 20.404 -29.402 24.696 1.00 92.88 354 LEU A O 1
ATOM 2891 N N . ASP A 1 355 ? 18.221 -29.495 24.173 1.00 93.00 355 ASP A N 1
ATOM 2892 C CA . ASP A 1 355 ? 18.051 -30.919 24.486 1.00 93.00 355 ASP A CA 1
ATOM 2893 C C . ASP A 1 355 ? 18.921 -31.817 23.593 1.00 93.00 355 ASP A C 1
ATOM 2895 O O . ASP A 1 355 ? 19.574 -32.746 24.081 1.00 93.00 355 ASP A O 1
ATOM 2899 N N . GLU A 1 356 ? 18.991 -31.520 22.291 1.00 92.88 356 GLU A N 1
ATOM 2900 C CA . GLU A 1 356 ? 19.863 -32.233 21.349 1.00 92.88 356 GLU A CA 1
ATOM 2901 C C . GLU A 1 356 ? 21.346 -32.061 21.717 1.00 92.88 356 GLU A C 1
ATOM 2903 O O . GLU A 1 356 ? 22.099 -33.041 21.754 1.00 92.88 356 GLU A O 1
ATOM 2908 N N . THR A 1 357 ? 21.759 -30.839 22.071 1.00 91.19 357 THR A N 1
ATOM 2909 C CA . THR A 1 357 ? 23.139 -30.558 22.506 1.00 91.19 357 THR A CA 1
ATOM 2910 C C . THR A 1 357 ? 23.496 -31.283 23.806 1.00 91.19 357 THR A C 1
ATOM 2912 O O . THR A 1 357 ? 24.589 -31.838 23.916 1.00 91.19 357 THR A O 1
ATOM 2915 N N . ASN A 1 358 ? 22.583 -31.317 24.782 1.00 92.88 358 ASN A N 1
ATOM 2916 C CA . ASN A 1 358 ? 22.796 -32.006 26.057 1.00 92.88 358 ASN A CA 1
ATOM 2917 C C . ASN A 1 358 ? 22.952 -33.516 25.863 1.00 92.88 358 ASN A C 1
ATOM 2919 O O . ASN A 1 358 ? 23.856 -34.124 26.432 1.00 92.88 358 ASN A O 1
ATOM 2923 N N . LYS A 1 359 ? 22.132 -34.119 24.996 1.00 93.81 359 LYS A N 1
ATOM 2924 C CA . LYS A 1 359 ? 22.254 -35.542 24.669 1.00 93.81 359 LYS A CA 1
ATOM 2925 C C . LYS A 1 359 ? 23.600 -35.866 24.013 1.00 93.81 359 LYS A C 1
ATOM 2927 O O . LYS A 1 359 ? 24.251 -36.836 24.395 1.00 93.81 359 LYS A O 1
ATOM 2932 N N . ALA A 1 360 ? 24.043 -35.039 23.064 1.00 92.50 360 ALA A N 1
ATOM 2933 C CA . ALA A 1 360 ? 25.353 -35.195 22.433 1.00 92.50 360 ALA A CA 1
ATOM 2934 C C . ALA A 1 360 ? 26.506 -35.032 23.442 1.00 92.50 360 ALA A C 1
ATOM 2936 O O . ALA A 1 360 ? 27.517 -35.735 23.364 1.00 92.50 360 ALA A O 1
ATOM 2937 N N . LEU A 1 361 ? 26.352 -34.129 24.416 1.00 93.38 361 LEU A N 1
ATOM 2938 C CA . LEU A 1 361 ? 27.323 -33.930 25.488 1.00 93.38 361 LEU A CA 1
ATOM 2939 C C . LEU A 1 361 ? 27.415 -35.154 26.412 1.00 93.38 361 LEU A C 1
ATOM 2941 O O . LEU A 1 361 ? 28.524 -35.566 26.749 1.00 93.38 361 LEU A O 1
ATOM 2945 N N . ASP A 1 362 ? 26.289 -35.769 26.776 1.00 93.69 362 ASP A N 1
ATOM 2946 C CA . ASP A 1 362 ? 26.263 -36.992 27.588 1.00 93.69 362 ASP A CA 1
ATOM 2947 C C . ASP A 1 362 ? 26.926 -38.177 26.872 1.00 93.69 362 ASP A C 1
ATOM 2949 O O . ASP A 1 362 ? 27.714 -38.913 27.475 1.00 93.69 362 ASP A O 1
ATOM 2953 N N . GLU A 1 363 ? 26.668 -38.338 25.572 1.00 93.69 363 GLU A N 1
ATOM 2954 C CA . GLU A 1 363 ? 27.314 -39.360 24.740 1.00 93.69 363 GLU A CA 1
ATOM 2955 C C . GLU A 1 363 ? 28.833 -39.138 24.654 1.00 93.69 363 GLU A C 1
ATOM 2957 O O . GLU A 1 363 ? 29.613 -40.075 24.847 1.00 93.69 363 GLU A O 1
ATOM 2962 N N . SER A 1 364 ? 29.262 -37.889 24.449 1.00 92.56 364 SER A N 1
ATOM 2963 C CA . SER A 1 364 ? 30.678 -37.503 24.440 1.00 92.56 364 SER A CA 1
ATOM 2964 C C . SER A 1 364 ? 31.353 -37.747 25.796 1.00 92.56 364 SER A C 1
ATOM 2966 O O . SER A 1 364 ? 32.447 -38.310 25.864 1.00 92.56 364 SER A O 1
ATOM 2968 N N . ASN A 1 365 ? 30.687 -37.402 26.900 1.00 93.75 365 ASN A N 1
ATOM 2969 C CA . ASN A 1 365 ? 31.190 -37.648 28.251 1.00 93.75 365 ASN A CA 1
ATOM 2970 C C . ASN A 1 365 ? 31.349 -39.142 28.535 1.00 93.75 365 ASN A C 1
ATOM 2972 O O . ASN A 1 365 ? 32.371 -39.552 29.085 1.00 93.75 365 ASN A O 1
ATOM 2976 N N . LYS A 1 366 ? 30.383 -39.967 28.119 1.00 94.69 366 LYS A N 1
ATOM 2977 C CA . LYS A 1 366 ? 30.479 -41.422 28.254 1.00 94.69 366 LYS A CA 1
ATOM 2978 C C . LYS A 1 366 ? 31.670 -41.982 27.471 1.00 94.69 366 LYS A C 1
ATOM 2980 O O . LYS A 1 366 ? 32.457 -42.737 28.035 1.00 94.69 366 LYS A O 1
ATOM 2985 N N . ALA A 1 367 ? 31.846 -41.561 26.218 1.00 93.31 367 ALA A N 1
ATOM 2986 C CA . ALA A 1 367 ? 32.982 -41.975 25.397 1.00 93.31 367 ALA A CA 1
ATOM 2987 C C . ALA A 1 367 ? 34.329 -41.547 26.008 1.00 93.31 367 ALA A C 1
ATOM 2989 O O . ALA A 1 367 ? 35.286 -42.319 26.014 1.00 93.31 367 ALA A O 1
ATOM 2990 N N . ASN A 1 368 ? 34.405 -40.341 26.581 1.00 92.75 368 ASN A N 1
ATOM 2991 C CA . ASN A 1 368 ? 35.607 -39.866 27.269 1.00 92.75 368 ASN A CA 1
ATOM 2992 C C . ASN A 1 368 ? 35.937 -40.702 28.514 1.00 92.75 368 ASN A C 1
ATOM 2994 O O . ASN A 1 368 ? 37.111 -40.980 28.757 1.00 92.75 368 ASN A O 1
ATOM 2998 N N . VAL A 1 369 ? 34.931 -41.127 29.285 1.00 95.25 369 VAL A N 1
ATOM 2999 C CA . VAL A 1 369 ? 35.132 -42.026 30.434 1.00 95.25 369 VAL A CA 1
ATOM 3000 C C . VAL A 1 369 ? 35.678 -43.378 29.974 1.00 95.25 369 VAL A C 1
ATOM 3002 O O . VAL A 1 369 ? 36.684 -43.835 30.515 1.00 95.25 369 VAL A O 1
ATOM 3005 N N . GLU A 1 370 ? 35.089 -43.977 28.936 1.00 94.31 370 GLU A N 1
ATOM 3006 C CA . GLU A 1 370 ? 35.559 -45.250 28.365 1.00 94.31 370 GLU A CA 1
ATOM 3007 C C . GLU A 1 370 ? 37.012 -45.141 27.862 1.00 94.31 370 GLU A C 1
ATOM 3009 O O . GLU A 1 370 ? 37.854 -45.994 28.159 1.00 94.31 370 GLU A O 1
ATOM 3014 N N . LEU A 1 371 ? 37.351 -44.040 27.183 1.00 94.88 371 LEU A N 1
ATOM 3015 C CA . LEU A 1 371 ? 38.713 -43.767 26.724 1.00 94.88 371 LEU A CA 1
ATOM 3016 C C . LEU A 1 371 ? 39.695 -43.600 27.899 1.00 94.88 371 LEU A C 1
ATOM 3018 O O . LEU A 1 371 ? 40.827 -44.086 27.843 1.00 94.88 371 LEU A O 1
ATOM 3022 N N . MET A 1 372 ? 39.285 -42.920 28.976 1.00 93.94 372 MET A N 1
ATOM 3023 C CA . MET A 1 372 ? 40.106 -42.757 30.181 1.00 93.94 372 MET A CA 1
ATOM 3024 C C . MET A 1 372 ? 40.403 -44.099 30.856 1.00 93.94 372 MET A C 1
ATOM 3026 O O . MET A 1 372 ? 41.542 -44.326 31.279 1.00 93.94 372 MET A O 1
ATOM 3030 N N . GLU A 1 373 ? 39.414 -44.990 30.937 1.00 94.88 373 GLU A N 1
ATOM 3031 C CA . GLU A 1 373 ? 39.587 -46.340 31.480 1.00 94.88 373 GLU A CA 1
ATOM 3032 C C . GLU A 1 373 ? 40.559 -47.172 30.631 1.00 94.88 373 GLU A C 1
ATOM 3034 O O . GLU A 1 373 ? 41.452 -47.833 31.173 1.00 94.88 373 GLU A O 1
ATOM 3039 N N . GLU A 1 374 ? 40.462 -47.091 29.302 1.00 95.50 374 GLU A N 1
ATOM 3040 C CA . GLU A 1 374 ? 41.378 -47.792 28.400 1.00 95.50 374 GLU A CA 1
ATOM 3041 C C . GLU A 1 374 ? 42.813 -47.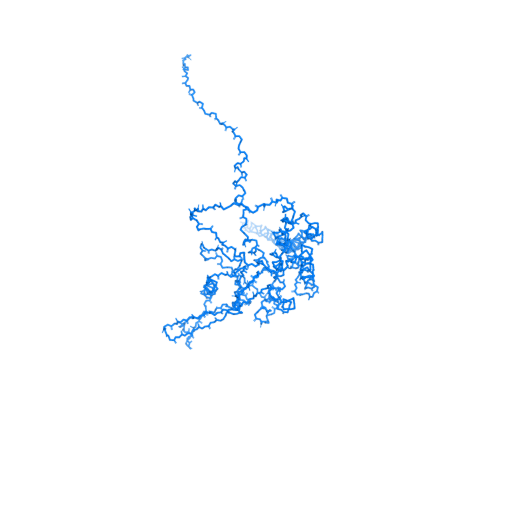247 28.472 1.00 95.50 374 GLU A C 1
ATOM 3043 O O . GLU A 1 374 ? 43.766 -48.026 28.564 1.00 95.50 374 GLU A O 1
ATOM 3048 N N . ILE A 1 375 ? 42.991 -45.923 28.528 1.00 94.94 375 ILE A N 1
ATOM 3049 C CA . ILE A 1 375 ? 44.309 -45.302 28.738 1.00 94.94 375 ILE A CA 1
ATOM 3050 C C . ILE A 1 375 ? 44.926 -45.781 30.057 1.00 94.94 375 ILE A C 1
ATOM 3052 O O . ILE A 1 375 ? 46.130 -46.051 30.113 1.00 94.94 375 ILE A O 1
ATOM 3056 N N . LEU A 1 376 ? 44.130 -45.896 31.125 1.00 95.12 376 LEU A N 1
ATOM 3057 C CA . LEU A 1 376 ? 44.607 -46.387 32.418 1.00 95.12 376 LEU A CA 1
ATOM 3058 C C . LEU A 1 376 ? 45.053 -47.855 32.330 1.00 95.12 376 LEU A C 1
ATOM 3060 O O . LEU A 1 376 ? 46.110 -48.205 32.864 1.00 95.12 376 LEU A O 1
ATOM 3064 N N . ARG A 1 377 ? 44.291 -48.695 31.616 1.00 94.75 377 ARG A N 1
ATOM 3065 C CA . ARG A 1 377 ? 44.642 -50.101 31.361 1.00 94.75 377 ARG A CA 1
ATOM 3066 C C . ARG A 1 377 ? 45.969 -50.214 30.609 1.00 94.75 377 ARG A C 1
ATOM 3068 O O . ARG A 1 377 ? 46.884 -50.881 31.089 1.00 94.75 377 ARG A O 1
ATOM 3075 N N . LEU A 1 378 ? 46.106 -49.502 29.491 1.00 94.44 378 LEU A N 1
ATOM 3076 C CA . LEU A 1 378 ? 47.310 -49.525 28.653 1.00 94.44 378 LEU A CA 1
ATOM 3077 C C . LEU A 1 378 ? 48.547 -48.987 29.386 1.00 94.44 378 LEU A C 1
ATOM 3079 O O . LEU A 1 378 ? 49.635 -49.545 29.256 1.00 94.44 378 LEU A O 1
ATOM 3083 N N . LYS A 1 379 ? 48.401 -47.936 30.205 1.00 93.75 379 LYS A N 1
ATOM 3084 C CA . LYS A 1 379 ? 49.501 -47.426 31.044 1.00 93.75 379 LYS A CA 1
ATOM 3085 C C . LYS A 1 379 ? 50.016 -48.485 32.020 1.00 93.75 379 LYS A C 1
ATOM 3087 O O . LYS A 1 379 ? 51.228 -48.616 32.178 1.00 93.75 379 LYS A O 1
ATOM 3092 N N . LYS A 1 380 ? 49.113 -49.253 32.638 1.00 92.69 380 LYS A N 1
ATOM 3093 C CA . LYS A 1 380 ? 49.471 -50.335 33.564 1.00 92.69 380 LYS A CA 1
ATOM 3094 C C . LYS A 1 380 ? 50.207 -51.475 32.854 1.00 92.69 380 LYS A C 1
ATOM 3096 O O . LYS A 1 380 ? 51.188 -51.985 33.387 1.00 92.69 380 LYS A O 1
ATOM 3101 N N . GLU A 1 381 ? 49.766 -51.850 31.655 1.00 93.12 381 GLU A N 1
ATOM 3102 C CA . GLU A 1 381 ? 50.440 -52.862 30.827 1.00 93.12 381 GLU A CA 1
ATOM 3103 C C . GLU A 1 381 ? 51.850 -52.410 30.407 1.00 93.12 381 GLU A C 1
ATOM 3105 O O . GLU A 1 381 ? 52.812 -53.166 30.546 1.00 93.12 381 GLU A O 1
ATOM 3110 N N . LEU A 1 382 ? 52.010 -51.153 29.975 1.00 90.88 382 LEU A N 1
ATOM 3111 C CA . LEU A 1 382 ? 53.321 -50.589 29.630 1.00 90.88 382 LEU A CA 1
ATOM 3112 C C . LEU A 1 382 ? 54.294 -50.580 30.816 1.00 90.88 382 LEU A C 1
ATOM 3114 O O . LEU A 1 382 ? 55.482 -50.848 30.640 1.00 90.88 382 LEU A O 1
ATOM 3118 N N . GLU A 1 383 ? 53.813 -50.280 32.021 1.00 90.31 383 GLU A N 1
ATOM 3119 C CA . GLU A 1 383 ? 54.640 -50.276 33.231 1.00 90.31 383 GLU A CA 1
ATOM 3120 C C . GLU A 1 383 ? 55.103 -51.689 33.619 1.00 90.31 383 GLU A C 1
ATOM 3122 O O . GLU A 1 383 ? 56.249 -51.873 34.029 1.00 90.31 383 GLU A O 1
ATOM 3127 N N . GLN A 1 384 ? 54.258 -52.704 33.415 1.00 86.94 384 GLN A N 1
ATOM 3128 C CA . GLN A 1 384 ? 54.638 -54.108 33.602 1.00 86.94 384 GLN A CA 1
ATOM 3129 C C . GLN A 1 384 ? 55.714 -54.552 32.606 1.00 86.94 384 GLN A C 1
ATOM 3131 O O . GLN A 1 384 ? 56.675 -55.210 33.002 1.00 86.94 384 GLN A O 1
ATOM 3136 N N . ILE A 1 385 ? 55.591 -54.151 31.336 1.00 88.81 385 ILE A N 1
ATOM 3137 C CA . ILE A 1 385 ? 56.585 -54.456 30.297 1.00 88.81 385 ILE A CA 1
ATOM 3138 C C . ILE A 1 385 ? 57.914 -53.751 30.583 1.00 88.81 385 ILE A C 1
ATOM 3140 O O . ILE A 1 385 ? 58.965 -54.344 30.396 1.00 88.81 385 ILE A O 1
ATOM 3144 N N . LYS A 1 386 ? 57.892 -52.501 31.059 1.00 84.25 386 LYS A N 1
ATOM 3145 C CA . LYS A 1 386 ? 59.112 -51.730 31.355 1.00 84.25 386 LYS A CA 1
ATOM 3146 C C . LYS A 1 386 ? 59.886 -52.251 32.577 1.00 84.25 386 LYS A C 1
ATOM 3148 O O . LYS A 1 386 ? 61.078 -51.981 32.694 1.00 84.25 386 LYS A O 1
ATOM 3153 N N . ASN A 1 387 ? 59.202 -52.953 33.480 1.00 74.94 387 ASN A N 1
ATOM 3154 C CA . ASN A 1 387 ? 59.774 -53.556 34.686 1.00 74.94 387 ASN A CA 1
ATOM 3155 C C . ASN A 1 387 ? 60.129 -55.049 34.515 1.00 74.94 387 ASN A C 1
ATOM 3157 O O . ASN A 1 387 ? 60.550 -55.678 35.488 1.00 74.94 387 ASN A O 1
ATOM 3161 N N . SER A 1 388 ? 59.938 -55.603 33.311 1.00 62.88 388 SER A N 1
ATOM 3162 C CA . SER A 1 388 ? 60.379 -56.942 32.889 1.00 62.88 388 SER A CA 1
ATOM 3163 C C . SER A 1 388 ? 61.621 -56.821 32.014 1.00 62.88 388 SER A C 1
ATOM 3165 O O . SER A 1 388 ? 62.489 -57.716 32.110 1.00 62.88 388 SER A O 1
#